Protein AF-A0A8I2FW89-F1 (afdb_monomer)

Radius of gyration: 21.31 Å; Cα contacts (8 Å, |Δi|>4): 689; chains: 1; bounding box: 50×55×60 Å

Structure (mmCIF, N/CA/C/O backbone):
data_AF-A0A8I2FW89-F1
#
_entry.id   AF-A0A8I2FW89-F1
#
loop_
_atom_site.group_PDB
_atom_site.id
_atom_site.type_symbol
_atom_site.label_atom_id
_atom_site.label_alt_id
_atom_site.label_comp_id
_atom_site.label_asym_id
_atom_site.label_entity_id
_atom_site.label_seq_id
_atom_site.pdbx_PDB_ins_code
_atom_site.Cartn_x
_atom_site.Cartn_y
_atom_site.Cartn_z
_atom_site.occupancy
_atom_site.B_iso_or_equiv
_atom_site.auth_seq_id
_atom_site.auth_comp_id
_atom_site.auth_asym_id
_atom_site.auth_atom_id
_atom_site.pdbx_PDB_model_num
ATOM 1 N N . LEU A 1 1 ? -28.281 -24.075 4.094 1.00 43.53 1 LEU A N 1
ATOM 2 C CA . LEU A 1 1 ? -26.954 -23.515 4.436 1.00 43.53 1 LEU A CA 1
ATOM 3 C C . LEU A 1 1 ? -26.939 -23.364 5.948 1.00 43.53 1 LEU A C 1
ATOM 5 O O . LEU A 1 1 ? -27.897 -22.770 6.431 1.00 43.53 1 LEU A O 1
ATOM 9 N N . PRO A 1 2 ? -25.977 -23.934 6.695 1.00 42.94 2 PRO A N 1
ATOM 10 C CA . PRO A 1 2 ? -25.837 -23.575 8.106 1.00 42.94 2 PRO A CA 1
ATOM 11 C C . PRO A 1 2 ? -25.738 -22.049 8.185 1.00 42.94 2 PRO A C 1
ATOM 13 O O . PRO A 1 2 ? -25.099 -21.453 7.313 1.00 42.94 2 PRO A O 1
ATOM 16 N N . GLU A 1 3 ? -26.447 -21.429 9.131 1.00 54.56 3 GLU A N 1
ATOM 17 C CA . GLU A 1 3 ? -26.502 -19.972 9.276 1.00 54.56 3 GLU A CA 1
ATOM 18 C C . GLU A 1 3 ? -25.076 -19.419 9.316 1.00 54.56 3 GLU A C 1
ATOM 20 O O . GLU A 1 3 ? -24.359 -19.554 10.309 1.00 54.56 3 GLU A O 1
ATOM 25 N N . LYS A 1 4 ? -24.621 -18.840 8.199 1.00 67.88 4 LYS A N 1
ATOM 26 C CA . LYS A 1 4 ? -23.346 -18.135 8.168 1.00 67.88 4 LYS A CA 1
ATOM 27 C C . LYS A 1 4 ? -23.534 -16.904 9.039 1.00 67.88 4 LYS A C 1
ATOM 29 O O . LYS A 1 4 ? -24.195 -15.954 8.628 1.00 67.88 4 LYS A O 1
ATOM 34 N N . LYS A 1 5 ? -22.984 -16.947 10.250 1.00 84.50 5 LYS A N 1
ATOM 35 C CA . LYS A 1 5 ? -22.983 -15.811 11.166 1.00 84.50 5 LYS A CA 1
ATOM 36 C C . LYS A 1 5 ? -22.202 -14.669 10.517 1.00 84.50 5 LYS A C 1
ATOM 38 O O 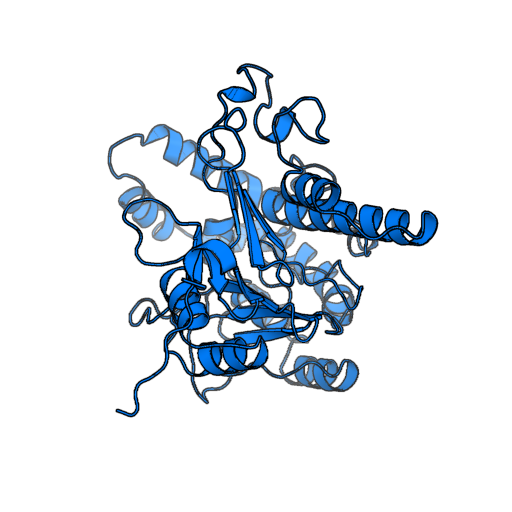. LYS A 1 5 ? -20.991 -14.767 10.348 1.00 84.50 5 LYS A O 1
ATOM 43 N N . TRP A 1 6 ? -22.909 -13.615 10.132 1.00 94.12 6 TRP A N 1
ATOM 44 C CA . TRP A 1 6 ? -22.300 -12.379 9.657 1.00 94.12 6 TRP A CA 1
ATOM 45 C C . TRP A 1 6 ? -21.716 -11.614 10.835 1.00 94.12 6 TRP A C 1
ATOM 47 O O . TRP A 1 6 ? -22.378 -11.437 11.861 1.00 94.12 6 TRP A O 1
ATOM 57 N N . LEU A 1 7 ? -20.477 -11.160 10.684 1.00 96.19 7 LEU A N 1
ATOM 58 C CA . LEU A 1 7 ? -19.848 -10.288 11.663 1.00 96.19 7 LEU A CA 1
ATOM 59 C C . LEU A 1 7 ? -20.401 -8.868 11.487 1.00 96.19 7 LEU A C 1
ATOM 61 O O . LEU A 1 7 ? -20.418 -8.360 10.362 1.00 96.19 7 LEU A O 1
ATOM 65 N N . PRO A 1 8 ? -20.858 -8.203 12.560 1.00 96.31 8 PRO A N 1
ATOM 66 C CA . PRO A 1 8 ? -21.168 -6.784 12.501 1.00 96.31 8 PRO A CA 1
ATOM 67 C C . PRO A 1 8 ? -19.927 -5.976 12.114 1.00 96.31 8 PRO A C 1
ATOM 69 O O . PRO A 1 8 ? -18.818 -6.267 12.572 1.00 96.31 8 PRO A O 1
ATOM 72 N N . ILE A 1 9 ? -20.120 -4.942 11.299 1.00 97.19 9 ILE A N 1
ATOM 73 C CA . ILE A 1 9 ? -19.031 -4.115 10.773 1.00 97.19 9 ILE A CA 1
ATOM 74 C C . ILE A 1 9 ? -19.287 -2.632 11.020 1.00 97.19 9 ILE A C 1
ATOM 76 O O . ILE A 1 9 ? -20.432 -2.181 11.052 1.00 97.19 9 ILE A O 1
ATOM 80 N N . VAL A 1 10 ? -18.205 -1.866 11.110 1.00 97.06 10 VAL A N 1
ATOM 81 C CA . VAL A 1 10 ? -18.197 -0.419 10.894 1.00 97.06 10 VAL A CA 1
ATOM 82 C C . VAL A 1 10 ? -17.363 -0.123 9.653 1.00 97.06 10 VAL A C 1
ATOM 84 O O . VAL A 1 10 ? -16.297 -0.707 9.459 1.00 97.06 10 VAL A O 1
ATOM 87 N N . SER A 1 11 ? -17.843 0.769 8.791 1.00 96.00 11 SER A N 1
ATOM 88 C CA . SER A 1 11 ? -17.161 1.092 7.538 1.00 96.00 11 SER A CA 1
ATOM 89 C C . SER A 1 11 ? -17.222 2.571 7.207 1.00 96.00 11 SER A C 1
ATOM 91 O O . SER A 1 11 ? -18.244 3.216 7.437 1.00 96.00 11 SER A O 1
ATOM 93 N N . GLN A 1 12 ? -16.167 3.059 6.570 1.00 95.31 12 GLN A N 1
ATOM 94 C CA . GLN A 1 12 ? -16.142 4.331 5.869 1.00 95.31 12 GLN A CA 1
ATOM 95 C C . GLN A 1 12 ? -16.355 4.070 4.366 1.00 95.31 12 GLN A C 1
ATOM 97 O O . GLN A 1 12 ? -15.736 3.182 3.770 1.00 95.31 12 GLN A O 1
ATOM 102 N N . THR A 1 13 ? -17.293 4.806 3.767 1.00 95.06 13 THR A N 1
ATOM 103 C CA . THR A 1 13 ? -17.593 4.760 2.330 1.00 95.06 13 THR A CA 1
ATOM 104 C C . THR A 1 13 ? -18.334 6.028 1.901 1.00 95.06 13 THR A C 1
ATOM 106 O O . THR A 1 13 ? -18.816 6.784 2.749 1.00 95.06 13 THR A O 1
ATOM 109 N N . ALA A 1 14 ? -18.429 6.276 0.595 1.00 92.25 14 ALA A N 1
ATOM 110 C CA . ALA A 1 14 ? -19.212 7.389 0.065 1.00 92.25 14 ALA A CA 1
ATOM 111 C C . ALA A 1 14 ? -20.717 7.046 0.031 1.00 92.25 14 ALA A C 1
ATOM 113 O O . ALA A 1 14 ? -21.076 5.889 -0.217 1.00 92.25 14 ALA A O 1
ATOM 114 N N . PRO A 1 15 ? -21.620 8.026 0.223 1.00 91.38 15 PRO A N 1
ATOM 115 C CA . PRO A 1 15 ? -23.056 7.806 0.073 1.00 91.38 15 PRO A CA 1
ATOM 116 C C . PRO A 1 15 ? -23.402 7.164 -1.278 1.00 91.38 15 PRO A C 1
ATOM 118 O O . PRO A 1 15 ? -22.901 7.576 -2.322 1.00 91.38 15 PRO A O 1
ATOM 121 N N . GLY A 1 16 ? -24.259 6.141 -1.255 1.00 93.69 16 GLY A N 1
ATOM 122 C CA . GLY A 1 16 ? -24.658 5.387 -2.449 1.00 93.69 16 GLY A CA 1
ATOM 123 C C . GLY A 1 16 ? -23.718 4.237 -2.836 1.00 93.69 16 GLY A C 1
ATOM 124 O O . GLY A 1 16 ? -24.088 3.423 -3.680 1.00 93.69 16 GLY A O 1
ATOM 125 N N . MET A 1 17 ? -22.546 4.104 -2.205 1.00 94.38 17 MET A N 1
ATOM 126 C CA . MET A 1 17 ? -21.668 2.949 -2.402 1.00 94.38 17 MET A CA 1
ATOM 127 C C . MET A 1 17 ? -22.006 1.826 -1.418 1.00 94.38 17 MET A C 1
ATOM 129 O O . MET A 1 17 ? -22.033 2.022 -0.205 1.00 94.38 17 MET A O 1
ATOM 133 N N . VAL A 1 18 ? -22.235 0.618 -1.939 1.00 94.44 18 VAL A N 1
ATOM 134 C CA . VAL A 1 18 ? -22.559 -0.558 -1.111 1.00 94.44 18 VAL A CA 1
ATOM 135 C C . VAL A 1 18 ? -21.328 -1.240 -0.517 1.00 94.44 18 VAL A C 1
ATOM 137 O O . VAL A 1 18 ? -21.467 -1.986 0.445 1.00 94.44 18 VAL A O 1
ATOM 140 N N . GLY A 1 19 ? -20.131 -1.006 -1.054 1.00 96.88 19 GLY A N 1
ATOM 141 C CA . GLY A 1 19 ? -18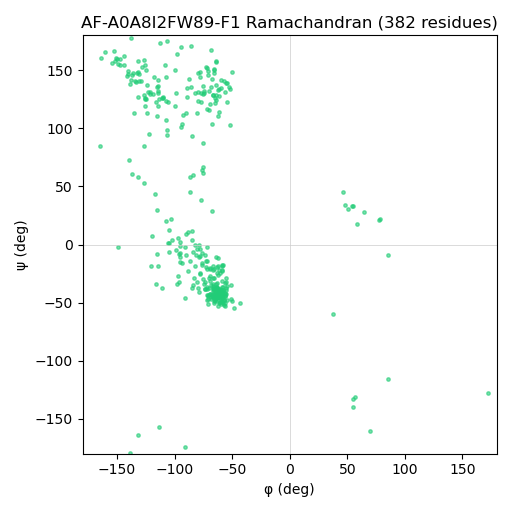.883 -1.531 -0.495 1.00 96.88 19 GLY A CA 1
ATOM 142 C C . GLY A 1 19 ? -18.220 -0.576 0.507 1.00 96.88 19 GLY A C 1
ATOM 143 O O . GLY A 1 19 ? -18.769 0.477 0.832 1.00 96.88 19 GLY A O 1
ATOM 144 N N . SER A 1 20 ? -17.025 -0.932 0.977 1.00 97.31 20 SER A N 1
ATOM 145 C CA . SER A 1 20 ? -16.287 -0.208 2.018 1.00 97.31 20 SER A CA 1
ATOM 146 C C . SER A 1 20 ? -14.885 0.188 1.557 1.00 97.31 20 SER A C 1
ATOM 148 O O . SER A 1 20 ? -14.103 -0.672 1.164 1.00 97.31 20 SER A O 1
ATOM 150 N N . VAL A 1 21 ? -14.540 1.475 1.645 1.00 96.31 21 VAL A N 1
ATOM 151 C CA . VAL A 1 21 ? -13.172 1.950 1.362 1.00 96.31 21 VAL A CA 1
ATOM 152 C C . VAL A 1 21 ? -12.231 1.489 2.473 1.00 96.31 21 VAL A C 1
ATOM 154 O O . VAL A 1 21 ? -11.188 0.900 2.207 1.00 96.31 21 VAL A O 1
ATOM 157 N N . ALA A 1 22 ? -12.652 1.669 3.723 1.00 97.38 22 ALA A N 1
ATOM 158 C CA . ALA A 1 22 ? -12.014 1.073 4.886 1.00 97.38 22 ALA A CA 1
ATOM 159 C C . ALA A 1 22 ? -13.083 0.551 5.845 1.00 97.38 22 ALA A C 1
ATOM 161 O O . ALA A 1 22 ? -14.141 1.168 6.007 1.00 97.38 22 ALA A O 1
ATOM 162 N N . ALA A 1 23 ? -12.838 -0.591 6.474 1.00 98.12 23 ALA A N 1
ATOM 163 C CA . ALA A 1 23 ? -13.788 -1.198 7.393 1.00 98.12 23 ALA A CA 1
ATOM 164 C C . ALA A 1 23 ? -13.092 -2.012 8.477 1.00 98.12 23 ALA A C 1
ATOM 166 O O . ALA A 1 23 ? -11.950 -2.429 8.318 1.00 98.12 23 ALA A O 1
ATOM 167 N N . MET A 1 24 ? -13.816 -2.231 9.571 1.00 98.50 24 MET A N 1
ATOM 168 C CA . MET A 1 24 ? -13.422 -3.098 10.672 1.00 98.50 24 MET A CA 1
ATOM 169 C C . MET A 1 24 ? -14.641 -3.855 11.191 1.00 98.50 24 MET A C 1
ATOM 171 O O . MET A 1 24 ? -15.747 -3.311 11.216 1.00 98.50 24 MET A O 1
ATOM 175 N N . ASN A 1 25 ? -14.447 -5.097 11.623 1.00 98.00 25 ASN A N 1
ATOM 176 C CA . ASN A 1 25 ? -15.522 -5.931 12.152 1.00 98.00 25 ASN A CA 1
ATOM 177 C C . ASN A 1 25 ? -15.477 -6.115 13.675 1.00 98.00 25 ASN A C 1
ATOM 179 O O . ASN A 1 25 ? -14.560 -5.661 14.363 1.00 98.00 25 ASN A O 1
ATOM 183 N N . SER A 1 26 ? -16.496 -6.793 14.208 1.00 96.62 26 SER A N 1
ATOM 184 C CA . SER A 1 26 ? -16.646 -7.087 15.638 1.00 96.62 26 SER A CA 1
ATOM 185 C C . SER A 1 26 ? -15.488 -7.884 16.232 1.00 96.62 26 SER A C 1
ATOM 187 O O . SER A 1 26 ? -15.309 -7.877 17.450 1.00 96.62 26 SER A O 1
ATOM 189 N N . GLU A 1 27 ? -14.692 -8.545 15.396 1.00 97.06 27 GLU A N 1
ATOM 190 C CA . GLU A 1 27 ? -13.551 -9.358 15.802 1.00 97.06 27 GLU A CA 1
ATOM 191 C C . GLU A 1 27 ? -12.245 -8.555 15.845 1.00 97.06 27 GLU A C 1
ATOM 193 O O . GLU A 1 27 ? -11.226 -9.086 16.276 1.00 97.06 27 GLU A O 1
ATOM 198 N N . GLY A 1 28 ? -12.279 -7.269 15.480 1.00 97.62 28 GLY A N 1
ATOM 199 C CA . GLY A 1 28 ? -11.101 -6.407 15.464 1.00 97.62 28 GLY A CA 1
ATOM 200 C C . GLY A 1 28 ? -10.193 -6.649 14.258 1.00 97.62 28 GLY A C 1
ATOM 201 O O . GLY A 1 28 ? -9.019 -6.301 14.326 1.00 97.62 28 GLY A O 1
ATOM 202 N N . VAL A 1 29 ? -10.713 -7.237 13.176 1.00 98.44 29 VAL A N 1
ATOM 203 C CA . VAL A 1 29 ? -10.044 -7.257 11.867 1.00 98.44 29 VAL A CA 1
ATOM 204 C C . VAL A 1 29 ? -10.414 -5.980 11.130 1.00 98.44 29 VAL A C 1
ATOM 206 O O . VAL A 1 29 ? -11.589 -5.610 11.126 1.00 98.44 29 VAL A O 1
ATOM 209 N N . ALA A 1 30 ? -9.442 -5.325 10.502 1.00 98.50 30 ALA A N 1
ATOM 210 C CA . ALA A 1 30 ? -9.654 -4.191 9.618 1.00 98.50 30 ALA A CA 1
ATOM 211 C C . ALA A 1 30 ? -9.027 -4.418 8.242 1.00 98.50 30 ALA A C 1
ATOM 213 O O . ALA A 1 30 ? -8.016 -5.105 8.102 1.00 98.50 30 ALA A O 1
ATOM 214 N N . ILE A 1 31 ? -9.636 -3.805 7.232 1.00 98.62 31 ILE A N 1
ATOM 215 C CA . ILE A 1 31 ? -9.166 -3.804 5.849 1.00 98.62 31 ILE A CA 1
ATOM 216 C C . ILE A 1 31 ? -9.346 -2.413 5.241 1.00 98.62 31 ILE A C 1
ATOM 218 O O . ILE A 1 31 ? -10.374 -1.759 5.444 1.00 98.62 31 ILE A O 1
ATOM 222 N N . GLY A 1 32 ? -8.346 -1.967 4.490 1.00 97.75 32 GLY A N 1
ATOM 223 C CA . GLY A 1 32 ? -8.437 -0.829 3.579 1.00 97.75 32 GLY A CA 1
ATOM 224 C C . GLY A 1 32 ? -8.317 -1.285 2.131 1.00 97.75 32 GLY A C 1
ATOM 225 O O . GLY A 1 32 ? -8.042 -2.449 1.850 1.00 97.75 32 GLY A O 1
ATOM 226 N N . VAL A 1 33 ? -8.518 -0.370 1.190 1.00 96.44 33 VAL A N 1
ATOM 227 C CA . VAL A 1 33 ? -8.155 -0.601 -0.208 1.00 96.44 33 VAL A CA 1
ATOM 228 C C . VAL A 1 33 ? -7.422 0.602 -0.774 1.00 96.44 33 VAL A C 1
ATOM 230 O O . VAL A 1 33 ? -7.814 1.740 -0.523 1.00 96.44 33 VAL A O 1
ATOM 233 N N . ASP A 1 34 ? -6.395 0.335 -1.575 1.00 94.75 34 ASP A N 1
ATOM 234 C CA . ASP A 1 34 ? -5.737 1.340 -2.396 1.00 94.75 34 ASP A CA 1
ATOM 235 C C . ASP A 1 34 ? -5.567 0.871 -3.847 1.00 94.75 34 ASP A C 1
ATOM 237 O O . ASP A 1 34 ? -5.419 -0.320 -4.137 1.00 94.75 34 ASP A O 1
ATOM 241 N N . MET A 1 35 ? -5.634 1.814 -4.783 1.00 90.81 35 MET A N 1
ATOM 242 C CA . MET A 1 35 ? -5.513 1.525 -6.210 1.00 90.81 35 MET A CA 1
ATOM 243 C C . MET A 1 35 ? -4.053 1.247 -6.563 1.00 90.81 35 MET A C 1
ATOM 245 O O . MET A 1 35 ? -3.192 2.076 -6.278 1.00 90.81 35 MET A O 1
ATOM 249 N N . SER A 1 36 ? -3.792 0.139 -7.261 1.00 91.12 36 SER A N 1
ATOM 250 C CA . SER A 1 36 ? -2.487 -0.140 -7.869 1.00 91.12 36 SER A CA 1
ATOM 251 C C . SER A 1 36 ? -2.645 -0.383 -9.365 1.00 91.12 36 SER A C 1
ATOM 253 O O . SER A 1 36 ? -3.266 -1.373 -9.757 1.00 91.12 36 SER A O 1
ATOM 255 N N . PRO A 1 37 ? -2.117 0.498 -10.225 1.00 90.06 37 PRO A N 1
ATOM 256 C CA . PRO A 1 37 ? -2.117 0.288 -11.667 1.00 90.06 37 PRO A CA 1
ATOM 257 C C . PRO A 1 37 ? -1.274 -0.933 -12.081 1.00 90.06 37 PRO A C 1
ATOM 259 O O . PRO A 1 37 ? -0.081 -1.001 -11.792 1.00 90.06 37 PRO A O 1
ATOM 262 N N . SER A 1 38 ? -1.873 -1.887 -12.801 1.00 92.19 38 SER A N 1
ATOM 263 C CA . SER A 1 38 ? -1.183 -3.079 -13.314 1.00 92.19 38 SER A CA 1
ATOM 264 C C . SER A 1 38 ? -1.858 -3.648 -14.569 1.00 92.19 38 SER A C 1
ATOM 266 O O . SER A 1 38 ? -3.051 -3.455 -14.807 1.00 92.19 38 SER A O 1
ATOM 268 N N . LYS A 1 39 ? -1.085 -4.377 -15.383 1.00 93.62 39 LYS A N 1
ATOM 269 C CA . LYS A 1 39 ? -1.582 -5.173 -16.514 1.00 93.62 39 LYS A CA 1
ATOM 270 C C . LYS A 1 39 ? -2.143 -6.537 -16.120 1.00 93.62 39 LYS A C 1
ATOM 272 O O . LYS A 1 39 ? -2.768 -7.172 -16.967 1.00 93.62 39 LYS A O 1
ATOM 277 N N . LEU A 1 40 ? -1.977 -6.976 -14.871 1.00 95.56 40 LEU A N 1
ATOM 278 C CA . LEU A 1 40 ? -2.597 -8.197 -14.351 1.00 95.56 40 LEU A CA 1
ATOM 279 C C . LEU A 1 40 ? -4.086 -7.939 -14.065 1.00 95.56 40 LEU A C 1
ATOM 281 O O . LEU A 1 40 ? -4.534 -7.949 -12.924 1.00 95.56 40 LEU A O 1
ATOM 285 N N . CYS A 1 41 ? -4.846 -7.655 -15.121 1.00 94.81 41 CYS A N 1
ATOM 286 C CA . CYS A 1 41 ? -6.269 -7.339 -15.088 1.00 94.81 41 CYS A CA 1
ATOM 287 C C . CYS A 1 41 ? -7.022 -8.164 -16.141 1.00 94.81 41 CYS A C 1
ATOM 289 O O . CYS A 1 41 ? -6.512 -8.434 -17.227 1.00 94.81 41 CYS A O 1
ATOM 291 N N . ASN A 1 42 ? -8.273 -8.506 -15.844 1.00 94.69 42 ASN A N 1
ATOM 292 C CA . ASN A 1 42 ? -9.228 -9.128 -16.750 1.00 94.69 42 ASN A CA 1
ATOM 293 C C . ASN A 1 42 ? -10.529 -8.302 -16.772 1.00 94.69 42 ASN A C 1
ATOM 295 O O . ASN A 1 42 ? -11.477 -8.613 -16.046 1.00 94.69 42 ASN A O 1
ATOM 299 N N . PRO A 1 43 ? -10.611 -7.247 -17.603 1.00 87.88 43 PRO A N 1
ATOM 300 C CA . PRO A 1 43 ? -11.775 -6.362 -17.630 1.00 87.88 43 PRO A CA 1
ATOM 301 C C . PRO A 1 43 ? -13.059 -7.055 -18.113 1.00 87.88 43 PRO A C 1
ATOM 303 O O . PRO A 1 43 ? -14.150 -6.592 -17.798 1.00 87.88 43 PRO A O 1
ATOM 306 N N . ALA A 1 44 ? -12.957 -8.177 -18.836 1.00 94.06 44 ALA A N 1
ATOM 307 C CA . ALA A 1 44 ? -14.120 -8.969 -19.244 1.00 94.06 44 ALA A CA 1
ATOM 308 C C . ALA A 1 44 ? -14.746 -9.748 -18.074 1.00 94.06 44 ALA A C 1
ATOM 310 O O . ALA A 1 44 ? -15.894 -10.186 -18.156 1.00 94.06 44 ALA A O 1
ATOM 311 N N . ARG A 1 45 ? -13.991 -9.949 -16.989 1.00 93.38 45 ARG A N 1
ATOM 312 C CA . ARG A 1 45 ? -14.426 -10.644 -15.776 1.00 93.38 45 ARG A CA 1
ATOM 313 C C . ARG A 1 45 ? -13.883 -9.903 -14.558 1.00 93.38 45 ARG A C 1
ATOM 315 O O . ARG A 1 45 ? -12.971 -10.409 -13.909 1.00 93.38 45 ARG A O 1
ATOM 322 N N . PRO A 1 46 ? -14.432 -8.718 -14.237 1.00 91.81 46 PRO A N 1
ATOM 323 C CA . PRO A 1 46 ? -13.933 -7.939 -13.119 1.00 91.81 46 PRO A CA 1
ATOM 324 C C . PRO A 1 46 ? -14.039 -8.743 -11.822 1.00 91.81 46 PRO A C 1
ATOM 326 O O . PRO A 1 46 ? -13.086 -8.760 -11.067 1.00 91.81 46 PRO A O 1
ATOM 329 N N . GLY A 1 47 ? -15.120 -9.487 -11.577 1.00 94.31 47 GLY A N 1
ATOM 330 C CA . GLY A 1 47 ? -15.271 -10.242 -10.328 1.00 94.31 47 GLY A CA 1
ATOM 331 C C . GLY A 1 47 ? -15.481 -9.329 -9.112 1.00 94.31 47 GLY A C 1
ATOM 332 O O . GLY A 1 47 ? -15.884 -8.172 -9.256 1.00 94.31 47 GLY A O 1
ATOM 333 N N . LEU A 1 48 ? -15.227 -9.852 -7.913 1.00 95.81 48 LEU A N 1
ATOM 334 C CA . LEU A 1 48 ? -15.345 -9.118 -6.655 1.00 95.81 48 LEU A CA 1
ATOM 335 C C . LEU A 1 48 ? -13.999 -8.461 -6.326 1.00 95.81 48 LEU A C 1
ATOM 337 O O . LEU A 1 48 ? -13.026 -9.147 -6.042 1.00 95.81 48 LEU A O 1
ATOM 341 N N . ASN A 1 49 ? -13.931 -7.129 -6.358 1.00 94.69 49 ASN A N 1
ATOM 342 C CA . ASN A 1 49 ? -12.720 -6.384 -5.994 1.00 94.69 49 ASN A CA 1
ATOM 343 C C . ASN A 1 49 ? -13.080 -5.164 -5.151 1.00 94.69 49 ASN A C 1
ATOM 345 O O . ASN A 1 49 ? -14.254 -4.813 -4.988 1.00 94.69 49 ASN A O 1
ATOM 349 N N . SER A 1 50 ? -12.036 -4.460 -4.728 1.00 95.62 50 SER A N 1
ATOM 350 C CA . SER A 1 50 ? -12.109 -3.119 -4.182 1.00 95.62 50 SER A CA 1
ATOM 351 C C . SER A 1 50 ? -13.084 -3.042 -3.004 1.00 95.62 50 SER A C 1
ATOM 353 O O . SER A 1 50 ? -13.086 -3.904 -2.127 1.00 95.62 50 SER A O 1
ATOM 355 N N . LEU A 1 51 ? -13.955 -2.037 -3.000 1.00 97.12 51 LEU A N 1
ATOM 356 C CA . LEU A 1 51 ? -14.906 -1.765 -1.932 1.00 97.12 51 LEU A CA 1
ATOM 357 C C . LEU A 1 51 ? -15.813 -2.968 -1.607 1.00 97.12 51 LEU 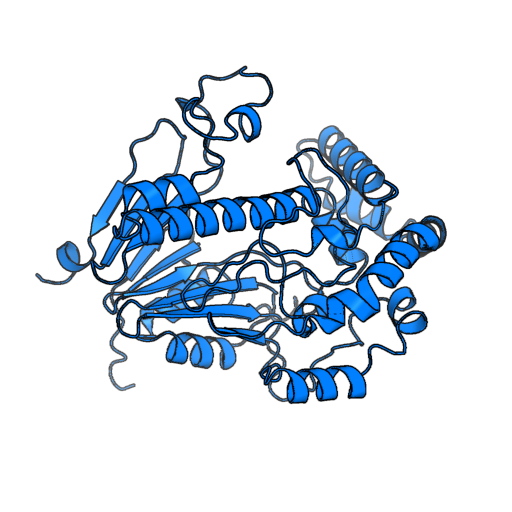A C 1
ATOM 359 O O . LEU A 1 51 ? -16.136 -3.207 -0.443 1.00 97.12 51 LEU A O 1
ATOM 363 N N . ALA A 1 52 ? -16.259 -3.714 -2.621 1.00 97.50 52 ALA A N 1
ATOM 364 C CA . ALA A 1 52 ? -17.156 -4.849 -2.414 1.00 97.50 52 ALA A CA 1
ATOM 365 C C . ALA A 1 52 ? -16.425 -6.035 -1.767 1.00 97.50 52 ALA A C 1
ATOM 367 O O . ALA A 1 52 ? -16.979 -6.671 -0.873 1.00 97.50 52 ALA A O 1
ATOM 368 N N . LEU A 1 53 ? -15.169 -6.272 -2.159 1.00 98.00 53 LEU A N 1
ATOM 369 C CA . LEU A 1 53 ? -14.307 -7.280 -1.542 1.00 98.00 53 LEU A CA 1
ATOM 370 C C . LEU A 1 53 ? -14.009 -6.931 -0.080 1.00 98.00 53 LEU A C 1
ATOM 372 O O . LEU A 1 53 ? -14.179 -7.787 0.779 1.00 98.00 53 LEU A O 1
ATOM 376 N N . ASN A 1 54 ? -13.673 -5.674 0.228 1.00 98.31 54 ASN A N 1
ATOM 377 C CA . ASN A 1 54 ? -13.457 -5.237 1.612 1.00 98.31 54 ASN A CA 1
ATOM 378 C C . ASN A 1 54 ? -14.659 -5.545 2.503 1.00 98.31 54 ASN A C 1
ATOM 380 O O . ASN A 1 54 ? -14.516 -6.115 3.586 1.00 98.31 54 ASN A O 1
ATOM 384 N N . ARG A 1 55 ? -15.860 -5.193 2.033 1.00 98.31 55 ARG A N 1
ATOM 385 C CA . ARG A 1 55 ? -17.094 -5.465 2.769 1.00 98.31 55 ARG A CA 1
ATOM 386 C C . ARG A 1 55 ? -17.320 -6.963 2.956 1.00 98.31 55 ARG A C 1
ATOM 388 O O . ARG A 1 55 ? -17.659 -7.386 4.058 1.00 98.31 55 ARG A O 1
ATOM 395 N N . ASP A 1 56 ? -17.129 -7.747 1.901 1.00 98.06 56 ASP A N 1
ATOM 396 C CA . ASP A 1 56 ? -17.310 -9.196 1.940 1.00 98.06 56 ASP A CA 1
ATOM 397 C C . ASP A 1 56 ? -16.328 -9.873 2.909 1.00 98.06 56 ASP A C 1
ATOM 399 O O . ASP A 1 56 ? -16.746 -10.684 3.737 1.00 98.06 56 ASP A O 1
ATOM 403 N N . CYS A 1 57 ? -15.055 -9.465 2.906 1.00 98.31 57 CYS A N 1
ATOM 404 C CA . CYS A 1 57 ? -14.062 -9.913 3.880 1.00 98.31 57 CYS A CA 1
ATOM 405 C C . CYS A 1 57 ? -14.486 -9.578 5.313 1.00 98.31 57 CYS A C 1
ATOM 407 O O . CYS A 1 57 ? -14.463 -10.455 6.172 1.00 98.31 57 CYS A O 1
ATOM 409 N N . MET A 1 58 ? -14.914 -8.343 5.590 1.00 98.19 58 MET A N 1
ATOM 410 C CA . MET A 1 58 ? -15.263 -7.940 6.959 1.00 98.19 58 MET A CA 1
ATOM 411 C C . MET A 1 58 ? -16.488 -8.662 7.519 1.00 98.19 58 MET A C 1
ATOM 413 O O . MET A 1 58 ? -16.555 -8.871 8.728 1.00 98.19 58 MET A O 1
ATOM 417 N N . ILE A 1 59 ? -17.423 -9.080 6.664 1.00 97.56 59 ILE A N 1
ATOM 418 C CA . ILE A 1 59 ? -1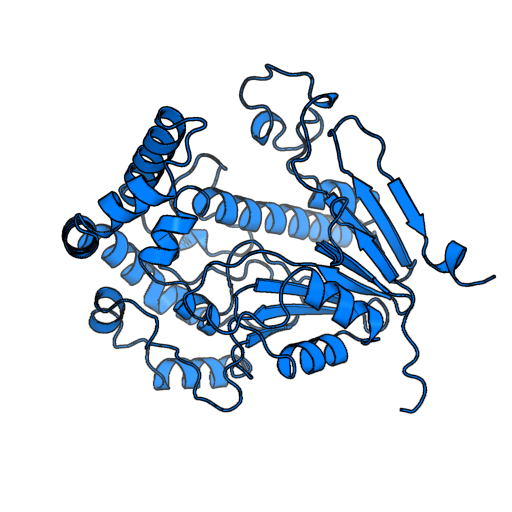8.609 -9.844 7.074 1.00 97.56 59 ILE A CA 1
ATOM 419 C C . ILE A 1 59 ? -18.261 -11.307 7.398 1.00 97.56 59 ILE A C 1
ATOM 421 O O . ILE A 1 59 ? -18.932 -11.914 8.236 1.00 97.56 59 ILE A O 1
ATOM 425 N N . HIS A 1 60 ? -17.229 -11.871 6.759 1.00 97.31 60 HIS A N 1
ATOM 426 C CA . HIS A 1 60 ? -16.953 -13.313 6.784 1.00 97.31 60 HIS A CA 1
ATOM 427 C C . HIS A 1 60 ? -15.647 -13.728 7.483 1.00 97.31 60 HIS A C 1
ATOM 429 O O . HIS A 1 60 ? -15.507 -14.901 7.831 1.00 97.31 60 HIS A O 1
ATOM 435 N N . CYS A 1 61 ? -14.692 -12.817 7.686 1.00 97.50 61 CYS A N 1
ATOM 436 C CA . CYS A 1 61 ? -13.343 -13.147 8.155 1.00 97.50 61 CYS A CA 1
ATOM 437 C C . CYS A 1 61 ? -13.076 -12.576 9.551 1.00 97.50 61 CYS A C 1
ATOM 439 O O . CYS A 1 61 ? -13.174 -11.374 9.758 1.00 97.50 61 CYS A O 1
ATOM 441 N N . ASP A 1 62 ? -12.681 -13.422 10.499 1.00 96.50 62 ASP A N 1
ATOM 442 C CA . ASP A 1 62 ? -12.390 -13.045 11.893 1.00 96.50 62 ASP A CA 1
ATOM 443 C C . ASP A 1 62 ? -10.885 -12.989 12.229 1.00 96.50 62 ASP A C 1
ATOM 445 O O . ASP A 1 62 ? -10.540 -12.670 13.369 1.00 96.50 62 ASP A O 1
ATOM 449 N N . THR A 1 63 ? -10.005 -13.258 11.254 1.00 97.38 63 THR A N 1
ATOM 450 C CA . THR A 1 63 ? -8.540 -13.090 11.339 1.00 97.38 63 THR A CA 1
ATOM 451 C C . THR A 1 63 ? -7.953 -12.627 10.001 1.00 97.38 63 THR A C 1
ATOM 453 O O . THR A 1 63 ? -8.589 -12.798 8.953 1.00 97.38 63 THR A O 1
ATOM 456 N N . VAL A 1 64 ? -6.724 -12.092 10.009 1.00 97.81 64 VAL A N 1
ATOM 457 C CA . VAL A 1 64 ? -5.997 -11.720 8.779 1.00 97.81 64 VAL A CA 1
ATOM 458 C C . VAL A 1 64 ? -5.768 -12.926 7.858 1.00 97.81 64 VAL A C 1
ATOM 460 O O . VAL A 1 64 ? -5.963 -12.814 6.651 1.00 97.81 64 VAL A O 1
ATOM 463 N N . GLU A 1 65 ? -5.429 -14.107 8.382 1.00 97.69 65 GLU A N 1
ATOM 464 C CA . GLU A 1 65 ? -5.217 -15.314 7.564 1.00 97.69 65 GLU A CA 1
ATOM 465 C C . GLU A 1 65 ? -6.490 -15.751 6.832 1.00 97.69 65 GLU A C 1
ATOM 467 O O . GLU A 1 65 ? -6.430 -16.182 5.675 1.00 97.69 65 GLU A O 1
ATOM 472 N N . LYS A 1 66 ? -7.656 -15.616 7.483 1.00 97.88 66 LYS A N 1
ATOM 473 C CA . LYS A 1 66 ? -8.936 -15.863 6.814 1.00 97.88 66 LYS A CA 1
ATOM 474 C C . LYS A 1 66 ? -9.200 -14.828 5.734 1.00 97.88 66 LYS A C 1
ATOM 476 O O . LYS A 1 66 ? -9.679 -15.219 4.679 1.00 97.88 66 LYS A O 1
ATOM 481 N N . VAL A 1 67 ? -8.850 -13.554 5.950 1.00 98.44 67 VAL A N 1
ATOM 482 C CA . VAL A 1 67 ? -8.928 -12.539 4.887 1.00 98.44 67 VAL A CA 1
ATOM 483 C C . VAL A 1 67 ? -8.058 -12.946 3.701 1.00 98.44 67 VAL A C 1
ATOM 485 O O . VAL A 1 67 ? -8.569 -12.979 2.590 1.00 98.44 67 VAL A O 1
ATOM 488 N N . VAL A 1 68 ? -6.795 -13.323 3.915 1.00 98.31 68 VAL A N 1
ATOM 489 C CA . VAL A 1 68 ? -5.883 -13.767 2.844 1.00 98.31 68 VAL A CA 1
ATOM 490 C C . VAL A 1 68 ? -6.472 -14.937 2.053 1.00 98.31 68 VAL A C 1
ATOM 492 O O . VAL A 1 68 ? -6.620 -14.835 0.836 1.00 98.31 68 VAL A O 1
ATOM 495 N N . SER A 1 69 ? -6.879 -16.004 2.745 1.00 98.06 69 SER A N 1
ATOM 496 C CA . SER A 1 69 ? -7.439 -17.213 2.116 1.00 98.06 69 SER A CA 1
ATOM 497 C C . SER A 1 69 ? -8.750 -16.919 1.375 1.00 98.06 69 SER A C 1
ATOM 499 O O . SER A 1 69 ? -9.039 -17.483 0.320 1.00 98.06 69 SER A O 1
ATOM 501 N N . HIS A 1 70 ? -9.567 -16.020 1.931 1.00 97.94 70 HIS A N 1
ATOM 502 C CA . HIS A 1 70 ? -10.833 -15.608 1.335 1.00 97.94 70 HIS A CA 1
ATOM 503 C C . HIS A 1 70 ? -10.608 -14.762 0.086 1.00 97.94 70 HIS A C 1
ATOM 505 O O . HIS A 1 70 ? -11.235 -15.018 -0.939 1.00 97.94 70 HIS A O 1
ATOM 511 N N . VAL A 1 71 ? -9.677 -13.801 0.139 1.00 98.12 71 VAL A N 1
ATOM 512 C CA . VAL A 1 71 ? -9.275 -13.022 -1.033 1.00 98.12 71 VAL A CA 1
ATOM 513 C C . VAL A 1 71 ? -8.787 -13.966 -2.113 1.00 98.12 71 VAL A C 1
ATOM 515 O O . VAL A 1 71 ? -9.348 -13.890 -3.196 1.00 98.12 71 VAL A O 1
ATOM 518 N N . GLU A 1 72 ? -7.845 -14.868 -1.820 1.00 97.62 72 GLU A N 1
ATOM 519 C CA . GLU A 1 72 ? -7.266 -15.842 -2.758 1.00 97.62 72 GLU A CA 1
ATOM 520 C C . GLU A 1 72 ? -8.340 -16.621 -3.532 1.00 97.62 72 GLU A C 1
ATOM 522 O O . GLU A 1 72 ? -8.298 -16.659 -4.766 1.00 97.62 72 GLU A O 1
ATOM 527 N N . ALA A 1 73 ? -9.346 -17.150 -2.828 1.00 97.25 73 ALA A N 1
ATOM 528 C CA . ALA A 1 73 ? -10.411 -17.974 -3.401 1.00 97.25 73 ALA A CA 1
ATOM 529 C C . ALA A 1 73 ? -11.432 -17.203 -4.263 1.00 97.25 73 ALA A C 1
ATOM 531 O O . ALA A 1 73 ? -12.135 -17.804 -5.080 1.00 97.25 73 ALA A O 1
ATOM 532 N N . LEU A 1 74 ? -11.558 -15.884 -4.090 1.00 96.75 74 LEU A N 1
ATOM 533 C CA . LEU A 1 74 ? -12.571 -15.088 -4.786 1.00 96.75 74 LEU A CA 1
ATOM 534 C C . LEU A 1 74 ? -12.189 -14.791 -6.243 1.00 96.75 74 LEU A C 1
ATOM 536 O O . LEU A 1 74 ? -11.029 -14.498 -6.531 1.00 96.75 74 LEU A O 1
ATOM 540 N N . PRO A 1 75 ? -13.147 -14.757 -7.185 1.00 96.69 75 PRO A N 1
ATOM 541 C CA . PRO A 1 75 ? -12.879 -14.248 -8.523 1.00 96.69 75 PRO A CA 1
ATOM 542 C C . PRO A 1 75 ? -12.535 -12.755 -8.450 1.00 96.69 75 PRO A C 1
ATOM 544 O O . PRO A 1 75 ? -13.348 -11.947 -8.003 1.00 96.69 75 PRO A O 1
ATOM 547 N N . ARG A 1 76 ? -11.346 -12.396 -8.934 1.00 96.50 76 ARG A N 1
ATOM 548 C CA . ARG A 1 76 ? -10.832 -11.022 -9.035 1.00 96.50 76 ARG A CA 1
ATOM 549 C C . ARG A 1 76 ? -10.404 -10.757 -10.469 1.00 96.50 76 ARG A C 1
ATOM 551 O O . ARG A 1 76 ? -10.033 -11.681 -11.190 1.00 96.50 76 ARG A O 1
ATOM 558 N N . GLY A 1 77 ? -10.409 -9.502 -10.879 1.00 95.94 77 GLY A N 1
ATOM 559 C CA . GLY A 1 77 ? -10.168 -9.122 -12.272 1.00 95.94 77 GLY A CA 1
ATOM 560 C C . GLY A 1 77 ? -9.505 -7.765 -12.420 1.00 95.94 77 GLY A C 1
ATOM 561 O O . GLY A 1 77 ? -9.211 -7.356 -13.538 1.00 95.94 77 GLY A O 1
ATOM 562 N N . VAL A 1 78 ? -9.259 -7.059 -11.320 1.00 94.44 78 VAL A N 1
ATOM 563 C CA . VAL A 1 78 ? -8.628 -5.740 -11.329 1.00 94.44 78 VAL A CA 1
ATOM 564 C C . VAL A 1 78 ? -7.588 -5.688 -10.224 1.00 94.44 78 VAL A C 1
ATOM 566 O O . VAL A 1 78 ? -7.763 -6.311 -9.177 1.00 94.44 78 VAL A O 1
ATOM 569 N N . SER A 1 79 ? -6.516 -4.940 -10.455 1.00 94.94 79 SER A N 1
ATOM 570 C CA . SER A 1 79 ? -5.439 -4.793 -9.493 1.00 94.94 79 SER A CA 1
ATOM 571 C C . SER A 1 79 ? -5.742 -3.790 -8.382 1.00 94.94 79 SER A C 1
ATOM 573 O O . SER A 1 79 ? -6.160 -2.659 -8.634 1.00 94.94 79 SER A O 1
ATOM 575 N N . TRP A 1 80 ? -5.507 -4.217 -7.144 1.00 97.06 80 TRP A N 1
ATOM 576 C CA . TRP A 1 80 ? -5.751 -3.457 -5.921 1.00 97.06 80 TRP A CA 1
ATOM 577 C C . TRP A 1 80 ? -4.775 -3.889 -4.827 1.00 97.06 80 TRP A C 1
ATOM 579 O O . TRP A 1 80 ? -4.196 -4.975 -4.870 1.00 97.06 80 TRP A O 1
ATOM 589 N N . LEU A 1 81 ? -4.623 -3.028 -3.832 1.00 98.06 81 LEU A N 1
ATOM 590 C CA . LEU A 1 81 ? -3.828 -3.266 -2.638 1.00 98.06 81 LEU A CA 1
ATOM 591 C C . LEU A 1 81 ? -4.773 -3.300 -1.451 1.00 98.06 81 LEU A C 1
ATOM 593 O O . LEU A 1 81 ? -5.598 -2.400 -1.303 1.00 98.06 81 LEU A O 1
ATOM 597 N N . TYR A 1 82 ? -4.638 -4.309 -0.604 1.00 98.50 82 TYR A N 1
ATOM 598 C CA . TYR A 1 82 ? -5.459 -4.448 0.590 1.00 98.50 82 TYR A CA 1
ATOM 599 C C . TYR A 1 82 ? -4.553 -4.497 1.819 1.00 98.50 82 TYR A C 1
ATOM 601 O O . TYR A 1 82 ? -4.030 -5.566 2.142 1.00 98.50 82 TYR A O 1
ATOM 609 N N . PRO A 1 83 ? -4.309 -3.360 2.494 1.00 98.19 83 PRO A N 1
ATOM 610 C CA . PRO A 1 83 ? -3.769 -3.387 3.845 1.00 98.19 83 PRO A CA 1
ATOM 611 C C . PRO A 1 83 ? -4.789 -4.042 4.780 1.00 98.19 83 PRO A C 1
ATOM 613 O O . PRO A 1 83 ? -5.947 -3.621 4.834 1.00 98.19 83 PRO A O 1
ATOM 616 N N . VAL A 1 84 ? -4.355 -5.065 5.512 1.00 98.50 84 VAL A N 1
ATOM 617 C CA . VAL A 1 84 ? -5.174 -5.830 6.459 1.00 98.50 84 VAL A CA 1
ATOM 618 C C . VAL A 1 84 ? -4.432 -5.934 7.783 1.00 98.50 84 VAL A C 1
ATOM 620 O O . VAL A 1 84 ? -3.220 -6.150 7.806 1.00 98.50 84 VAL A O 1
ATOM 623 N N . SER A 1 85 ? -5.152 -5.816 8.890 1.00 98.12 85 SER A N 1
ATOM 624 C CA . SER A 1 85 ? -4.607 -6.062 10.224 1.00 98.12 85 SER A CA 1
ATOM 625 C C . SER A 1 85 ? -5.676 -6.591 11.169 1.00 98.12 85 SER A C 1
ATOM 627 O O . SER A 1 85 ? -6.868 -6.358 10.959 1.00 98.12 85 SER A O 1
ATOM 629 N N . ASP A 1 86 ? -5.268 -7.308 12.215 1.00 95.81 86 ASP A N 1
ATOM 630 C CA . ASP A 1 86 ? -6.174 -7.687 13.296 1.00 95.81 86 ASP A CA 1
ATOM 631 C C . ASP A 1 86 ? -5.567 -7.462 14.682 1.00 95.81 86 ASP A C 1
ATOM 633 O O . ASP A 1 86 ? -4.386 -7.695 14.927 1.00 95.81 86 ASP A O 1
ATOM 637 N N . GLY A 1 87 ? -6.406 -6.988 15.605 1.00 95.56 87 GLY A N 1
ATOM 638 C CA . GLY A 1 87 ? -5.998 -6.668 16.974 1.00 95.56 87 GLY A CA 1
ATOM 639 C C . GLY A 1 87 ? -5.948 -7.863 17.928 1.00 95.56 87 GLY A C 1
ATOM 640 O O . GLY A 1 87 ? -5.669 -7.661 19.109 1.00 95.56 87 GLY A O 1
ATOM 641 N N . LYS A 1 88 ? -6.274 -9.081 17.471 1.00 94.56 88 LYS A N 1
ATOM 642 C CA . LYS A 1 88 ? -6.265 -10.293 18.310 1.00 94.56 88 LYS A CA 1
ATOM 643 C C . LYS A 1 88 ? -4.919 -10.999 18.260 1.00 94.56 88 LYS A C 1
ATOM 645 O O . LYS A 1 88 ? -4.418 -11.425 19.295 1.00 94.56 88 LYS A O 1
ATOM 650 N N . SER A 1 89 ? -4.382 -11.149 17.056 1.00 93.88 89 SER A N 1
ATOM 651 C CA . SER A 1 89 ? -3.095 -11.777 16.779 1.00 93.88 89 SER A CA 1
ATOM 652 C C . SER A 1 89 ? -1.961 -10.759 16.640 1.00 93.88 89 SER A C 1
ATOM 654 O O . SER A 1 89 ? -0.806 -11.166 16.572 1.00 93.88 89 SER A O 1
ATOM 656 N N . ASP A 1 90 ? -2.290 -9.458 16.622 1.00 93.56 90 ASP A N 1
ATOM 657 C CA . ASP A 1 90 ? -1.357 -8.353 16.372 1.00 93.56 90 ASP A CA 1
ATOM 658 C C . ASP A 1 90 ? -0.591 -8.525 15.046 1.00 93.56 90 ASP A C 1
ATOM 660 O O . ASP A 1 90 ? 0.562 -8.122 14.910 1.00 93.56 90 ASP A O 1
ATOM 664 N N . LYS A 1 91 ? -1.252 -9.120 14.043 1.00 95.00 91 LYS A N 1
ATOM 665 C CA . LYS A 1 91 ? -0.701 -9.315 12.701 1.00 95.00 91 LYS A CA 1
ATOM 666 C C . LYS A 1 91 ? -1.205 -8.269 11.724 1.00 95.00 91 LYS A C 1
ATOM 668 O O . LYS A 1 91 ? -2.341 -7.796 11.804 1.00 95.00 91 LYS A O 1
ATOM 673 N N . ALA A 1 92 ? -0.360 -7.973 10.744 1.00 97.12 92 ALA A N 1
ATOM 674 C CA . ALA A 1 92 ? -0.707 -7.160 9.595 1.00 97.12 92 ALA A CA 1
ATOM 675 C C . ALA A 1 92 ? -0.074 -7.727 8.322 1.00 97.12 92 ALA A C 1
ATOM 677 O O . ALA A 1 92 ? 1.011 -8.312 8.347 1.00 97.12 92 ALA A O 1
ATOM 678 N N . CYS A 1 93 ? -0.747 -7.523 7.196 1.00 97.62 93 CYS A N 1
ATOM 679 C CA . CYS A 1 93 ? -0.194 -7.796 5.880 1.00 97.62 93 CYS A CA 1
ATOM 680 C C . CYS A 1 93 ? -0.726 -6.812 4.841 1.00 97.62 93 CYS A C 1
ATOM 682 O O . CYS A 1 93 ? -1.805 -6.239 4.992 1.00 97.62 93 CYS A O 1
ATOM 684 N N . ILE A 1 94 ? 0.000 -6.684 3.738 1.00 98.19 94 ILE A N 1
ATOM 685 C CA . ILE A 1 94 ? -0.487 -6.079 2.505 1.00 98.19 94 ILE A CA 1
ATOM 686 C C . ILE A 1 94 ? -0.747 -7.200 1.506 1.00 98.19 94 ILE A C 1
ATOM 688 O O . ILE A 1 94 ? 0.161 -7.963 1.176 1.00 98.19 94 ILE A O 1
ATOM 692 N N . ILE A 1 95 ? -1.977 -7.293 1.008 1.00 98.44 95 ILE A N 1
ATOM 693 C CA . ILE A 1 95 ? -2.298 -8.158 -0.126 1.00 98.44 95 ILE A CA 1
ATOM 694 C C . ILE A 1 95 ? -2.173 -7.324 -1.397 1.00 98.44 95 ILE A C 1
ATOM 696 O O . ILE A 1 95 ? -2.971 -6.418 -1.637 1.00 98.44 95 ILE A O 1
ATOM 700 N N . GLU A 1 96 ? -1.173 -7.630 -2.214 1.00 98.12 96 GLU A N 1
ATOM 701 C CA . GLU A 1 96 ? -0.975 -7.029 -3.528 1.00 98.12 96 GLU A CA 1
ATOM 702 C C . GLU A 1 96 ? -1.629 -7.941 -4.569 1.00 98.12 96 GLU A C 1
ATOM 704 O O . GLU A 1 96 ? -1.082 -8.988 -4.912 1.00 98.12 96 GLU A O 1
ATOM 709 N N . ALA A 1 97 ? -2.827 -7.591 -5.039 1.00 97.56 97 ALA A N 1
ATOM 710 C CA . ALA A 1 97 ? -3.642 -8.474 -5.870 1.00 97.56 97 ALA A CA 1
ATOM 711 C C . ALA A 1 97 ? -3.833 -7.930 -7.283 1.00 97.56 97 ALA A C 1
ATOM 713 O O . ALA A 1 97 ? -4.042 -6.735 -7.474 1.00 97.56 97 ALA A O 1
ATOM 714 N N . GLY A 1 98 ? -3.816 -8.829 -8.266 1.00 96.81 98 GLY A N 1
ATOM 715 C CA . GLY A 1 98 ? -4.331 -8.616 -9.614 1.00 96.81 98 GLY A CA 1
ATOM 716 C C . GLY A 1 98 ? -5.551 -9.493 -9.895 1.00 96.81 98 GLY A C 1
ATOM 717 O O . GLY A 1 98 ? -6.246 -9.953 -8.984 1.00 96.81 98 GLY A O 1
ATOM 718 N N . ALA A 1 99 ? -5.798 -9.744 -11.180 1.00 97.31 99 ALA A N 1
ATOM 719 C CA . ALA A 1 99 ? -6.770 -10.730 -11.626 1.00 97.31 99 ALA A CA 1
ATOM 720 C C . ALA A 1 99 ? -6.475 -12.108 -11.018 1.00 97.31 99 ALA A C 1
ATOM 722 O O . ALA A 1 99 ? -5.323 -12.538 -10.959 1.00 97.31 99 ALA A O 1
ATOM 723 N N . ASN A 1 100 ? -7.530 -12.809 -10.605 1.00 97.31 100 ASN A N 1
ATOM 724 C CA . ASN A 1 100 ? -7.419 -14.183 -10.153 1.00 97.31 100 ASN A CA 1
ATOM 725 C C . ASN A 1 100 ? -7.140 -15.081 -11.364 1.00 97.31 100 ASN A C 1
ATOM 727 O O . ASN A 1 100 ? -7.965 -15.176 -12.277 1.00 97.31 100 ASN A O 1
ATOM 731 N N . ILE A 1 101 ? -5.970 -15.714 -11.360 1.00 96.69 101 ILE A N 1
ATOM 732 C CA . ILE A 1 101 ? -5.507 -16.618 -12.423 1.00 96.69 101 ILE A CA 1
ATOM 733 C C . ILE A 1 101 ? -5.637 -18.105 -12.045 1.00 96.69 101 ILE A C 1
ATOM 735 O O . ILE A 1 101 ? -5.247 -18.967 -12.828 1.00 96.69 101 ILE A O 1
ATOM 739 N N . GLY A 1 102 ? -6.200 -18.419 -10.873 1.00 95.00 102 GLY A N 1
ATOM 740 C CA . GLY A 1 102 ? -6.285 -19.778 -10.338 1.00 95.00 102 GLY A CA 1
ATOM 741 C C . GLY A 1 102 ? -4.904 -20.426 -10.234 1.00 95.00 102 GLY A C 1
ATOM 742 O O . GLY A 1 102 ? -3.961 -19.796 -9.757 1.00 95.00 102 GLY A O 1
ATOM 743 N N . ASP A 1 103 ? -4.793 -21.650 -10.747 1.00 94.62 103 ASP A N 1
ATOM 744 C CA . ASP A 1 103 ? -3.546 -22.427 -10.779 1.00 94.62 103 ASP A CA 1
ATOM 745 C C . ASP A 1 103 ? -2.648 -22.099 -11.988 1.00 94.62 103 ASP A C 1
ATOM 747 O O . ASP A 1 103 ? -1.633 -22.762 -12.211 1.00 94.62 103 ASP A O 1
ATOM 751 N N . ALA A 1 104 ? -3.020 -21.117 -12.819 1.00 94.75 104 ALA A N 1
ATOM 752 C CA . ALA A 1 104 ? -2.198 -20.748 -13.965 1.00 94.75 104 ALA A CA 1
ATOM 753 C C . ALA A 1 104 ? -0.849 -20.156 -13.507 1.00 94.75 104 ALA A C 1
ATOM 755 O O . ALA A 1 104 ? -0.796 -19.458 -12.488 1.00 94.75 104 ALA A O 1
ATOM 756 N N . PRO A 1 105 ? 0.238 -20.373 -14.273 1.00 93.81 105 PRO A N 1
ATOM 757 C CA . PRO A 1 105 ? 1.527 -19.762 -13.978 1.00 93.81 105 PRO A CA 1
ATOM 758 C C . PRO A 1 105 ? 1.417 -18.241 -13.871 1.00 93.81 105 PRO A C 1
ATOM 760 O O . PRO A 1 105 ? 0.733 -17.592 -14.667 1.00 93.81 105 PRO A O 1
ATOM 763 N N . PHE A 1 106 ? 2.112 -17.664 -12.893 1.00 95.50 106 PHE A N 1
ATOM 764 C CA . PHE A 1 106 ? 2.133 -16.217 -12.729 1.00 95.50 106 PHE A CA 1
ATOM 765 C C . PHE A 1 106 ? 2.854 -15.559 -13.923 1.00 95.50 106 PHE A C 1
ATOM 767 O O . PHE A 1 106 ? 3.980 -15.951 -14.236 1.00 95.50 106 PHE A O 1
ATOM 774 N N . PRO A 1 107 ? 2.260 -14.548 -14.585 1.00 94.31 107 PRO A N 1
ATOM 775 C CA . PRO A 1 107 ? 2.777 -14.001 -15.841 1.00 94.31 107 PRO A CA 1
ATOM 776 C C . PRO A 1 107 ? 3.877 -12.952 -15.599 1.00 94.31 107 PRO A C 1
ATOM 778 O O . PRO A 1 107 ? 3.725 -11.787 -15.976 1.00 94.31 107 PRO A O 1
ATOM 781 N N . TYR A 1 108 ? 4.976 -13.347 -14.937 1.00 88.88 108 TYR A N 1
ATOM 782 C CA . TYR A 1 108 ? 6.064 -12.449 -14.505 1.00 88.88 108 TYR A CA 1
ATOM 783 C C . TYR A 1 108 ? 6.534 -11.533 -15.632 1.00 88.88 108 TYR A C 1
ATOM 785 O O . TYR A 1 108 ? 6.565 -10.310 -15.498 1.00 88.88 108 TYR A O 1
ATOM 793 N N . PHE A 1 109 ? 6.897 -12.156 -16.752 1.00 90.12 109 PHE A N 1
ATOM 794 C CA . PHE A 1 109 ? 7.512 -11.482 -17.880 1.00 90.12 109 PHE A CA 1
ATOM 795 C C . PHE A 1 109 ? 6.488 -11.122 -18.931 1.00 90.12 109 PHE A C 1
ATOM 797 O O . PHE A 1 109 ? 6.641 -10.082 -19.551 1.00 90.12 109 PHE A O 1
ATOM 804 N N . ASP A 1 110 ? 5.426 -11.904 -19.109 1.00 90.56 110 ASP A N 1
ATOM 805 C CA . ASP A 1 110 ? 4.482 -11.740 -20.219 1.00 90.56 110 ASP A CA 1
ATOM 806 C C . ASP A 1 110 ? 3.880 -10.334 -20.289 1.00 90.56 110 ASP A C 1
ATOM 808 O O . ASP A 1 110 ? 3.671 -9.806 -21.385 1.00 90.56 110 ASP A O 1
ATOM 812 N N . LEU A 1 111 ? 3.695 -9.696 -19.131 1.00 90.81 111 LEU A N 1
ATOM 813 C CA . LEU A 1 111 ? 3.104 -8.365 -18.996 1.00 90.81 111 LEU A CA 1
ATOM 814 C C . LEU A 1 111 ? 4.106 -7.204 -19.127 1.00 90.81 111 LEU A C 1
ATOM 816 O O . LEU A 1 111 ? 3.686 -6.058 -19.335 1.00 90.81 111 LEU A O 1
ATOM 820 N N . LEU A 1 112 ? 5.411 -7.488 -19.051 1.00 89.38 112 LEU A N 1
ATOM 821 C CA . LEU A 1 112 ? 6.464 -6.505 -19.300 1.00 89.38 112 LEU A CA 1
ATOM 822 C C . LEU A 1 112 ? 6.449 -6.067 -20.760 1.00 89.38 112 LEU A C 1
ATOM 824 O O . LEU A 1 112 ? 6.103 -6.829 -21.670 1.00 89.38 112 LEU A O 1
ATOM 828 N N . SER A 1 113 ? 6.883 -4.838 -21.006 1.00 83.12 113 SER A N 1
ATOM 829 C CA . SER A 1 113 ? 7.070 -4.391 -22.378 1.00 83.12 113 SER A CA 1
ATOM 830 C C . SER A 1 113 ? 8.271 -5.065 -23.037 1.00 83.12 113 SER A C 1
ATOM 832 O O . SER A 1 113 ? 9.262 -5.388 -22.378 1.00 83.12 113 SER A O 1
ATOM 834 N N . ASP A 1 114 ? 8.194 -5.260 -24.356 1.00 84.38 114 ASP A N 1
ATOM 835 C CA . ASP A 1 114 ? 9.258 -5.912 -25.135 1.00 84.38 114 ASP A CA 1
ATOM 836 C C . ASP A 1 114 ? 10.615 -5.231 -24.936 1.00 84.38 114 ASP A C 1
ATOM 838 O O . ASP A 1 114 ? 11.635 -5.903 -24.827 1.00 84.38 114 ASP A O 1
ATOM 842 N N . HIS A 1 115 ? 10.621 -3.901 -24.791 1.00 84.75 115 HIS A N 1
ATOM 843 C CA . HIS A 1 115 ? 11.836 -3.143 -24.519 1.00 84.75 115 HIS A CA 1
ATOM 844 C C . HIS A 1 115 ? 12.521 -3.612 -23.228 1.00 84.75 115 HIS A C 1
ATOM 846 O O . HIS A 1 115 ? 13.718 -3.905 -23.229 1.00 84.75 115 HIS A O 1
ATOM 852 N N . TYR A 1 116 ? 11.774 -3.720 -22.127 1.00 87.12 116 TYR A N 1
ATOM 853 C CA . TYR A 1 116 ? 12.335 -4.169 -20.854 1.00 87.12 116 TYR A CA 1
ATOM 854 C C . TYR A 1 116 ? 12.650 -5.669 -20.871 1.00 87.12 116 TYR A C 1
ATOM 856 O O . TYR A 1 116 ? 13.698 -6.051 -20.361 1.00 87.12 116 TYR A O 1
ATOM 864 N N . LYS A 1 117 ? 11.839 -6.506 -21.534 1.00 89.19 117 LYS A N 1
ATOM 865 C CA . LYS A 1 117 ? 12.134 -7.940 -21.735 1.00 89.19 117 LYS A CA 1
ATOM 866 C C . LYS A 1 117 ? 13.470 -8.161 -22.448 1.00 89.19 117 LYS A C 1
ATOM 868 O O . LYS A 1 117 ? 14.293 -8.960 -22.013 1.00 89.19 117 LYS A O 1
ATOM 873 N N . GLU A 1 118 ? 13.706 -7.438 -23.541 1.00 90.00 118 GLU A N 1
ATOM 874 C CA . GLU A 1 118 ? 14.932 -7.557 -24.336 1.00 90.00 118 GLU A CA 1
ATOM 875 C C . GLU A 1 118 ? 16.166 -7.073 -23.578 1.00 90.00 118 GLU A C 1
ATOM 877 O O . GLU A 1 118 ? 17.262 -7.609 -23.768 1.00 90.00 118 GLU A O 1
ATOM 882 N N . ASN A 1 119 ? 15.997 -6.056 -22.732 1.00 90.69 119 ASN A N 1
ATOM 883 C CA . ASN A 1 119 ? 17.106 -5.425 -22.040 1.00 90.69 119 ASN A CA 1
ATOM 884 C C . ASN A 1 119 ? 17.345 -5.982 -20.636 1.00 90.69 119 ASN A C 1
ATOM 886 O O . ASN A 1 119 ? 18.432 -5.759 -20.129 1.00 90.69 119 ASN A O 1
ATOM 890 N N . LEU A 1 120 ? 16.422 -6.723 -20.022 1.00 92.00 120 LEU A N 1
ATOM 891 C CA . LEU A 1 120 ? 16.553 -7.288 -18.670 1.00 92.00 120 LEU A CA 1
ATOM 892 C C . LEU A 1 120 ? 16.532 -8.823 -18.681 1.00 92.00 120 LEU A C 1
ATOM 894 O O . LEU A 1 120 ? 15.874 -9.445 -17.860 1.00 92.00 120 LEU A O 1
ATOM 898 N N . LYS A 1 121 ? 17.247 -9.460 -19.611 1.00 93.31 121 LYS A N 1
ATOM 899 C CA . LYS A 1 121 ? 17.253 -10.931 -19.767 1.00 93.31 121 LYS A CA 1
ATOM 900 C C . LYS A 1 121 ? 17.749 -11.686 -18.530 1.00 93.31 121 LYS A C 1
ATOM 902 O O . LYS A 1 121 ? 17.452 -12.867 -18.359 1.00 93.31 121 LYS A O 1
ATOM 907 N N . GLU A 1 122 ? 18.549 -11.021 -17.703 1.00 95.25 122 GLU A N 1
ATOM 908 C CA . GLU A 1 122 ? 19.048 -11.554 -16.440 1.00 95.25 122 GLU A CA 1
ATOM 909 C C . GLU A 1 122 ? 17.993 -11.544 -15.322 1.00 95.25 122 GLU A C 1
ATOM 911 O O . GLU A 1 122 ? 18.120 -12.294 -14.357 1.00 95.25 122 GLU A O 1
ATOM 916 N N . LEU A 1 123 ? 16.919 -10.766 -15.491 1.00 95.50 123 LEU A N 1
ATOM 917 C CA . LEU A 1 123 ? 15.693 -10.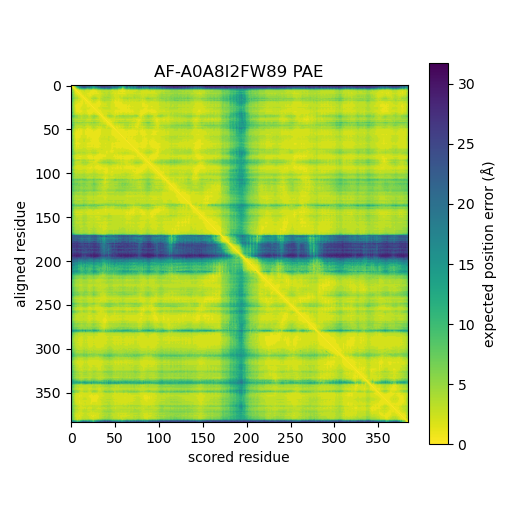890 -14.719 1.00 95.50 123 LEU A CA 1
ATOM 918 C C . LEU A 1 123 ? 14.821 -11.971 -15.371 1.00 95.50 123 LEU A C 1
ATOM 920 O O . LEU A 1 123 ? 14.083 -11.709 -16.316 1.00 95.50 123 LEU A O 1
ATOM 924 N N . ASN A 1 124 ? 14.947 -13.201 -14.890 1.00 93.88 124 ASN A N 1
ATOM 925 C CA . ASN A 1 124 ? 14.239 -14.375 -15.400 1.00 93.88 124 ASN A CA 1
ATOM 926 C C . ASN A 1 124 ? 13.754 -15.263 -14.241 1.00 93.88 124 ASN A C 1
ATOM 928 O O . ASN A 1 124 ? 13.958 -14.931 -13.072 1.00 93.88 124 ASN A O 1
ATOM 932 N N . GLU A 1 125 ? 13.092 -16.380 -14.548 1.00 93.38 125 GLU A N 1
ATOM 933 C CA . GLU A 1 125 ? 12.556 -17.289 -13.525 1.00 93.38 125 GLU A CA 1
ATOM 934 C C . GLU A 1 125 ? 13.639 -17.819 -12.578 1.00 93.38 125 GLU A C 1
ATOM 936 O O . GLU A 1 125 ? 13.417 -17.862 -11.370 1.00 93.38 125 GLU A O 1
ATOM 941 N N . ASP A 1 126 ? 14.836 -18.131 -13.087 1.00 95.88 126 ASP A N 1
ATOM 942 C CA . ASP A 1 126 ? 15.954 -18.577 -12.250 1.00 95.88 126 ASP A CA 1
ATOM 943 C C . ASP A 1 126 ? 16.368 -17.500 -11.246 1.00 95.88 126 ASP A C 1
ATOM 945 O O . ASP A 1 126 ? 16.636 -17.803 -10.084 1.00 95.88 126 ASP A O 1
ATOM 949 N N . TYR A 1 127 ? 16.414 -16.231 -11.666 1.00 97.12 127 TYR A N 1
ATOM 950 C CA . TYR A 1 127 ? 16.678 -15.121 -10.752 1.00 97.12 127 TYR A CA 1
ATOM 951 C C . TYR A 1 127 ? 15.610 -15.038 -9.658 1.00 97.12 127 TYR A C 1
ATOM 953 O O . TYR A 1 127 ? 15.952 -14.984 -8.476 1.00 97.12 127 TYR A O 1
ATOM 961 N N . ILE A 1 128 ? 14.331 -15.075 -10.043 1.00 95.50 128 ILE A N 1
ATOM 962 C CA . ILE A 1 128 ? 13.200 -14.998 -9.109 1.00 95.50 128 ILE A CA 1
ATOM 963 C C . ILE A 1 128 ? 13.270 -16.144 -8.092 1.00 95.50 128 ILE A C 1
ATOM 965 O O . ILE A 1 128 ? 13.173 -15.905 -6.888 1.00 95.50 128 ILE A O 1
ATOM 969 N N . ASN A 1 129 ? 13.498 -17.373 -8.555 1.00 95.44 129 ASN A N 1
ATOM 970 C CA . ASN A 1 129 ? 13.584 -18.555 -7.700 1.00 95.44 129 ASN A CA 1
ATOM 971 C C . ASN A 1 129 ? 14.762 -18.469 -6.721 1.00 95.44 129 ASN A C 1
ATOM 973 O O . ASN A 1 129 ? 14.578 -18.728 -5.532 1.00 95.44 129 ASN A O 1
ATOM 977 N N . ARG A 1 130 ? 15.941 -18.013 -7.174 1.00 97.06 130 ARG A N 1
ATOM 978 C CA . ARG A 1 130 ? 17.088 -17.768 -6.282 1.00 97.06 130 ARG A CA 1
ATOM 979 C C . ARG A 1 130 ? 16.785 -16.710 -5.226 1.00 97.06 130 ARG A C 1
ATOM 981 O O . ARG A 1 130 ? 17.200 -16.858 -4.081 1.00 97.06 130 ARG A O 1
ATOM 988 N N . MET A 1 131 ? 16.083 -15.636 -5.592 1.00 97.06 131 MET A N 1
ATOM 989 C CA . MET A 1 131 ? 15.700 -14.604 -4.627 1.00 97.06 131 MET A CA 1
ATOM 990 C C . MET A 1 131 ? 14.707 -15.131 -3.595 1.00 97.06 131 MET A C 1
ATOM 992 O O . MET A 1 131 ? 14.873 -14.849 -2.411 1.00 97.06 131 MET A O 1
ATOM 996 N N . ARG A 1 132 ? 13.734 -15.948 -4.010 1.00 94.31 132 ARG A N 1
ATOM 997 C CA . ARG A 1 132 ? 12.804 -16.609 -3.084 1.00 94.31 132 ARG A CA 1
ATOM 998 C C . ARG A 1 132 ? 13.509 -17.521 -2.106 1.00 94.31 132 ARG A C 1
ATOM 1000 O O . ARG A 1 132 ? 13.244 -17.436 -0.915 1.00 94.31 132 ARG A O 1
ATOM 1007 N N . GLU A 1 133 ? 14.431 -18.345 -2.588 1.00 96.00 133 GLU A N 1
ATOM 1008 C CA . GLU A 1 133 ? 15.224 -19.220 -1.728 1.00 96.00 133 GLU A CA 1
ATOM 1009 C C . GLU A 1 133 ? 16.076 -18.408 -0.741 1.00 96.00 133 GLU A C 1
ATOM 1011 O O . GLU A 1 133 ? 16.067 -18.680 0.458 1.00 96.00 133 GLU A O 1
ATOM 1016 N N . LYS A 1 134 ? 16.754 -17.358 -1.224 1.00 97.00 134 LYS A N 1
ATOM 1017 C CA . LYS A 1 134 ? 17.624 -16.498 -0.409 1.00 97.00 134 LYS A CA 1
ATOM 1018 C C . LYS A 1 134 ? 16.864 -15.735 0.681 1.00 97.00 134 LYS A C 1
ATOM 1020 O O . LYS A 1 134 ? 17.389 -15.575 1.781 1.00 97.00 134 LYS A O 1
ATOM 1025 N N . TYR A 1 135 ? 15.673 -15.224 0.370 1.00 95.06 135 TYR A N 1
ATOM 1026 C CA . TYR A 1 135 ? 14.908 -14.335 1.254 1.00 95.06 135 TYR A CA 1
ATOM 1027 C C . TYR A 1 135 ? 13.717 -15.008 1.946 1.00 95.06 135 TYR A C 1
ATOM 1029 O O . TYR A 1 135 ? 13.085 -14.386 2.797 1.00 95.06 135 TYR A O 1
ATOM 1037 N N . GLY A 1 136 ? 13.401 -16.256 1.598 1.00 92.38 136 GLY A N 1
ATOM 1038 C CA . GLY A 1 136 ? 12.211 -16.954 2.084 1.00 92.38 136 GLY A CA 1
ATOM 1039 C C . GLY A 1 136 ? 10.903 -16.311 1.618 1.00 92.38 136 GLY A C 1
ATOM 1040 O O . GLY A 1 136 ? 9.903 -16.386 2.330 1.00 92.38 136 GLY A O 1
ATOM 1041 N N . THR A 1 137 ? 10.893 -15.629 0.466 1.00 89.06 137 THR A N 1
ATOM 1042 C CA . THR A 1 137 ? 9.685 -14.938 -0.002 1.00 89.06 137 THR A CA 1
ATOM 1043 C C . THR A 1 137 ? 8.666 -15.938 -0.562 1.00 89.06 137 THR A C 1
ATOM 1045 O O . THR A 1 137 ? 9.042 -16.857 -1.299 1.00 89.06 137 THR A O 1
ATOM 1048 N N . PRO A 1 138 ? 7.369 -15.796 -0.226 1.00 87.75 138 PRO A N 1
ATOM 1049 C CA . PRO A 1 138 ? 6.342 -16.694 -0.734 1.00 87.75 138 PRO A CA 1
ATOM 1050 C C . PRO A 1 138 ? 6.190 -16.545 -2.251 1.00 87.75 138 PRO A C 1
ATOM 1052 O O . PRO A 1 138 ? 6.406 -15.472 -2.815 1.00 87.75 138 PRO A O 1
ATOM 1055 N N . ALA A 1 139 ? 5.793 -17.628 -2.917 1.00 91.00 139 ALA A N 1
ATOM 1056 C CA . ALA A 1 139 ? 5.401 -17.563 -4.319 1.00 91.00 139 ALA A CA 1
ATOM 1057 C C . ALA A 1 139 ? 4.037 -16.855 -4.471 1.00 91.00 139 ALA A C 1
ATOM 1059 O O . ALA A 1 139 ? 3.207 -16.946 -3.562 1.00 91.00 139 ALA A O 1
ATOM 1060 N N . PRO A 1 140 ? 3.768 -16.203 -5.618 1.00 94.06 140 PRO A N 1
ATOM 1061 C CA . PRO A 1 140 ? 2.447 -15.694 -5.938 1.00 94.06 140 PRO A CA 1
ATOM 1062 C C . PRO A 1 140 ? 1.411 -16.811 -5.913 1.00 94.06 140 PRO A C 1
ATOM 1064 O O . PRO A 1 140 ? 1.658 -17.912 -6.406 1.00 94.06 140 PRO A O 1
ATOM 1067 N N . GLN A 1 141 ? 0.232 -16.500 -5.393 1.00 95.50 141 GLN A N 1
ATOM 1068 C CA . GLN A 1 141 ? -0.892 -17.426 -5.287 1.00 95.50 141 GLN A CA 1
ATOM 1069 C C . GLN A 1 141 ? -2.103 -16.792 -5.950 1.00 95.50 141 GLN A C 1
ATOM 1071 O O . GLN A 1 141 ? -2.438 -15.650 -5.648 1.00 95.50 141 GLN A O 1
ATOM 1076 N N . ALA A 1 142 ? -2.724 -17.483 -6.908 1.00 96.12 142 ALA A N 1
ATOM 1077 C CA . ALA A 1 142 ? -3.920 -17.008 -7.605 1.00 96.12 142 ALA A CA 1
ATOM 1078 C C . ALA A 1 142 ? -3.823 -15.552 -8.123 1.00 96.12 142 ALA A C 1
ATOM 1080 O O . ALA A 1 142 ? -4.812 -14.825 -8.121 1.00 96.12 142 ALA A O 1
ATOM 1081 N N . GLY A 1 143 ? -2.643 -15.087 -8.551 1.00 96.75 143 GLY A N 1
ATOM 1082 C CA . GLY A 1 143 ? -2.459 -13.717 -9.055 1.00 96.75 143 GLY A CA 1
ATOM 1083 C C . GLY A 1 143 ? -2.370 -12.637 -7.968 1.00 96.75 143 GLY A C 1
ATOM 1084 O O . GLY A 1 143 ? -2.633 -11.466 -8.241 1.00 96.75 143 GLY A O 1
ATOM 1085 N N . MET A 1 144 ? -2.023 -13.010 -6.735 1.00 97.25 144 MET A N 1
ATOM 1086 C CA . MET A 1 144 ? -1.698 -12.084 -5.648 1.00 97.25 144 MET A CA 1
ATOM 1087 C C . MET A 1 144 ? -0.395 -12.463 -4.938 1.00 97.25 144 MET A C 1
ATOM 1089 O O . MET A 1 144 ? 0.038 -13.614 -4.970 1.00 97.25 144 MET A O 1
ATOM 1093 N N . MET A 1 145 ? 0.204 -11.476 -4.278 1.00 97.56 145 MET A N 1
ATOM 1094 C CA . MET A 1 145 ? 1.294 -11.631 -3.318 1.00 97.56 145 MET A CA 1
ATOM 1095 C C . MET A 1 145 ? 0.832 -11.142 -1.947 1.00 97.56 145 MET A C 1
ATOM 1097 O O . MET A 1 145 ? 0.091 -10.162 -1.848 1.00 97.56 145 MET A O 1
ATOM 1101 N N . VAL A 1 146 ? 1.292 -11.803 -0.885 1.00 97.56 146 VAL A N 1
ATOM 1102 C CA . VAL A 1 146 ? 1.019 -11.395 0.498 1.00 97.56 146 VAL A CA 1
ATOM 1103 C C . VAL A 1 146 ? 2.318 -10.971 1.151 1.00 97.56 146 VAL A C 1
ATOM 1105 O O . VAL A 1 146 ? 3.252 -11.762 1.287 1.00 97.56 146 VAL A O 1
ATOM 1108 N N . ARG A 1 147 ? 2.360 -9.715 1.580 1.00 96.31 147 ARG A N 1
ATOM 1109 C CA . ARG A 1 147 ? 3.477 -9.134 2.306 1.00 96.31 147 ARG A CA 1
ATOM 1110 C C . ARG A 1 147 ? 3.092 -8.952 3.764 1.00 96.31 147 ARG A C 1
ATOM 1112 O O . ARG A 1 147 ? 2.471 -7.957 4.129 1.00 96.31 147 ARG A O 1
ATOM 1119 N N . TRP A 1 148 ? 3.427 -9.941 4.579 1.00 96.25 148 TRP A N 1
ATOM 1120 C CA . TRP A 1 148 ? 3.317 -9.852 6.034 1.00 96.25 148 TRP A CA 1
ATOM 1121 C C . TRP A 1 148 ? 4.255 -8.772 6.584 1.00 96.25 148 TRP A C 1
ATOM 1123 O O . TRP A 1 148 ? 5.224 -8.396 5.923 1.00 96.25 148 TRP A O 1
ATOM 1133 N N . SER A 1 149 ? 3.971 -8.248 7.774 1.00 94.38 149 SER A N 1
ATOM 1134 C CA . SER A 1 149 ? 4.792 -7.200 8.399 1.00 94.38 149 SER A CA 1
ATOM 1135 C C . SER A 1 149 ? 6.237 -7.635 8.699 1.00 94.38 149 SER A C 1
ATOM 1137 O O . SER A 1 149 ? 7.118 -6.794 8.844 1.00 94.38 149 SER A O 1
ATOM 1139 N N . ASP A 1 150 ? 6.509 -8.940 8.738 1.00 93.44 150 ASP A N 1
ATOM 1140 C CA . ASP A 1 150 ? 7.840 -9.538 8.884 1.00 93.44 150 ASP A CA 1
ATOM 1141 C C . ASP A 1 150 ? 8.506 -9.925 7.546 1.00 93.44 150 ASP A C 1
ATOM 1143 O O . ASP A 1 150 ? 9.633 -10.434 7.539 1.00 93.44 150 ASP A O 1
ATOM 1147 N N . TYR A 1 151 ? 7.854 -9.655 6.408 1.00 95.00 151 TYR A N 1
ATOM 1148 C CA . TYR A 1 151 ? 8.366 -9.976 5.076 1.00 95.00 151 TYR A CA 1
ATOM 1149 C C . TYR A 1 151 ? 9.740 -9.350 4.822 1.00 95.00 151 TYR A C 1
ATOM 1151 O O . TYR A 1 151 ? 9.962 -8.147 4.998 1.00 95.00 151 TYR A O 1
ATOM 1159 N N . LYS A 1 152 ? 10.667 -10.180 4.334 1.00 94.75 152 LYS A N 1
ATOM 1160 C CA . LYS A 1 152 ? 12.030 -9.771 3.997 1.00 94.75 152 LYS A CA 1
ATOM 1161 C C . LYS A 1 152 ? 12.129 -9.406 2.526 1.00 94.75 152 LYS A C 1
ATOM 1163 O O . LYS A 1 152 ? 12.188 -10.266 1.653 1.00 94.75 152 LYS A O 1
ATOM 1168 N N . TYR A 1 153 ? 12.174 -8.102 2.267 1.00 95.88 153 TYR A N 1
ATOM 1169 C CA . TYR A 1 153 ? 12.308 -7.584 0.915 1.00 95.88 153 TYR A CA 1
ATOM 1170 C C . TYR A 1 153 ? 13.621 -8.045 0.256 1.00 95.88 153 TYR A C 1
ATOM 1172 O O . TYR A 1 153 ? 14.700 -7.817 0.819 1.00 95.88 153 TYR A O 1
ATOM 1180 N N . PRO A 1 154 ? 13.566 -8.625 -0.956 1.00 96.81 154 PRO A N 1
ATOM 1181 C CA . PRO A 1 154 ? 14.752 -9.046 -1.690 1.00 96.81 154 PRO A CA 1
ATOM 1182 C C . PRO A 1 154 ? 15.481 -7.829 -2.285 1.00 96.81 154 PRO A C 1
ATOM 1184 O O . PRO A 1 154 ? 15.241 -7.416 -3.420 1.00 96.81 154 PRO A O 1
ATOM 1187 N N . LYS A 1 155 ? 16.376 -7.223 -1.492 1.00 96.25 155 LYS A N 1
ATOM 1188 C CA . LYS A 1 155 ? 17.096 -5.978 -1.838 1.00 96.25 155 LYS A CA 1
ATOM 1189 C C . LYS A 1 155 ? 17.931 -6.093 -3.123 1.00 96.25 155 LYS A C 1
ATOM 1191 O O . LYS A 1 155 ? 18.163 -5.071 -3.764 1.00 96.25 155 LYS A O 1
ATOM 1196 N N 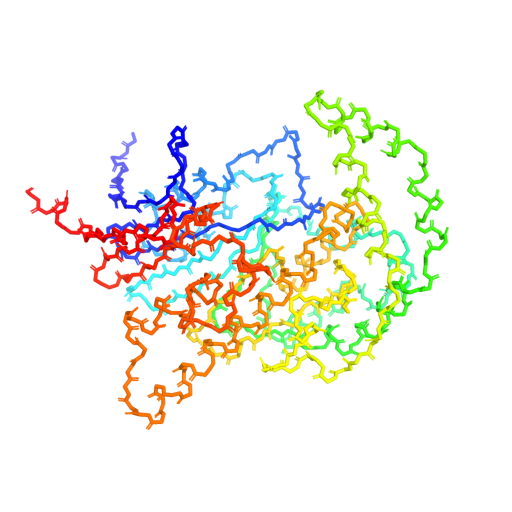. ASP A 1 156 ? 18.310 -7.303 -3.536 1.00 97.75 156 ASP A N 1
ATOM 1197 C CA . ASP A 1 156 ? 19.039 -7.562 -4.784 1.00 97.75 156 ASP A CA 1
ATOM 1198 C C . ASP A 1 156 ? 18.300 -7.022 -6.018 1.00 97.75 156 ASP A C 1
ATOM 1200 O O . ASP A 1 156 ? 18.933 -6.489 -6.924 1.00 97.75 156 ASP A O 1
ATOM 1204 N N . TYR A 1 157 ? 16.960 -7.028 -6.035 1.00 97.62 157 TYR A N 1
ATOM 1205 C CA . TYR A 1 157 ? 16.213 -6.452 -7.159 1.00 97.62 157 TYR A CA 1
ATOM 1206 C C . TYR A 1 157 ? 16.544 -4.966 -7.375 1.00 97.62 157 TYR A C 1
ATOM 1208 O O . TYR A 1 157 ? 16.640 -4.491 -8.509 1.00 97.62 157 TYR A O 1
ATOM 1216 N N . ILE A 1 158 ? 16.762 -4.221 -6.289 1.00 97.19 158 ILE A N 1
ATOM 1217 C CA . ILE A 1 158 ? 17.152 -2.810 -6.349 1.00 97.19 158 ILE A CA 1
ATOM 1218 C C . ILE A 1 158 ? 18.586 -2.695 -6.860 1.00 97.19 158 ILE A C 1
ATOM 1220 O O . ILE A 1 158 ? 18.841 -1.932 -7.796 1.00 97.19 158 ILE A O 1
ATOM 1224 N N . THR A 1 159 ? 19.522 -3.435 -6.259 1.00 96.75 159 THR A N 1
ATOM 1225 C CA . THR A 1 159 ? 20.953 -3.309 -6.573 1.00 96.75 159 THR A CA 1
ATOM 1226 C C . THR A 1 159 ? 21.278 -3.759 -7.989 1.00 96.75 159 THR A C 1
ATOM 1228 O O . THR A 1 159 ? 22.089 -3.121 -8.663 1.00 96.75 159 THR A O 1
ATOM 1231 N N . ASP A 1 160 ? 20.613 -4.812 -8.453 1.00 97.44 160 ASP A N 1
ATOM 1232 C CA . ASP A 1 160 ? 20.936 -5.483 -9.706 1.00 97.44 160 ASP A CA 1
ATOM 1233 C C . ASP A 1 160 ? 20.283 -4.776 -10.899 1.00 97.44 160 ASP A C 1
ATOM 1235 O O . ASP A 1 160 ? 20.886 -4.682 -11.972 1.00 97.44 160 ASP A O 1
ATOM 1239 N N . PHE A 1 161 ? 19.078 -4.214 -10.718 1.00 97.50 161 PHE A N 1
ATOM 1240 C CA . PHE A 1 161 ? 18.276 -3.723 -11.842 1.00 97.50 161 PHE A CA 1
ATOM 1241 C C . PHE A 1 161 ? 18.009 -2.224 -11.861 1.00 97.50 161 PHE A C 1
ATOM 1243 O O . PHE A 1 161 ? 17.967 -1.662 -12.958 1.00 97.50 161 PHE A O 1
ATOM 1250 N N . ASN A 1 162 ? 17.852 -1.533 -10.724 1.00 97.06 162 ASN A N 1
ATOM 1251 C CA . ASN A 1 162 ? 17.351 -0.151 -10.760 1.00 97.06 162 ASN A CA 1
ATOM 1252 C C . ASN A 1 162 ? 18.279 0.789 -11.544 1.00 97.06 162 ASN A C 1
ATOM 1254 O O . ASN A 1 162 ? 17.807 1.567 -12.370 1.00 97.06 162 ASN A O 1
ATOM 1258 N N . LYS A 1 163 ? 19.607 0.668 -11.411 1.00 96.31 163 LYS A N 1
ATOM 1259 C CA . LYS A 1 163 ? 20.547 1.472 -12.219 1.00 96.31 163 LYS A CA 1
ATOM 1260 C C . LYS A 1 163 ? 20.315 1.299 -13.724 1.00 96.31 163 LYS A C 1
ATOM 1262 O O . LYS A 1 163 ? 20.345 2.269 -14.484 1.00 96.31 163 LYS A O 1
ATOM 1267 N N . LYS A 1 164 ? 20.094 0.056 -14.153 1.00 95.50 164 LYS A N 1
ATOM 1268 C CA . LYS A 1 164 ? 19.858 -0.300 -15.553 1.00 95.50 164 LYS A CA 1
ATOM 1269 C C . LYS A 1 164 ? 18.478 0.164 -16.010 1.00 95.50 164 LYS A C 1
ATOM 1271 O O . LYS A 1 164 ? 18.383 0.767 -17.071 1.00 95.50 164 LYS A O 1
ATOM 1276 N N . MET A 1 165 ? 17.441 -0.018 -15.197 1.00 93.94 165 MET A N 1
ATOM 1277 C CA . MET A 1 165 ? 16.085 0.448 -15.494 1.00 93.94 165 MET A CA 1
ATOM 1278 C C . MET A 1 165 ? 15.996 1.974 -15.622 1.00 93.94 165 MET A C 1
ATOM 1280 O O . MET A 1 165 ? 15.371 2.451 -16.565 1.00 93.94 165 MET A O 1
ATOM 1284 N N . TRP A 1 166 ? 16.684 2.745 -14.767 1.00 93.31 166 TRP A N 1
ATOM 1285 C CA . TRP A 1 166 ? 16.787 4.208 -14.914 1.00 93.31 166 TRP A CA 1
ATOM 1286 C C . TRP A 1 166 ? 17.452 4.602 -16.228 1.00 93.31 166 TRP A C 1
ATOM 1288 O O . TRP A 1 166 ? 17.017 5.536 -16.903 1.00 93.31 166 TRP A O 1
ATOM 1298 N N . LYS A 1 167 ? 18.526 3.895 -16.597 1.00 93.19 167 LYS A N 1
ATOM 1299 C CA . LYS A 1 167 ? 19.202 4.122 -17.872 1.00 93.19 167 LYS A CA 1
ATOM 1300 C C . LYS A 1 167 ? 18.255 3.840 -19.043 1.00 93.19 167 LYS A C 1
ATOM 1302 O O . LYS A 1 167 ? 18.100 4.704 -19.895 1.00 93.19 167 LYS A O 1
ATOM 1307 N N . LEU A 1 168 ? 17.580 2.690 -19.045 1.00 90.44 168 LEU A N 1
ATOM 1308 C CA . LEU A 1 168 ? 16.605 2.318 -20.079 1.00 90.44 168 LEU A CA 1
ATOM 1309 C C . LEU A 1 168 ? 15.456 3.328 -20.177 1.00 90.44 168 LEU A C 1
ATOM 1311 O O . LEU A 1 168 ? 15.105 3.753 -21.275 1.00 90.44 168 LEU A O 1
ATOM 1315 N N . TYR A 1 169 ? 14.934 3.779 -19.033 1.00 87.75 169 TYR A N 1
ATOM 1316 C CA . TYR A 1 169 ? 13.892 4.802 -18.973 1.00 87.75 169 TYR A CA 1
ATOM 1317 C C . TYR A 1 169 ? 14.314 6.090 -19.698 1.00 87.75 169 TYR A C 1
ATOM 1319 O O . TYR A 1 169 ? 13.540 6.631 -20.489 1.00 87.75 169 TYR A O 1
ATOM 1327 N N . ASN A 1 170 ? 15.553 6.542 -19.476 1.00 88.50 170 ASN A N 1
ATOM 1328 C CA . ASN A 1 170 ? 16.119 7.727 -20.123 1.00 88.50 170 ASN A CA 1
ATOM 1329 C C . ASN A 1 170 ? 16.493 7.500 -21.606 1.00 88.50 170 ASN A C 1
ATOM 1331 O O . ASN A 1 170 ? 16.391 8.432 -22.408 1.00 88.50 170 ASN A O 1
ATOM 1335 N N . ASP A 1 171 ? 16.945 6.295 -21.970 1.00 83.25 171 ASP A N 1
ATOM 1336 C CA . ASP A 1 171 ? 17.475 5.967 -23.302 1.00 83.25 171 ASP A CA 1
ATOM 1337 C C . ASP A 1 171 ? 16.360 5.696 -24.339 1.00 83.25 171 ASP A C 1
ATOM 1339 O O . ASP A 1 171 ? 16.516 6.022 -25.520 1.00 83.25 171 ASP A O 1
ATOM 1343 N N . ASP A 1 172 ? 15.213 5.140 -23.930 1.00 71.88 172 ASP A N 1
ATOM 1344 C CA . ASP A 1 172 ? 14.172 4.642 -24.851 1.00 71.88 172 ASP A CA 1
ATOM 1345 C C . ASP A 1 172 ? 13.104 5.681 -25.257 1.00 71.88 172 ASP A C 1
ATOM 1347 O O . ASP A 1 172 ? 12.123 5.379 -25.944 1.00 71.88 172 ASP A O 1
ATOM 1351 N N . PHE A 1 173 ? 13.325 6.948 -24.899 1.00 64.38 173 PHE A N 1
ATOM 1352 C CA . PHE A 1 173 ? 12.438 8.097 -25.132 1.00 64.38 173 PHE A CA 1
ATOM 1353 C C . PHE A 1 173 ? 11.814 8.151 -26.545 1.00 64.38 173 PHE A C 1
ATOM 1355 O O . PHE A 1 173 ? 10.599 8.277 -26.699 1.00 64.38 173 PHE A O 1
ATOM 1362 N N . ARG A 1 174 ? 12.625 8.016 -27.609 1.00 57.50 174 ARG A N 1
ATOM 1363 C CA . ARG A 1 174 ? 12.152 8.164 -29.006 1.00 57.50 174 ARG A CA 1
ATOM 1364 C C . ARG A 1 174 ? 11.410 6.938 -29.542 1.00 57.50 174 ARG A C 1
ATOM 1366 O O . ARG A 1 174 ? 10.626 7.075 -30.480 1.00 57.50 174 ARG A O 1
ATOM 1373 N N . LYS A 1 175 ? 11.678 5.744 -29.007 1.00 64.81 175 LYS A N 1
ATOM 1374 C CA . LYS A 1 175 ? 11.022 4.501 -29.445 1.00 64.81 175 LYS A CA 1
ATOM 1375 C C . LYS A 1 175 ? 9.685 4.313 -28.734 1.00 64.81 175 LYS A C 1
ATOM 1377 O O . LYS A 1 175 ? 8.717 3.950 -29.402 1.00 64.81 175 LYS A O 1
ATOM 1382 N N . ARG A 1 176 ? 9.597 4.686 -27.449 1.00 64.75 176 ARG A N 1
ATOM 1383 C CA . ARG A 1 176 ? 8.337 4.743 -26.685 1.00 64.75 176 ARG A CA 1
ATOM 1384 C C . ARG A 1 176 ? 7.323 5.670 -27.355 1.00 64.75 176 ARG A C 1
ATOM 1386 O O . ARG A 1 176 ? 6.197 5.250 -27.592 1.00 64.75 176 ARG A O 1
ATOM 1393 N N . LEU A 1 177 ? 7.753 6.859 -27.795 1.00 59.97 177 LEU A N 1
ATOM 1394 C CA . LEU A 1 177 ? 6.914 7.809 -28.543 1.00 59.97 177 LEU A CA 1
ATOM 1395 C C . LEU A 1 177 ? 6.372 7.232 -29.866 1.00 59.97 177 LEU A C 1
ATOM 1397 O O . LEU A 1 177 ? 5.214 7.439 -30.210 1.00 59.97 177 LEU A O 1
ATOM 1401 N N . LYS A 1 178 ? 7.208 6.496 -30.614 1.00 60.66 178 LYS A N 1
ATOM 1402 C CA . LYS A 1 178 ? 6.828 5.909 -31.911 1.00 60.66 178 LYS A CA 1
ATOM 1403 C C . LYS A 1 178 ? 5.883 4.712 -31.771 1.00 60.66 178 LYS A C 1
ATOM 1405 O O . LYS A 1 178 ? 4.980 4.580 -32.587 1.00 60.66 178 LYS A O 1
ATOM 1410 N N . LYS A 1 179 ? 6.074 3.852 -30.760 1.00 55.75 179 LYS A N 1
ATOM 1411 C CA . LYS A 1 179 ? 5.219 2.670 -30.512 1.00 55.75 179 LYS A CA 1
ATOM 1412 C C . LYS A 1 179 ? 3.890 3.040 -29.838 1.00 55.75 179 LYS A C 1
ATOM 1414 O O . LYS A 1 179 ? 2.905 2.341 -30.026 1.00 55.75 179 LYS A O 1
ATOM 1419 N N . PHE A 1 180 ? 3.850 4.162 -29.120 1.00 56.59 180 PHE A N 1
ATOM 1420 C CA . PHE A 1 180 ? 2.625 4.777 -28.594 1.00 56.59 180 PHE A CA 1
ATOM 1421 C C . PHE A 1 180 ? 1.837 5.572 -29.660 1.00 56.59 180 PHE A C 1
ATOM 1423 O O . PHE A 1 180 ? 0.813 6.171 -29.343 1.00 56.59 180 PHE A O 1
ATOM 1430 N N . GLY A 1 181 ? 2.338 5.623 -30.904 1.00 54.34 181 GLY A N 1
ATOM 1431 C CA . GLY A 1 181 ? 1.897 6.531 -31.962 1.00 54.34 181 GLY A CA 1
ATOM 1432 C C . GLY A 1 181 ? 0.385 6.586 -32.205 1.00 54.34 181 GLY A C 1
ATOM 1433 O O . GLY A 1 181 ? -0.311 5.593 -32.036 1.00 54.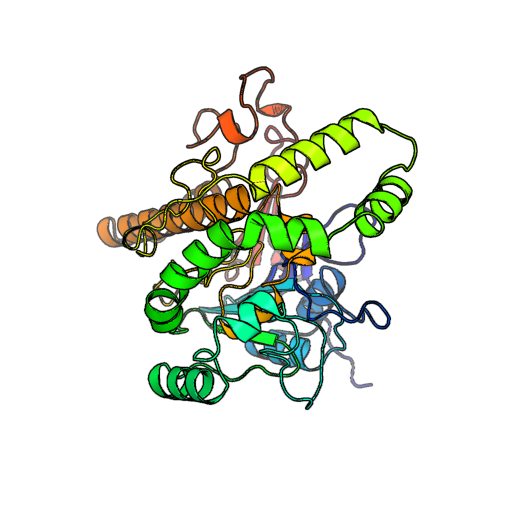34 181 GLY A O 1
ATOM 1434 N N . ALA A 1 182 ? -0.054 7.782 -32.624 1.00 51.66 182 ALA A N 1
ATOM 1435 C CA . ALA A 1 182 ? -1.338 8.221 -33.194 1.00 51.66 182 ALA A CA 1
ATOM 1436 C C . ALA A 1 182 ? -2.636 7.596 -32.648 1.00 51.66 182 ALA A C 1
ATOM 1438 O O . ALA A 1 182 ? -3.458 8.327 -32.110 1.00 51.66 182 ALA A O 1
ATOM 1439 N N . ASP A 1 183 ? -2.820 6.283 -32.727 1.00 48.56 183 ASP A N 1
ATOM 1440 C CA . ASP A 1 183 ? -4.089 5.596 -32.474 1.00 48.56 183 ASP A CA 1
ATOM 1441 C C . ASP A 1 183 ? -4.522 5.646 -31.001 1.00 48.56 183 ASP A C 1
ATOM 1443 O O . ASP A 1 183 ? -5.710 5.801 -30.711 1.00 48.56 183 ASP A O 1
ATOM 1447 N N . ILE A 1 184 ? -3.572 5.600 -30.056 1.00 55.00 184 ILE A N 1
ATOM 1448 C CA . ILE A 1 184 ? -3.885 5.804 -28.632 1.00 55.00 184 ILE A CA 1
ATOM 1449 C C . ILE A 1 184 ? -4.233 7.268 -28.378 1.00 55.00 184 ILE A C 1
ATOM 1451 O O . ILE A 1 184 ? -5.220 7.534 -27.711 1.00 55.00 184 ILE A O 1
ATOM 1455 N N . ILE A 1 185 ? -3.491 8.225 -28.940 1.00 55.78 185 ILE A N 1
ATOM 1456 C CA . ILE A 1 185 ? -3.779 9.657 -28.763 1.00 55.78 185 ILE A CA 1
ATOM 1457 C C . ILE A 1 185 ? -5.148 10.006 -29.366 1.00 55.78 185 ILE A C 1
ATOM 1459 O O . ILE A 1 185 ? -5.937 10.680 -28.716 1.00 55.78 185 ILE A O 1
ATOM 1463 N N . THR A 1 186 ? -5.489 9.499 -30.551 1.00 52.41 186 THR A N 1
ATOM 1464 C CA . THR A 1 186 ? -6.787 9.737 -31.199 1.00 52.41 186 THR A CA 1
ATOM 1465 C C . THR A 1 186 ? -7.936 9.041 -30.460 1.00 52.41 186 THR A C 1
ATOM 1467 O O . THR A 1 186 ? -8.974 9.662 -30.229 1.00 52.41 186 THR A O 1
ATOM 1470 N N . GLY A 1 187 ? -7.748 7.794 -30.010 1.00 55.22 187 GLY A N 1
ATOM 1471 C CA . GLY A 1 187 ? -8.738 7.072 -29.204 1.00 55.22 187 GLY A CA 1
ATOM 1472 C C . GLY A 1 187 ? -8.955 7.686 -27.815 1.00 55.22 187 GLY A C 1
ATOM 1473 O O . GLY A 1 187 ? -10.082 7.738 -27.327 1.00 55.22 187 GLY A O 1
ATOM 1474 N N . LEU A 1 188 ? -7.900 8.220 -27.204 1.00 52.81 188 LEU A N 1
ATOM 1475 C CA . LEU A 1 188 ? -7.918 8.842 -25.880 1.00 52.81 188 LEU A CA 1
ATOM 1476 C C . LEU A 1 188 ? -8.461 10.275 -25.919 1.00 52.81 188 LEU A C 1
ATOM 1478 O O . LEU A 1 188 ? -9.244 10.649 -25.054 1.00 52.81 188 LEU A O 1
ATOM 1482 N N . ILE A 1 189 ? -8.143 11.048 -26.962 1.00 53.19 189 ILE A N 1
ATOM 1483 C CA . ILE A 1 189 ? -8.830 12.310 -27.265 1.00 53.19 189 ILE A CA 1
ATOM 1484 C C . ILE A 1 189 ? -10.330 12.031 -27.411 1.00 53.19 189 ILE A C 1
ATOM 1486 O O . ILE A 1 189 ? -11.129 12.724 -26.801 1.00 53.19 189 ILE A O 1
ATOM 1490 N N . SER A 1 190 ? -10.736 10.969 -28.112 1.00 51.44 190 SER A N 1
ATOM 1491 C CA . SER A 1 190 ? -12.163 10.653 -28.268 1.00 51.44 190 SER A CA 1
ATOM 1492 C C . SER A 1 190 ? -12.873 10.173 -26.987 1.00 51.44 190 SER A C 1
ATOM 1494 O O . SER A 1 190 ? -14.076 10.384 -26.862 1.00 51.44 190 SER A O 1
ATOM 1496 N N . SER A 1 191 ? -12.162 9.561 -26.027 1.00 50.34 191 SER A N 1
ATOM 1497 C CA . SER A 1 191 ? -12.745 9.017 -24.785 1.00 50.34 191 SER A CA 1
ATOM 1498 C C . SER A 1 191 ? -12.638 9.949 -23.572 1.00 50.34 191 SER A C 1
ATOM 1500 O O . SER A 1 191 ? -13.495 9.900 -22.689 1.00 50.34 191 SER A O 1
ATOM 1502 N N . ILE A 1 192 ? -11.627 10.824 -23.534 1.00 48.59 192 ILE A N 1
ATOM 1503 C CA . ILE A 1 192 ? -11.469 11.883 -22.525 1.00 48.59 192 ILE A CA 1
ATOM 1504 C C . ILE A 1 192 ? -12.294 13.123 -22.903 1.00 48.59 192 ILE A C 1
ATOM 1506 O O . ILE A 1 192 ? -12.786 13.816 -22.011 1.00 48.59 192 ILE A O 1
ATOM 1510 N N . LEU A 1 193 ? -12.537 13.381 -24.197 1.00 46.44 193 LEU A N 1
ATOM 1511 C CA . LEU A 1 193 ? -13.488 14.401 -24.660 1.00 46.44 193 LEU A CA 1
ATOM 1512 C C . LEU A 1 193 ? -14.952 13.942 -24.499 1.00 46.44 193 LEU A C 1
ATOM 1514 O O . LEU A 1 193 ? -15.714 13.880 -25.458 1.00 46.44 193 LEU A O 1
ATOM 1518 N N . ASN A 1 194 ? -15.376 13.679 -23.263 1.00 47.41 194 ASN A N 1
ATOM 1519 C CA . ASN A 1 194 ? -16.767 13.897 -22.855 1.00 47.41 194 ASN A CA 1
ATOM 1520 C C . ASN A 1 194 ? -16.873 15.370 -22.373 1.00 47.41 194 ASN A C 1
ATOM 1522 O O . ASN A 1 194 ? -15.925 15.899 -21.789 1.00 47.41 194 ASN A O 1
ATOM 1526 N N . PRO A 1 195 ? -17.969 16.107 -22.630 1.00 48.66 195 PRO A N 1
ATOM 1527 C CA . PRO A 1 195 ? -17.922 17.456 -23.200 1.00 48.66 195 PRO A CA 1
ATOM 1528 C C . PRO A 1 195 ? -17.718 18.606 -22.200 1.00 48.66 195 PRO A C 1
ATOM 1530 O O . PRO A 1 195 ? -17.902 19.764 -22.562 1.00 48.66 195 PRO A O 1
ATOM 1533 N N . LEU A 1 196 ? -17.365 18.340 -20.940 1.00 50.91 196 LEU A N 1
ATOM 1534 C CA . LEU A 1 196 ? -17.472 19.368 -19.897 1.00 50.91 196 LEU A CA 1
ATOM 1535 C C . LEU A 1 196 ? -16.237 20.272 -19.744 1.00 50.91 196 LEU A C 1
ATOM 1537 O O . LEU A 1 196 ? -16.404 21.392 -19.263 1.00 50.91 196 LEU A O 1
ATOM 1541 N N . ASN A 1 197 ? -15.027 19.865 -20.165 1.00 56.66 197 ASN A N 1
ATOM 1542 C CA . ASN A 1 197 ? -13.881 20.790 -20.252 1.00 56.66 197 ASN A CA 1
ATOM 1543 C C . ASN A 1 197 ? -12.689 20.251 -21.089 1.00 56.66 197 ASN A C 1
ATOM 1545 O O . ASN A 1 197 ? -11.741 19.695 -20.529 1.00 56.66 197 ASN A O 1
ATOM 1549 N N . PRO A 1 198 ? -12.695 20.416 -22.422 1.00 58.75 198 PRO A N 1
ATOM 1550 C CA . PRO A 1 198 ? -11.664 19.861 -23.307 1.00 58.75 198 PRO A CA 1
ATOM 1551 C C . PRO A 1 198 ? -10.264 20.466 -23.097 1.00 58.75 198 PRO A C 1
ATOM 1553 O O . PRO A 1 198 ? -9.263 19.786 -23.302 1.00 58.75 198 PRO A O 1
ATOM 1556 N N . ILE A 1 199 ? -10.182 21.723 -22.648 1.00 60.38 199 ILE A N 1
ATOM 1557 C CA . ILE A 1 199 ? -8.915 22.456 -22.489 1.00 60.38 199 ILE A CA 1
ATOM 1558 C C . ILE A 1 199 ? -8.117 21.912 -21.297 1.00 60.38 199 ILE A C 1
ATOM 1560 O O . ILE A 1 199 ? -6.951 21.564 -21.450 1.00 60.38 199 ILE A O 1
ATOM 1564 N N . LYS A 1 200 ? -8.758 21.730 -20.134 1.00 59.72 200 LYS A N 1
ATOM 1565 C CA . LYS A 1 200 ? -8.090 21.161 -18.945 1.00 59.72 200 LYS A CA 1
ATOM 1566 C C . LYS A 1 200 ? -7.619 19.721 -19.155 1.00 59.72 200 LYS A C 1
ATOM 1568 O O . LYS A 1 200 ? -6.609 19.310 -18.591 1.00 59.72 200 LYS A O 1
ATOM 1573 N N . ALA A 1 201 ? -8.356 18.948 -19.953 1.00 59.44 201 ALA A N 1
ATOM 1574 C CA . ALA A 1 201 ? -7.958 17.594 -20.318 1.00 59.44 201 ALA A CA 1
ATOM 1575 C C . ALA A 1 201 ? -6.681 17.589 -21.175 1.00 59.44 201 ALA A C 1
ATOM 1577 O O . ALA A 1 201 ? -5.783 16.789 -20.922 1.00 59.44 201 ALA A O 1
ATOM 1578 N N . LEU A 1 202 ? -6.577 18.507 -22.143 1.00 63.03 202 LEU A N 1
ATOM 1579 C CA . LEU A 1 202 ? -5.380 18.683 -22.969 1.00 63.03 202 LEU A CA 1
ATOM 1580 C C . LEU A 1 202 ? -4.168 19.125 -22.137 1.00 63.03 202 LEU A C 1
ATOM 1582 O O . LEU A 1 202 ? -3.117 18.502 -22.246 1.00 63.03 202 LEU A O 1
ATOM 1586 N N . GLU A 1 203 ? -4.328 20.106 -21.243 1.00 66.12 203 GLU A N 1
ATOM 1587 C CA . GLU A 1 203 ? -3.259 20.552 -20.330 1.00 66.12 203 GLU A CA 1
ATOM 1588 C C . GLU A 1 203 ? -2.743 19.408 -19.437 1.00 66.12 203 GLU A C 1
ATOM 1590 O O . GLU A 1 203 ? -1.537 19.248 -19.240 1.00 66.12 203 GLU A O 1
ATOM 1595 N N . GLY A 1 204 ? -3.648 18.571 -18.915 1.00 65.50 204 GLY A N 1
ATOM 1596 C CA . GLY A 1 204 ? -3.283 17.399 -18.116 1.00 65.50 204 GLY A CA 1
ATOM 1597 C C . GLY A 1 204 ? -2.483 16.364 -18.910 1.00 65.50 204 GLY A C 1
ATOM 1598 O O . GLY A 1 204 ? -1.521 15.798 -18.388 1.00 65.50 204 GLY A O 1
ATOM 1599 N N . VAL A 1 205 ? -2.840 16.152 -20.179 1.00 67.44 205 VAL A N 1
ATOM 1600 C CA . VAL A 1 205 ? -2.110 15.261 -21.092 1.00 67.44 205 VAL A CA 1
ATOM 1601 C C . VAL A 1 205 ? -0.735 15.834 -21.430 1.00 67.44 205 VAL A C 1
ATOM 1603 O O . VAL A 1 205 ? 0.247 15.103 -21.356 1.00 67.44 205 VAL A O 1
ATOM 1606 N N . GLU A 1 206 ? -0.629 17.128 -21.740 1.00 68.44 206 GLU A N 1
ATOM 1607 C CA . GLU A 1 206 ? 0.655 17.791 -22.005 1.00 68.44 206 GLU A CA 1
ATOM 1608 C C . GLU A 1 206 ? 1.599 17.712 -20.805 1.00 68.44 206 GLU A C 1
ATOM 1610 O O . GLU A 1 206 ? 2.778 17.389 -20.967 1.00 68.44 206 GLU A O 1
ATOM 1615 N N . LYS A 1 207 ? 1.081 17.930 -19.591 1.00 69.56 207 LYS A N 1
ATOM 1616 C CA . LYS A 1 207 ? 1.861 17.769 -18.363 1.00 69.56 207 LYS A CA 1
ATOM 1617 C C . LYS A 1 207 ? 2.293 16.318 -18.149 1.00 69.56 207 LYS A C 1
ATOM 1619 O O . LYS A 1 207 ? 3.466 16.078 -17.895 1.00 69.56 207 LYS A O 1
ATOM 1624 N N . ALA A 1 208 ? 1.387 15.348 -18.302 1.00 67.19 208 ALA A N 1
ATOM 1625 C CA . ALA A 1 208 ? 1.716 13.923 -18.182 1.00 67.19 208 ALA A CA 1
ATOM 1626 C C . ALA A 1 208 ? 2.836 13.515 -19.151 1.00 67.19 208 ALA A C 1
ATOM 1628 O O . ALA A 1 208 ? 3.763 12.788 -18.797 1.00 67.19 208 ALA A O 1
ATOM 1629 N N . ILE A 1 209 ? 2.749 14.025 -20.378 1.00 69.56 209 ILE A N 1
ATOM 1630 C CA . ILE A 1 209 ? 3.748 13.881 -21.428 1.00 69.56 209 ILE A CA 1
ATOM 1631 C C . ILE A 1 209 ? 5.080 14.511 -20.981 1.00 69.56 209 ILE A C 1
ATOM 1633 O O . ILE A 1 209 ? 6.106 13.838 -21.026 1.00 69.56 209 ILE A O 1
ATOM 1637 N N . ALA A 1 210 ? 5.080 15.753 -20.490 1.00 71.31 210 ALA A N 1
ATOM 1638 C CA . ALA A 1 210 ? 6.283 16.432 -20.002 1.00 71.31 210 ALA A CA 1
ATOM 1639 C C . ALA A 1 210 ? 6.947 15.708 -18.813 1.00 71.31 210 ALA A C 1
ATOM 1641 O O . ALA A 1 210 ? 8.170 15.541 -18.794 1.00 71.31 210 ALA A O 1
ATOM 1642 N N . ASP A 1 211 ? 6.157 15.210 -17.862 1.00 69.19 211 ASP A N 1
ATOM 1643 C CA . ASP A 1 211 ? 6.644 14.464 -16.697 1.00 69.19 211 ASP A CA 1
ATOM 1644 C C . ASP A 1 211 ? 7.289 13.137 -17.128 1.00 69.19 211 ASP A C 1
ATOM 1646 O O . ASP A 1 211 ? 8.392 12.805 -16.688 1.00 69.19 211 ASP A O 1
ATOM 1650 N N . LEU A 1 212 ? 6.674 12.420 -18.078 1.00 67.94 212 LEU A N 1
ATOM 1651 C CA . LEU A 1 212 ? 7.258 11.220 -18.697 1.00 67.94 212 LEU A CA 1
ATOM 1652 C C . LEU A 1 212 ? 8.575 11.505 -19.438 1.00 67.94 212 LEU A C 1
ATOM 1654 O O . LEU A 1 212 ? 9.369 10.589 -19.661 1.00 67.94 212 LEU A O 1
ATOM 1658 N N . PHE A 1 213 ? 8.808 12.756 -19.832 1.00 70.06 213 PHE A N 1
ATOM 1659 C CA . PHE A 1 213 ? 9.978 13.193 -20.593 1.00 70.06 213 PHE A CA 1
ATOM 1660 C C . PHE A 1 213 ? 11.083 13.823 -19.752 1.00 70.06 213 PHE A C 1
ATOM 1662 O O . PHE A 1 213 ? 12.163 14.116 -20.277 1.00 70.06 213 PHE A O 1
ATOM 1669 N N . THR A 1 214 ? 10.850 14.011 -18.457 1.00 77.19 214 THR A N 1
ATOM 1670 C CA . THR A 1 214 ? 11.870 14.544 -17.562 1.00 77.19 214 THR A CA 1
ATOM 1671 C C . THR A 1 214 ? 12.978 13.509 -17.390 1.00 77.19 214 THR A C 1
ATOM 1673 O O . THR A 1 214 ? 12.745 12.380 -16.959 1.00 77.19 214 THR A O 1
ATOM 1676 N N . LYS A 1 215 ? 14.211 13.882 -17.759 1.00 82.81 215 LYS A N 1
ATOM 1677 C CA . LYS A 1 215 ? 15.381 13.040 -17.498 1.00 82.81 215 LYS A CA 1
ATOM 1678 C C . LYS A 1 215 ? 15.611 12.957 -16.000 1.00 82.81 215 LYS A C 1
ATOM 1680 O O . LYS A 1 215 ? 15.767 13.974 -15.330 1.00 82.81 215 LYS A O 1
ATOM 1685 N N . ILE A 1 216 ? 15.731 11.734 -15.518 1.00 88.94 216 ILE A N 1
ATOM 1686 C CA . ILE A 1 216 ? 15.901 11.429 -14.100 1.00 88.94 216 ILE A CA 1
ATOM 1687 C C . ILE A 1 216 ? 17.326 10.972 -13.817 1.00 88.94 216 ILE A C 1
ATOM 1689 O O . ILE A 1 216 ? 17.955 10.279 -14.626 1.00 88.94 216 ILE A O 1
ATOM 1693 N N . LYS A 1 217 ? 17.853 11.348 -12.651 1.00 89.81 217 LYS A N 1
ATOM 1694 C CA . LYS A 1 217 ? 19.211 10.986 -12.246 1.00 89.81 217 LYS A CA 1
ATOM 1695 C C . LYS A 1 217 ? 19.146 9.796 -11.301 1.00 89.81 217 LYS A C 1
ATOM 1697 O O . LYS A 1 217 ? 18.588 9.884 -10.211 1.00 89.81 217 LYS A O 1
ATOM 1702 N N . TYR A 1 218 ? 19.774 8.694 -11.702 1.00 94.12 218 TYR A N 1
ATOM 1703 C CA . TYR A 1 218 ? 19.955 7.566 -10.799 1.00 94.12 218 TYR A CA 1
ATOM 1704 C C . TYR A 1 218 ? 20.856 7.971 -9.627 1.00 94.12 218 TYR A C 1
ATOM 1706 O O . TYR A 1 218 ? 21.961 8.480 -9.836 1.00 94.12 218 TYR A O 1
ATOM 1714 N N . ASN A 1 219 ? 20.388 7.714 -8.411 1.00 93.62 219 ASN A N 1
ATOM 1715 C CA . ASN A 1 219 ? 21.152 7.871 -7.184 1.00 93.62 219 ASN A CA 1
ATOM 1716 C C . ASN A 1 219 ? 20.914 6.626 -6.314 1.00 93.62 219 ASN A C 1
ATOM 1718 O O . ASN A 1 219 ? 19.780 6.435 -5.893 1.00 93.62 219 ASN A O 1
ATOM 1722 N N . PRO A 1 220 ? 21.917 5.768 -6.061 1.00 93.94 220 PRO A N 1
ATOM 1723 C CA . PRO A 1 220 ? 21.726 4.564 -5.251 1.00 93.94 220 PRO A CA 1
ATOM 1724 C C . PRO A 1 220 ? 21.423 4.870 -3.777 1.00 93.94 220 PRO A C 1
ATOM 1726 O O . PRO A 1 220 ? 20.813 4.045 -3.104 1.00 93.94 220 PRO A O 1
ATOM 1729 N N . ASP A 1 221 ? 21.792 6.055 -3.289 1.00 94.56 221 ASP A N 1
ATOM 1730 C CA . ASP A 1 221 ? 21.638 6.409 -1.876 1.00 94.56 221 ASP A CA 1
ATOM 1731 C C . ASP A 1 221 ? 20.167 6.646 -1.495 1.00 94.56 221 ASP A C 1
ATOM 1733 O O . ASP A 1 221 ? 19.819 6.624 -0.323 1.00 94.56 221 ASP A O 1
ATOM 1737 N N . VAL A 1 222 ? 19.263 6.802 -2.473 1.00 95.31 222 VAL A N 1
ATOM 1738 C CA . VAL A 1 222 ? 17.839 7.104 -2.223 1.00 95.31 222 VAL A CA 1
ATOM 1739 C C . VAL A 1 222 ? 17.007 5.899 -1.784 1.00 95.31 222 VAL A C 1
ATOM 1741 O O . VAL A 1 222 ? 15.810 6.049 -1.536 1.00 95.31 222 VAL A O 1
ATOM 1744 N N . PHE A 1 223 ? 17.590 4.698 -1.732 1.00 96.06 223 PHE A N 1
ATOM 1745 C CA . PHE A 1 223 ? 16.878 3.445 -1.443 1.00 96.06 223 PHE A CA 1
ATOM 1746 C C . PHE A 1 223 ? 16.971 3.001 0.028 1.00 96.06 223 PHE A C 1
ATOM 1748 O O . PHE A 1 223 ? 16.500 1.918 0.366 1.00 96.06 223 PHE A O 1
ATOM 1755 N N . GLY A 1 224 ? 17.567 3.818 0.904 1.00 95.69 224 GLY A N 1
ATOM 1756 C CA . GLY A 1 224 ? 17.619 3.564 2.348 1.00 95.69 224 GLY A CA 1
ATOM 1757 C C . GLY A 1 224 ? 16.259 3.671 3.054 1.00 95.69 224 GLY A C 1
ATOM 1758 O O . GLY A 1 224 ? 15.288 4.182 2.503 1.00 95.69 224 GLY A O 1
ATOM 1759 N N . GLU A 1 225 ? 16.190 3.211 4.302 1.00 95.44 225 GLU A N 1
ATOM 1760 C CA . GLU A 1 225 ? 14.954 3.163 5.104 1.00 95.44 225 GLU A CA 1
ATOM 1761 C C . GLU A 1 225 ? 14.309 4.548 5.320 1.00 95.44 225 GLU A C 1
ATOM 1763 O O . GLU A 1 225 ? 13.094 4.670 5.221 1.00 95.44 225 GLU A O 1
ATOM 1768 N N . LYS A 1 226 ? 15.102 5.606 5.547 1.00 96.25 226 LYS A N 1
ATOM 1769 C CA . LYS A 1 226 ? 14.624 6.998 5.727 1.00 96.25 226 LYS A CA 1
ATOM 1770 C C . LYS A 1 226 ? 14.925 7.918 4.540 1.00 96.25 226 LYS A C 1
ATOM 1772 O O . LYS A 1 226 ? 14.997 9.136 4.684 1.00 96.25 226 LYS A O 1
ATOM 1777 N N . GLU A 1 227 ? 15.175 7.329 3.380 1.00 96.88 227 GLU A N 1
ATOM 1778 C CA . GLU A 1 227 ? 15.593 8.064 2.191 1.00 96.88 227 GLU A CA 1
ATOM 1779 C C . GLU A 1 227 ? 14.422 8.345 1.253 1.00 96.88 227 GLU A C 1
ATOM 1781 O O . GLU A 1 227 ? 13.367 7.717 1.327 1.00 96.88 227 GLU A O 1
ATOM 1786 N N . TYR A 1 228 ? 14.639 9.281 0.331 1.00 97.31 228 TYR A N 1
ATOM 1787 C CA . TYR A 1 228 ? 13.605 9.802 -0.555 1.00 97.31 228 TYR A CA 1
ATOM 1788 C C . TYR A 1 228 ? 14.031 9.679 -2.011 1.00 97.31 228 TYR A C 1
ATOM 1790 O O . TYR A 1 228 ? 15.073 10.213 -2.401 1.00 97.31 228 TYR A O 1
ATOM 1798 N N . ILE A 1 229 ? 13.199 9.044 -2.842 1.00 96.12 229 ILE A N 1
ATOM 1799 C CA . ILE A 1 229 ? 13.379 9.130 -4.303 1.00 96.12 229 ILE A CA 1
ATOM 1800 C C . ILE A 1 229 ? 13.075 10.558 -4.768 1.00 96.12 229 ILE A C 1
ATOM 1802 O O . ILE A 1 229 ? 13.838 11.126 -5.553 1.00 96.12 229 ILE A O 1
ATOM 1806 N N . ASN A 1 230 ? 11.992 11.125 -4.233 1.00 95.31 230 ASN A N 1
ATOM 1807 C CA . ASN A 1 230 ? 11.563 12.510 -4.391 1.00 95.31 230 ASN A CA 1
ATOM 1808 C C . ASN A 1 230 ? 11.638 13.176 -3.016 1.00 95.31 230 ASN A C 1
ATOM 1810 O O . ASN A 1 230 ? 10.867 12.813 -2.133 1.00 95.31 230 ASN A O 1
ATOM 1814 N N . LYS A 1 231 ? 12.576 14.108 -2.807 1.00 94.69 231 LYS A N 1
ATOM 1815 C CA . LYS A 1 231 ? 12.780 14.763 -1.501 1.00 94.69 231 LYS A CA 1
ATOM 1816 C C . LYS A 1 231 ? 11.633 15.699 -1.147 1.00 94.69 231 LYS A C 1
ATOM 1818 O O . LYS A 1 231 ? 11.359 15.923 0.026 1.00 94.69 231 LYS A O 1
ATOM 1823 N N . THR A 1 232 ? 10.987 16.262 -2.160 1.00 94.56 232 THR A N 1
ATOM 1824 C CA . THR A 1 232 ? 9.785 17.078 -2.009 1.00 94.56 232 THR A CA 1
ATOM 1825 C C . THR A 1 232 ? 8.669 16.546 -2.896 1.00 94.56 232 THR A C 1
ATOM 1827 O O . THR A 1 232 ? 8.925 15.911 -3.920 1.00 94.56 232 THR A O 1
ATOM 1830 N N . TRP A 1 233 ? 7.423 16.881 -2.563 1.00 92.88 233 TRP A N 1
ATOM 1831 C CA . TRP A 1 233 ? 6.252 16.566 -3.388 1.00 92.88 233 TRP A CA 1
ATOM 1832 C C . TRP A 1 233 ? 6.273 17.223 -4.780 1.00 92.88 233 TRP A C 1
ATOM 1834 O O . TRP A 1 233 ? 5.465 16.881 -5.641 1.00 92.88 233 TRP A O 1
ATOM 1844 N N . LYS A 1 234 ? 7.196 18.168 -5.012 1.00 91.44 234 LYS A N 1
ATOM 1845 C CA . LYS A 1 234 ? 7.421 18.842 -6.298 1.00 91.44 234 LYS A CA 1
ATOM 1846 C C . LYS A 1 234 ? 8.532 18.190 -7.126 1.00 91.44 234 LYS A C 1
ATOM 1848 O O . LYS A 1 234 ? 8.751 18.603 -8.265 1.00 91.44 234 LYS A O 1
ATOM 1853 N N . ASP A 1 235 ? 9.255 17.216 -6.580 1.00 92.44 235 ASP A N 1
ATOM 1854 C CA . ASP A 1 235 ? 10.355 16.559 -7.284 1.00 92.44 235 ASP A CA 1
ATOM 1855 C C . ASP A 1 235 ? 9.828 15.533 -8.296 1.00 92.44 235 ASP A C 1
ATOM 1857 O O . ASP A 1 235 ? 8.795 14.899 -8.091 1.00 92.44 235 ASP A O 1
ATOM 1861 N N . HIS A 1 236 ? 10.564 15.361 -9.397 1.00 90.81 236 HIS A N 1
ATOM 1862 C CA . HIS A 1 236 ? 10.188 14.486 -10.514 1.00 90.81 236 HIS A CA 1
ATOM 1863 C C . HIS A 1 236 ? 11.313 13.494 -10.849 1.00 90.81 236 HIS A C 1
ATOM 1865 O O . HIS A 1 236 ? 11.797 13.447 -11.977 1.00 90.81 236 HIS A O 1
ATOM 1871 N N . ASN A 1 237 ? 11.796 12.742 -9.856 1.00 91.62 237 ASN A N 1
ATOM 1872 C CA . ASN A 1 237 ? 12.943 11.837 -9.997 1.00 91.62 237 ASN A CA 1
ATOM 1873 C C . ASN A 1 237 ? 12.560 10.340 -10.051 1.00 91.62 237 ASN A C 1
ATOM 1875 O O . ASN A 1 237 ? 13.434 9.475 -10.160 1.00 91.62 237 ASN A O 1
ATOM 1879 N N . CYS A 1 238 ? 11.264 10.017 -10.001 1.00 91.38 238 CYS A N 1
ATOM 1880 C CA . CYS A 1 238 ? 10.757 8.650 -10.106 1.00 91.38 238 CYS A CA 1
ATOM 1881 C C . CYS A 1 238 ? 10.641 8.199 -11.588 1.00 91.38 238 CYS A C 1
ATOM 1883 O O . CYS A 1 238 ? 10.022 8.906 -12.385 1.00 91.38 238 CYS A O 1
ATOM 1885 N N . PRO A 1 239 ? 11.159 7.017 -11.989 1.00 90.12 239 PRO A N 1
ATOM 1886 C CA . PRO A 1 239 ? 11.128 6.471 -13.359 1.00 90.12 239 PRO A CA 1
ATOM 1887 C C . PRO A 1 239 ? 9.762 5.880 -13.739 1.00 90.12 239 PRO A C 1
ATOM 1889 O O . PRO A 1 239 ? 9.670 4.825 -14.376 1.00 90.12 239 PRO A O 1
ATOM 1892 N N . GLY A 1 240 ? 8.671 6.517 -13.318 1.00 88.19 240 GLY A N 1
ATOM 1893 C CA . GLY A 1 240 ? 7.336 5.947 -13.463 1.00 88.19 240 GLY A CA 1
ATOM 1894 C C . GLY A 1 240 ? 7.252 4.547 -12.838 1.00 88.19 240 GLY A C 1
ATOM 1895 O O . GLY A 1 240 ? 7.816 4.318 -11.773 1.00 88.19 240 GLY A O 1
ATOM 1896 N N . PRO A 1 241 ? 6.566 3.572 -13.458 1.00 90.25 241 PRO A N 1
ATOM 1897 C CA . PRO A 1 241 ? 6.481 2.227 -12.902 1.00 90.25 241 PRO A CA 1
ATOM 1898 C C . PRO A 1 241 ? 7.766 1.402 -13.094 1.00 90.25 241 PRO A C 1
ATOM 1900 O O . PRO A 1 241 ? 7.864 0.305 -12.551 1.00 90.25 241 PRO A O 1
ATOM 1903 N N . PHE A 1 242 ? 8.753 1.891 -13.853 1.00 92.00 242 PHE A N 1
ATOM 1904 C CA . PHE A 1 242 ? 9.898 1.110 -14.334 1.00 92.00 242 PHE A CA 1
ATOM 1905 C C . PHE A 1 242 ? 11.059 1.075 -13.342 1.00 92.00 242 PHE A C 1
ATOM 1907 O O . PHE A 1 242 ? 12.173 1.499 -13.642 1.00 92.00 242 PHE A O 1
ATOM 1914 N N . TYR A 1 243 ? 10.769 0.586 -12.142 1.00 95.38 243 TYR A N 1
ATOM 1915 C CA . TYR A 1 243 ? 11.758 0.269 -11.121 1.00 95.38 243 TYR A CA 1
ATOM 1916 C C . TYR A 1 243 ? 11.183 -0.624 -10.039 1.00 95.38 243 TYR A C 1
ATOM 1918 O O . TYR A 1 243 ? 9.968 -0.653 -9.829 1.00 95.38 243 TYR A O 1
ATOM 1926 N N . PHE A 1 244 ? 12.065 -1.282 -9.298 1.00 96.88 244 PHE A N 1
ATOM 1927 C CA . PHE A 1 244 ? 11.710 -1.925 -8.047 1.00 96.88 244 PHE A CA 1
ATOM 1928 C C . PHE A 1 244 ? 11.674 -0.891 -6.927 1.00 96.88 244 PHE A C 1
ATOM 1930 O O . PHE A 1 244 ? 12.701 -0.298 -6.581 1.00 96.88 244 PHE A O 1
ATOM 1937 N N . VAL A 1 245 ? 10.474 -0.651 -6.395 1.00 95.31 245 VAL A N 1
ATOM 1938 C CA . VAL A 1 245 ? 10.281 0.256 -5.262 1.00 95.31 245 VAL A CA 1
ATOM 1939 C C . VAL A 1 245 ? 10.866 -0.386 -4.005 1.00 95.31 245 VAL A C 1
ATOM 1941 O O . VAL A 1 245 ? 10.573 -1.560 -3.766 1.00 95.31 245 VAL A O 1
ATOM 1944 N N . PRO A 1 246 ? 11.675 0.332 -3.204 1.00 95.44 246 PRO A N 1
ATOM 1945 C CA . PRO A 1 246 ? 12.125 -0.192 -1.924 1.00 95.44 246 PRO A CA 1
ATOM 1946 C C . PRO A 1 246 ? 10.945 -0.392 -0.978 1.00 95.44 246 PRO A C 1
ATOM 1948 O O . PRO A 1 246 ? 10.099 0.488 -0.853 1.00 95.44 246 PRO A O 1
ATOM 1951 N N . GLN A 1 247 ? 10.931 -1.512 -0.260 1.00 95.94 247 GLN A N 1
ATOM 1952 C CA . GLN A 1 247 ? 10.215 -1.558 1.009 1.00 95.94 247 GLN A CA 1
ATOM 1953 C C . GLN A 1 247 ? 10.985 -0.688 1.999 1.00 95.94 247 GLN A C 1
ATOM 1955 O O . GLN A 1 247 ? 12.151 -0.968 2.290 1.00 95.94 247 GLN A O 1
ATOM 1960 N N . ARG A 1 248 ? 10.356 0.394 2.454 1.00 95.69 248 ARG A N 1
ATOM 1961 C CA . ARG A 1 248 ? 10.988 1.346 3.366 1.00 95.69 248 ARG A CA 1
ATOM 1962 C C . ARG A 1 248 ? 10.989 0.833 4.792 1.00 95.69 248 ARG A C 1
ATOM 1964 O O . ARG A 1 248 ? 11.997 0.954 5.471 1.00 95.69 248 ARG A O 1
ATOM 1971 N N . GLU A 1 249 ? 9.888 0.229 5.210 1.00 93.75 249 GLU A N 1
ATOM 1972 C CA . GLU A 1 249 ? 9.721 -0.287 6.554 1.00 93.75 249 GLU A CA 1
ATOM 1973 C C . GLU A 1 249 ? 10.463 -1.626 6.746 1.00 93.75 249 GLU A C 1
ATOM 1975 O O . GLU A 1 249 ? 10.200 -2.603 6.046 1.00 93.75 249 GLU A O 1
ATOM 1980 N N . ASP A 1 250 ? 11.381 -1.698 7.716 1.00 89.31 250 ASP A N 1
ATOM 1981 C CA . ASP A 1 250 ? 12.025 -2.953 8.170 1.00 89.31 250 ASP A CA 1
ATOM 1982 C C . ASP A 1 250 ? 11.655 -3.270 9.632 1.00 89.31 250 ASP A C 1
ATOM 1984 O O . ASP A 1 250 ? 12.419 -3.858 10.398 1.00 89.31 250 ASP A O 1
ATOM 1988 N N . HIS A 1 251 ? 10.463 -2.833 10.049 1.00 90.62 251 HIS A N 1
ATOM 1989 C CA . HIS A 1 251 ? 9.951 -3.030 11.400 1.00 90.62 251 HIS A CA 1
ATOM 1990 C C . HIS A 1 251 ? 8.830 -4.073 11.403 1.00 90.62 251 HIS A C 1
ATOM 1992 O O . HIS A 1 251 ? 7.799 -3.868 10.773 1.00 90.62 251 HIS A O 1
ATOM 1998 N N . GLU A 1 252 ? 8.980 -5.139 12.195 1.00 90.12 252 GLU A N 1
ATOM 1999 C CA . GLU A 1 252 ? 8.067 -6.303 12.233 1.00 90.12 252 GLU A CA 1
ATOM 2000 C C . GLU A 1 252 ? 6.603 -5.975 12.586 1.00 90.12 252 GLU A C 1
ATOM 2002 O O . GLU A 1 252 ? 5.703 -6.770 12.332 1.00 90.12 252 GLU A O 1
ATOM 2007 N N . ASN A 1 253 ? 6.361 -4.792 13.158 1.00 89.44 253 ASN A N 1
ATOM 2008 C CA . ASN A 1 253 ? 5.033 -4.296 13.538 1.00 89.44 253 ASN A CA 1
ATOM 2009 C C . ASN A 1 253 ? 4.483 -3.212 12.588 1.00 89.44 253 ASN A C 1
ATOM 2011 O O . ASN A 1 253 ? 3.542 -2.504 12.945 1.00 89.44 253 ASN A O 1
ATOM 2015 N N . VAL A 1 254 ? 5.094 -3.014 11.417 1.00 93.94 254 VAL A N 1
ATOM 2016 C CA . VAL A 1 254 ? 4.651 -2.036 10.416 1.00 93.94 254 VAL A CA 1
ATOM 2017 C C . VAL A 1 254 ? 4.471 -2.738 9.078 1.00 93.94 254 VAL A C 1
ATOM 2019 O O . VAL A 1 254 ? 5.367 -3.410 8.587 1.00 93.94 254 VAL A O 1
ATOM 2022 N N . ALA A 1 255 ? 3.308 -2.540 8.469 1.00 95.69 255 ALA A N 1
ATOM 2023 C CA . ALA A 1 255 ? 3.068 -2.854 7.071 1.00 95.69 255 ALA A CA 1
ATOM 2024 C C . ALA A 1 255 ? 2.538 -1.582 6.411 1.00 95.69 255 ALA A C 1
ATOM 2026 O O . ALA A 1 255 ? 1.512 -1.046 6.837 1.00 95.69 255 ALA A O 1
ATOM 2027 N N . LEU A 1 256 ? 3.250 -1.071 5.409 1.00 96.44 256 LEU A N 1
ATOM 2028 C CA . LEU A 1 256 ? 2.926 0.195 4.763 1.00 96.44 256 LEU A CA 1
ATOM 2029 C C . LEU A 1 256 ? 2.752 -0.012 3.268 1.00 96.44 256 LEU A C 1
ATOM 2031 O O . LEU A 1 256 ? 3.554 -0.681 2.631 1.00 96.44 256 LEU A O 1
ATOM 2035 N N . VAL A 1 257 ? 1.737 0.604 2.677 1.00 95.75 257 VAL A N 1
ATOM 2036 C CA . VAL A 1 257 ? 1.566 0.609 1.226 1.00 95.75 257 VAL A CA 1
ATOM 2037 C C . VAL A 1 257 ? 1.008 1.955 0.773 1.00 95.75 257 VAL A C 1
ATOM 2039 O O . VAL A 1 257 ? 0.356 2.657 1.544 1.00 95.75 257 VAL A O 1
ATOM 2042 N N . SER A 1 258 ? 1.283 2.311 -0.476 1.00 92.31 258 SER A N 1
ATOM 2043 C CA . SER A 1 258 ? 0.633 3.406 -1.202 1.00 92.31 258 SER A CA 1
ATOM 2044 C C . SER A 1 258 ? 0.210 2.898 -2.582 1.00 92.31 258 SER A C 1
ATOM 2046 O O . SER A 1 258 ? 0.211 1.696 -2.794 1.00 92.31 258 SER A O 1
ATOM 2048 N N . ASN A 1 259 ? -0.100 3.764 -3.546 1.00 92.56 259 ASN A N 1
ATOM 2049 C CA . ASN A 1 259 ? -0.701 3.429 -4.844 1.00 92.56 259 ASN A CA 1
ATOM 2050 C C . ASN A 1 259 ? 0.183 2.610 -5.828 1.00 92.56 259 ASN A C 1
ATOM 2052 O O . ASN A 1 259 ? 0.067 2.748 -7.048 1.00 92.56 259 ASN A O 1
ATOM 2056 N N . HIS A 1 260 ? 1.103 1.778 -5.341 1.00 93.25 260 HIS A N 1
ATOM 2057 C CA . HIS A 1 260 ? 1.899 0.855 -6.139 1.00 93.25 260 HIS A CA 1
ATOM 2058 C C . HIS A 1 260 ? 2.234 -0.429 -5.371 1.00 93.25 260 HIS A C 1
ATOM 2060 O O . HIS A 1 260 ? 2.338 -0.444 -4.149 1.00 93.25 260 HIS A O 1
ATOM 2066 N N . CYS A 1 261 ? 2.463 -1.507 -6.118 1.00 94.75 261 CYS A N 1
ATOM 2067 C CA . CYS A 1 261 ? 3.000 -2.754 -5.580 1.00 94.75 261 CYS A CA 1
ATOM 2068 C C . CYS A 1 261 ? 4.462 -2.581 -5.147 1.00 94.75 261 CYS A C 1
ATOM 2070 O O . CYS A 1 261 ? 5.263 -2.011 -5.898 1.00 94.75 261 CYS A O 1
ATOM 2072 N N . THR A 1 262 ? 4.810 -3.110 -3.976 1.00 95.69 262 THR A N 1
ATOM 2073 C CA . THR A 1 262 ? 6.181 -3.132 -3.459 1.00 95.69 262 THR A CA 1
ATOM 2074 C C . THR A 1 262 ? 6.832 -4.482 -3.741 1.00 95.69 262 THR A C 1
ATOM 2076 O O . THR A 1 262 ? 8.026 -4.523 -4.030 1.00 95.69 262 THR A O 1
ATOM 2079 N N . THR A 1 263 ? 6.080 -5.591 -3.719 1.00 96.56 263 THR A N 1
ATOM 2080 C CA . THR A 1 263 ? 6.658 -6.910 -4.021 1.00 96.56 263 THR A CA 1
ATOM 2081 C C . THR A 1 263 ? 7.184 -6.954 -5.463 1.00 96.56 263 THR A C 1
ATOM 2083 O O . THR A 1 263 ? 6.479 -6.510 -6.376 1.00 96.56 263 THR A O 1
ATOM 2086 N N . PRO A 1 264 ? 8.410 -7.463 -5.710 1.00 96.44 264 PRO A N 1
ATOM 2087 C CA . PRO A 1 264 ? 9.001 -7.443 -7.048 1.00 96.44 264 PRO A CA 1
ATOM 2088 C C . PRO A 1 264 ? 8.118 -8.101 -8.108 1.00 96.44 264 PRO A C 1
ATOM 2090 O O . PRO A 1 264 ? 7.930 -7.541 -9.183 1.00 96.44 264 PRO A O 1
ATOM 2093 N N . GLU A 1 265 ? 7.517 -9.245 -7.792 1.00 95.06 265 GLU A N 1
ATOM 2094 C CA . GLU A 1 265 ? 6.649 -9.998 -8.692 1.00 95.06 265 GLU A CA 1
ATOM 2095 C C . GLU A 1 265 ? 5.431 -9.193 -9.141 1.00 95.06 265 GLU A C 1
ATOM 2097 O O . GLU A 1 265 ? 5.178 -9.060 -10.340 1.00 95.06 265 GLU A O 1
ATOM 2102 N N . MET A 1 266 ? 4.691 -8.609 -8.195 1.00 96.19 266 MET A N 1
ATOM 2103 C CA . MET A 1 266 ? 3.550 -7.762 -8.536 1.00 96.19 266 MET A CA 1
ATOM 2104 C C . MET A 1 266 ? 4.007 -6.464 -9.194 1.00 96.19 266 MET A C 1
ATOM 2106 O O . MET A 1 266 ? 3.316 -5.950 -10.074 1.00 96.19 266 MET A O 1
ATOM 2110 N N . ARG A 1 267 ? 5.189 -5.949 -8.844 1.00 95.38 267 ARG A N 1
ATOM 2111 C CA . ARG A 1 267 ? 5.755 -4.761 -9.479 1.00 95.38 267 ARG A CA 1
ATOM 2112 C C . ARG A 1 267 ? 6.038 -4.975 -10.966 1.00 95.38 267 ARG A C 1
ATOM 2114 O O . ARG A 1 267 ? 5.761 -4.068 -11.748 1.00 95.38 267 ARG A O 1
ATOM 2121 N N . LEU A 1 268 ? 6.487 -6.161 -11.383 1.00 95.12 268 LEU A N 1
ATOM 2122 C CA . LEU A 1 268 ? 6.682 -6.484 -12.806 1.00 95.12 268 LEU A CA 1
ATOM 2123 C C . LEU A 1 268 ? 5.399 -6.334 -13.620 1.00 95.12 268 LEU A C 1
ATOM 2125 O O . LEU A 1 268 ? 5.425 -5.815 -14.733 1.00 95.12 268 LEU A O 1
ATOM 2129 N N . THR A 1 269 ? 4.256 -6.683 -13.034 1.00 94.38 269 THR A N 1
ATOM 2130 C CA . THR A 1 269 ? 2.956 -6.543 -13.703 1.00 94.38 269 THR A CA 1
ATOM 2131 C C . THR A 1 269 ? 2.553 -5.080 -13.951 1.00 94.38 269 THR A C 1
ATOM 2133 O O . THR A 1 269 ? 1.701 -4.809 -14.798 1.00 94.38 269 THR A O 1
ATOM 2136 N N . ALA A 1 270 ? 3.175 -4.127 -13.247 1.00 92.44 270 ALA A N 1
ATOM 2137 C CA . ALA A 1 270 ? 2.967 -2.690 -13.414 1.00 92.44 270 ALA A CA 1
ATOM 2138 C C . ALA A 1 270 ? 3.972 -2.030 -14.380 1.00 92.44 270 ALA A C 1
ATOM 2140 O O . ALA A 1 270 ? 3.718 -0.920 -14.847 1.00 92.44 270 ALA A O 1
ATOM 2141 N N . MET A 1 271 ? 5.090 -2.690 -14.713 1.00 91.88 271 MET A N 1
ATOM 2142 C CA . MET A 1 271 ? 6.153 -2.168 -15.589 1.00 91.88 271 MET A CA 1
ATOM 2143 C C . MET A 1 271 ? 5.744 -2.191 -17.072 1.00 91.88 271 MET A C 1
ATOM 2145 O O . MET A 1 271 ? 6.293 -2.916 -17.905 1.00 91.88 271 MET A O 1
ATOM 2149 N N . ASN A 1 272 ? 4.751 -1.374 -17.408 1.00 87.81 272 ASN A N 1
ATOM 2150 C CA . ASN A 1 272 ? 4.180 -1.269 -18.741 1.00 87.81 272 ASN A CA 1
ATOM 2151 C C . ASN A 1 272 ? 3.943 0.198 -19.127 1.00 87.81 272 ASN A C 1
ATOM 2153 O O . ASN A 1 272 ? 3.583 1.020 -18.289 1.00 87.81 272 ASN A O 1
ATOM 2157 N N . GLU A 1 273 ? 4.100 0.544 -20.406 1.00 82.81 273 GLU A N 1
ATOM 2158 C CA . GLU A 1 273 ? 3.954 1.921 -20.893 1.00 82.81 273 GLU A CA 1
ATOM 2159 C C . GLU A 1 273 ? 2.536 2.462 -20.731 1.00 82.81 273 GLU A C 1
ATOM 2161 O O . GLU A 1 273 ? 2.373 3.634 -20.405 1.00 82.81 273 GLU A O 1
ATOM 2166 N N . TRP A 1 274 ? 1.514 1.620 -20.912 1.00 80.88 274 TRP A N 1
ATOM 2167 C CA . TRP A 1 274 ? 0.126 2.020 -20.683 1.00 80.88 274 TRP A CA 1
ATOM 2168 C C . TRP A 1 274 ? -0.111 2.377 -19.215 1.00 80.88 274 TRP A C 1
ATOM 2170 O O . TRP A 1 274 ? -0.711 3.403 -18.906 1.00 80.88 274 TRP A O 1
ATOM 2180 N N . VAL A 1 275 ? 0.419 1.555 -18.308 1.00 85.88 275 VAL A N 1
ATOM 2181 C CA . VAL A 1 275 ? 0.350 1.799 -16.864 1.00 85.88 275 VAL A CA 1
ATOM 2182 C C . VAL A 1 275 ? 1.092 3.087 -16.508 1.00 85.88 275 VAL A C 1
ATOM 2184 O O . VAL A 1 275 ? 0.558 3.925 -15.786 1.00 85.88 275 VAL A O 1
ATOM 2187 N N . ALA A 1 276 ? 2.288 3.279 -17.069 1.00 83.44 276 ALA A N 1
ATOM 2188 C CA . ALA A 1 276 ? 3.080 4.485 -16.874 1.00 83.44 276 ALA A CA 1
ATOM 2189 C C . ALA A 1 276 ? 2.339 5.742 -17.320 1.00 83.44 276 ALA A C 1
ATOM 2191 O O . ALA A 1 276 ? 2.393 6.745 -16.624 1.00 83.44 276 ALA A O 1
ATOM 2192 N N . PHE A 1 277 ? 1.641 5.676 -18.453 1.00 78.06 277 PHE A N 1
ATOM 2193 C CA . PHE A 1 277 ? 0.857 6.784 -18.977 1.00 78.06 277 PHE A CA 1
ATOM 2194 C C . PHE A 1 277 ? -0.324 7.134 -18.066 1.00 78.06 277 PHE A C 1
ATOM 2196 O O . PHE A 1 277 ? -0.478 8.292 -17.688 1.00 78.06 277 PHE A O 1
ATOM 2203 N N . VAL A 1 278 ? -1.113 6.138 -17.649 1.00 77.94 278 VAL A N 1
ATOM 2204 C CA . VAL A 1 278 ? -2.268 6.353 -16.759 1.00 77.94 278 VAL A CA 1
ATOM 2205 C C . VAL A 1 278 ? -1.835 6.877 -15.384 1.00 77.94 278 VAL A C 1
ATOM 2207 O O . VAL A 1 278 ? -2.534 7.693 -14.791 1.00 77.94 278 VAL A O 1
ATOM 2210 N N . ALA A 1 279 ? -0.673 6.447 -14.883 1.00 80.12 279 ALA A N 1
ATOM 2211 C CA . ALA A 1 279 ? -0.146 6.873 -13.587 1.00 80.12 279 ALA A CA 1
ATOM 2212 C C . ALA A 1 279 ? 0.743 8.133 -13.643 1.00 80.12 279 ALA A C 1
ATOM 2214 O O . ALA A 1 279 ? 1.106 8.651 -12.583 1.00 80.12 279 ALA A O 1
ATOM 2215 N N . ALA A 1 280 ? 1.107 8.623 -14.837 1.00 71.50 280 ALA A N 1
ATOM 2216 C CA . ALA A 1 280 ? 2.212 9.566 -15.062 1.00 71.50 280 ALA A CA 1
ATOM 2217 C C . ALA A 1 280 ? 2.172 10.801 -14.156 1.00 71.50 280 ALA A C 1
ATOM 2219 O O . ALA A 1 280 ? 3.166 11.129 -13.513 1.00 71.50 280 ALA A O 1
ATOM 2220 N N . THR A 1 281 ? 1.008 11.440 -14.037 1.00 72.00 281 THR A N 1
ATOM 2221 C CA . THR A 1 281 ? 0.841 12.686 -13.271 1.00 72.00 281 THR A CA 1
ATOM 2222 C C . THR A 1 281 ? 0.866 12.488 -11.757 1.00 72.00 281 THR A C 1
ATOM 2224 O O . THR A 1 281 ? 0.851 13.464 -11.014 1.00 72.00 281 THR A O 1
ATOM 2227 N N . SER A 1 282 ? 0.838 11.241 -11.286 1.00 86.31 282 SER A N 1
ATOM 2228 C CA . SER A 1 282 ? 0.682 10.903 -9.868 1.00 86.31 282 SER A CA 1
ATOM 2229 C C . SER A 1 282 ? 1.842 10.092 -9.306 1.00 86.31 282 SER A C 1
ATOM 2231 O O . SER A 1 282 ? 2.026 10.076 -8.099 1.00 86.31 282 SER A O 1
ATOM 2233 N N . ILE A 1 283 ? 2.666 9.450 -10.139 1.00 89.50 283 ILE A N 1
ATOM 2234 C CA . ILE A 1 283 ? 3.687 8.504 -9.663 1.00 89.50 283 ILE A CA 1
ATOM 2235 C C . ILE A 1 283 ? 4.734 9.149 -8.747 1.00 89.50 283 ILE A C 1
ATOM 2237 O O . ILE A 1 283 ? 5.125 8.555 -7.744 1.00 89.50 283 ILE A O 1
ATOM 2241 N N . ASN A 1 284 ? 5.143 10.382 -9.055 1.00 92.50 284 ASN A N 1
ATOM 2242 C CA . ASN A 1 284 ? 6.090 11.129 -8.234 1.00 92.50 284 ASN A CA 1
ATOM 2243 C C . ASN A 1 284 ? 5.500 11.484 -6.867 1.00 92.50 284 ASN A C 1
ATOM 2245 O O . ASN A 1 284 ? 6.170 11.325 -5.847 1.00 92.50 284 ASN A O 1
ATOM 2249 N N . ASP A 1 285 ? 4.239 11.909 -6.865 1.00 93.56 285 ASP A N 1
ATOM 2250 C CA . ASP A 1 285 ? 3.479 12.231 -5.662 1.00 93.56 285 ASP A CA 1
ATOM 2251 C C . ASP A 1 285 ? 3.224 10.984 -4.802 1.00 93.56 285 ASP A C 1
ATOM 2253 O O . ASP A 1 285 ? 3.463 11.002 -3.600 1.00 93.56 285 ASP A O 1
ATOM 2257 N N . ILE A 1 286 ? 2.812 9.875 -5.421 1.00 94.19 286 ILE A N 1
ATOM 2258 C CA . ILE A 1 286 ? 2.621 8.577 -4.764 1.00 94.19 286 ILE A CA 1
ATOM 2259 C C . ILE A 1 286 ? 3.918 8.137 -4.082 1.00 94.19 286 ILE A C 1
ATOM 2261 O O . ILE A 1 286 ? 3.899 7.742 -2.918 1.00 94.19 286 ILE A O 1
ATOM 2265 N N . GLN A 1 287 ? 5.047 8.211 -4.794 1.00 95.88 287 GLN A N 1
ATOM 2266 C CA . GLN A 1 287 ? 6.334 7.817 -4.232 1.00 95.88 287 GLN A CA 1
ATOM 2267 C C . GLN A 1 287 ? 6.744 8.715 -3.061 1.00 95.88 287 GLN A C 1
ATOM 2269 O O . GLN A 1 287 ? 7.174 8.200 -2.033 1.00 95.88 287 GLN A O 1
ATOM 2274 N N . TRP A 1 288 ? 6.589 10.036 -3.190 1.00 97.06 288 TRP A N 1
ATOM 2275 C CA . TRP A 1 288 ? 6.895 10.958 -2.096 1.00 97.06 288 TRP A CA 1
ATOM 2276 C C . TRP A 1 288 ? 6.000 10.702 -0.877 1.00 97.06 288 TRP A C 1
ATOM 2278 O O . TRP A 1 288 ? 6.512 10.598 0.232 1.00 97.06 288 TRP A O 1
ATOM 2288 N N . ARG A 1 289 ? 4.684 10.520 -1.068 1.00 96.62 289 ARG A N 1
ATOM 2289 C CA . ARG A 1 289 ? 3.749 10.215 0.028 1.00 96.62 289 ARG A CA 1
ATOM 2290 C C . ARG A 1 289 ? 4.115 8.922 0.752 1.00 96.62 289 ARG A C 1
ATOM 2292 O O . ARG A 1 289 ? 3.991 8.872 1.970 1.00 96.62 289 ARG A O 1
ATOM 2299 N N . TYR A 1 290 ? 4.560 7.899 0.024 1.00 97.06 290 TYR A N 1
ATOM 2300 C CA . TYR A 1 290 ? 5.040 6.649 0.615 1.00 97.06 290 TYR A CA 1
ATOM 2301 C C . TYR A 1 290 ? 6.319 6.857 1.445 1.00 97.06 290 TYR A C 1
ATOM 2303 O O . TYR A 1 290 ? 6.362 6.440 2.602 1.00 97.06 290 TYR A O 1
ATOM 2311 N N . ASP A 1 291 ? 7.320 7.553 0.891 1.00 97.75 291 ASP A N 1
ATOM 2312 C CA . ASP A 1 291 ? 8.595 7.842 1.571 1.00 97.75 291 ASP A CA 1
ATOM 2313 C C . ASP A 1 291 ? 8.389 8.694 2.840 1.00 97.75 291 ASP A C 1
ATOM 2315 O O . ASP A 1 291 ? 8.927 8.390 3.908 1.00 97.75 291 ASP A O 1
ATOM 2319 N N . GLU A 1 292 ? 7.558 9.731 2.736 1.00 97.81 292 GLU A N 1
ATOM 2320 C CA . GLU A 1 292 ? 7.249 10.665 3.817 1.00 97.81 292 GLU A CA 1
ATOM 2321 C C . GLU A 1 292 ? 6.447 9.998 4.940 1.00 97.81 292 GLU A C 1
ATOM 2323 O O . GLU A 1 292 ? 6.808 10.104 6.114 1.00 97.81 292 GLU A O 1
ATOM 2328 N N . LEU A 1 293 ? 5.393 9.250 4.593 1.00 97.38 293 LEU A N 1
ATOM 2329 C CA . LEU A 1 293 ? 4.582 8.534 5.578 1.00 97.38 293 LEU A CA 1
ATOM 2330 C C . LEU A 1 293 ? 5.417 7.496 6.336 1.00 97.38 293 LEU A C 1
ATOM 2332 O O . LEU A 1 293 ? 5.278 7.367 7.553 1.00 97.38 293 LEU A O 1
ATOM 2336 N N . ASN A 1 294 ? 6.324 6.799 5.648 1.00 97.62 294 ASN A N 1
ATOM 2337 C CA . ASN A 1 294 ? 7.284 5.917 6.301 1.00 97.62 294 ASN A CA 1
ATOM 2338 C C . ASN A 1 294 ? 8.168 6.675 7.306 1.00 97.62 294 ASN A C 1
ATOM 2340 O O . ASN A 1 294 ? 8.329 6.225 8.440 1.00 97.62 294 ASN A O 1
ATOM 2344 N N . CYS A 1 295 ? 8.708 7.837 6.929 1.00 97.38 295 CYS A N 1
ATOM 2345 C CA . CYS A 1 295 ? 9.549 8.623 7.830 1.00 97.38 295 CYS A CA 1
ATOM 2346 C C . CYS A 1 295 ? 8.784 9.085 9.079 1.00 97.38 295 CYS A C 1
ATOM 2348 O O . CYS A 1 295 ? 9.289 8.923 10.190 1.00 97.38 295 CYS A O 1
ATOM 2350 N N . GLU A 1 296 ? 7.546 9.561 8.927 1.00 97.25 296 GLU A N 1
ATOM 2351 C CA . GLU A 1 296 ? 6.689 9.944 10.058 1.00 97.25 296 GLU A CA 1
ATOM 2352 C C . GLU A 1 296 ? 6.408 8.762 11.009 1.00 97.25 296 GLU A C 1
ATOM 2354 O O . GLU A 1 296 ? 6.406 8.931 12.237 1.00 97.25 296 GLU A O 1
ATOM 2359 N N . ILE A 1 297 ? 6.219 7.552 10.465 1.00 96.88 297 ILE A N 1
ATOM 2360 C CA . ILE A 1 297 ? 6.051 6.318 11.250 1.00 96.88 297 ILE A CA 1
ATOM 2361 C C . ILE A 1 297 ? 7.339 5.979 12.008 1.00 96.88 297 ILE A C 1
ATOM 2363 O O . ILE A 1 297 ? 7.296 5.765 13.222 1.00 96.88 297 ILE A O 1
ATOM 2367 N N . LEU A 1 298 ? 8.490 5.958 11.333 1.00 95.75 298 LEU A N 1
ATOM 2368 C CA . LEU A 1 298 ? 9.770 5.606 11.953 1.00 95.75 298 LEU A CA 1
ATOM 2369 C C . LEU A 1 298 ? 10.195 6.612 13.023 1.00 95.75 298 LEU A C 1
ATOM 2371 O O . LEU A 1 298 ? 10.725 6.217 14.062 1.00 95.75 298 LEU A O 1
ATOM 2375 N N . ASP A 1 299 ? 9.936 7.900 12.813 1.00 95.56 299 ASP A N 1
ATOM 2376 C CA . ASP A 1 299 ? 10.183 8.932 13.819 1.00 95.56 299 ASP A CA 1
ATOM 2377 C C . ASP A 1 299 ? 9.270 8.747 15.036 1.00 95.56 299 ASP A C 1
ATOM 2379 O O . ASP A 1 299 ? 9.710 8.889 16.178 1.00 95.56 299 ASP A O 1
ATOM 2383 N N . ALA A 1 300 ? 8.007 8.363 14.824 1.00 96.12 300 ALA A N 1
ATOM 2384 C CA . ALA A 1 300 ? 7.102 8.040 15.922 1.00 96.12 300 ALA A CA 1
ATOM 2385 C C . ALA A 1 300 ? 7.533 6.786 16.701 1.00 96.12 300 ALA A C 1
ATOM 2387 O O . ALA A 1 300 ? 7.429 6.778 17.928 1.00 96.12 300 ALA A O 1
ATOM 2388 N N . ILE A 1 301 ? 8.048 5.758 16.021 1.00 95.44 301 ILE A N 1
ATOM 2389 C CA . ILE A 1 301 ? 8.603 4.553 16.655 1.00 95.44 301 ILE A CA 1
ATOM 2390 C C . ILE A 1 301 ? 9.872 4.893 17.444 1.00 95.44 301 ILE A C 1
ATOM 2392 O O . ILE A 1 301 ? 10.005 4.481 18.597 1.00 95.44 301 ILE A O 1
ATOM 2396 N N . GLY A 1 302 ? 10.779 5.683 16.860 1.00 94.44 302 GLY A N 1
ATOM 2397 C CA . GLY A 1 302 ? 11.988 6.166 17.530 1.00 94.44 302 GLY A CA 1
ATOM 2398 C C . GLY A 1 302 ? 11.653 6.923 18.814 1.00 94.44 302 GLY A C 1
ATOM 2399 O O . GLY A 1 302 ? 12.121 6.555 19.893 1.00 94.44 302 GLY A O 1
ATOM 2400 N N . PHE A 1 303 ? 10.734 7.889 18.726 1.00 92.62 303 PHE A N 1
ATOM 2401 C CA . PHE A 1 303 ? 10.235 8.623 19.889 1.00 92.62 303 PHE A CA 1
ATOM 2402 C C . PHE A 1 303 ? 9.597 7.700 20.936 1.00 92.62 303 PHE A C 1
ATOM 2404 O O . PHE A 1 303 ? 9.841 7.858 22.134 1.00 92.62 303 PHE A O 1
ATOM 2411 N N . ALA A 1 304 ? 8.780 6.731 20.516 1.00 93.06 304 ALA A N 1
ATOM 2412 C CA . ALA A 1 304 ? 8.135 5.788 21.426 1.00 93.06 304 ALA A CA 1
ATOM 2413 C C . ALA A 1 304 ? 9.162 4.945 22.200 1.00 93.06 304 ALA A C 1
ATOM 2415 O O . ALA A 1 304 ? 9.033 4.753 23.413 1.00 93.06 304 ALA A O 1
ATOM 2416 N N . LYS A 1 305 ? 10.222 4.503 21.515 1.00 92.50 305 LYS A N 1
ATOM 2417 C CA . LYS A 1 305 ? 11.335 3.750 22.101 1.00 92.50 305 LYS A CA 1
ATOM 2418 C C . LYS A 1 305 ? 12.124 4.588 23.108 1.00 92.50 305 LYS A C 1
ATOM 2420 O O . LYS A 1 305 ? 12.370 4.125 24.220 1.00 92.50 305 LYS A O 1
ATOM 2425 N N . GLU A 1 306 ? 12.489 5.816 22.746 1.00 93.50 306 GLU A N 1
ATOM 2426 C CA . GLU A 1 306 ? 13.255 6.728 23.607 1.00 93.50 306 GLU A CA 1
ATOM 2427 C C . GLU A 1 306 ? 12.459 7.163 24.842 1.00 93.50 306 GLU A C 1
ATOM 2429 O O . GLU A 1 306 ? 12.958 7.119 25.967 1.00 93.50 306 GLU A O 1
ATOM 2434 N N . SER A 1 307 ? 11.191 7.532 24.647 1.00 92.56 307 SER A N 1
ATOM 2435 C CA . SER A 1 307 ? 10.304 7.991 25.722 1.00 92.56 307 SER A CA 1
ATOM 2436 C C . SER A 1 307 ? 9.713 6.856 26.565 1.00 92.56 307 SER A C 1
ATOM 2438 O O . SER A 1 307 ? 9.113 7.128 27.608 1.00 92.56 307 SER A O 1
ATOM 2440 N N . LYS A 1 308 ? 9.864 5.596 26.128 1.00 93.00 308 LYS A N 1
ATOM 2441 C CA . LYS A 1 308 ? 9.200 4.405 26.690 1.00 93.00 308 LYS A CA 1
ATOM 2442 C C . LYS A 1 308 ? 7.675 4.555 26.761 1.00 93.00 308 LYS A C 1
ATOM 2444 O O . LYS A 1 308 ? 7.038 4.054 27.689 1.00 93.00 308 LYS A O 1
ATOM 2449 N N . ARG A 1 309 ? 7.082 5.274 25.804 1.00 90.50 309 ARG A N 1
ATOM 2450 C CA . ARG A 1 309 ? 5.632 5.486 25.698 1.00 90.50 309 ARG A CA 1
ATOM 2451 C C . ARG A 1 309 ? 5.147 4.974 24.346 1.00 90.50 309 ARG A C 1
ATOM 2453 O O . ARG A 1 309 ? 5.743 5.337 23.340 1.00 90.50 309 ARG A O 1
ATOM 2460 N N . PRO A 1 310 ? 4.073 4.171 24.289 1.00 91.44 310 PRO A N 1
ATOM 2461 C CA . PRO A 1 310 ? 3.552 3.691 23.016 1.00 91.44 310 PRO A CA 1
ATOM 2462 C C . PRO A 1 310 ? 3.031 4.852 22.160 1.00 91.44 310 PRO A C 1
ATOM 2464 O O . PRO A 1 310 ? 2.642 5.904 22.679 1.00 91.44 310 PRO A O 1
ATOM 2467 N N . ILE A 1 311 ? 2.981 4.640 20.842 1.00 94.50 311 ILE A N 1
ATOM 2468 C CA . ILE A 1 311 ? 2.308 5.561 19.921 1.00 94.50 311 ILE A CA 1
ATOM 2469 C C . ILE A 1 311 ? 0.829 5.604 20.311 1.00 94.50 311 ILE A C 1
ATOM 2471 O O . ILE A 1 311 ? 0.119 4.606 20.218 1.00 94.50 311 ILE A O 1
ATOM 2475 N N . ASN A 1 312 ? 0.371 6.760 20.784 1.00 94.25 312 ASN A N 1
ATOM 2476 C CA . ASN A 1 312 ? -1.022 6.953 21.168 1.00 94.25 312 ASN A CA 1
ATOM 2477 C C . ASN A 1 312 ? -1.892 7.358 19.965 1.00 94.25 312 ASN A C 1
ATOM 2479 O O . ASN A 1 312 ? -1.392 7.696 18.888 1.00 94.25 312 ASN A O 1
ATOM 2483 N N . LYS A 1 313 ? -3.213 7.365 20.173 1.00 94.56 313 LYS A N 1
ATOM 2484 C CA . LYS A 1 313 ? -4.213 7.692 19.147 1.00 94.56 313 LYS A CA 1
ATOM 2485 C C . LYS A 1 313 ? -3.993 9.062 18.492 1.00 94.56 313 LYS A C 1
ATOM 2487 O O . LYS A 1 313 ? -4.187 9.188 17.288 1.00 94.56 313 LYS A O 1
ATOM 2492 N N . ASP A 1 314 ? -3.564 10.074 19.245 1.00 94.81 314 ASP A N 1
ATOM 2493 C CA . ASP A 1 314 ? -3.335 11.420 18.701 1.00 94.81 314 ASP A CA 1
ATOM 2494 C C . ASP A 1 314 ? -2.078 11.495 17.834 1.00 94.81 314 ASP A C 1
ATOM 2496 O O . ASP A 1 314 ? -2.087 12.140 16.784 1.00 94.81 314 ASP A O 1
ATOM 2500 N N . ARG A 1 315 ? -1.002 10.801 18.226 1.00 96.12 315 ARG A N 1
ATOM 2501 C CA . ARG A 1 315 ? 0.200 10.680 17.395 1.00 96.12 315 ARG A CA 1
ATOM 2502 C C . ARG A 1 315 ? -0.108 9.888 16.125 1.00 96.12 315 ARG A C 1
ATOM 2504 O O . ARG A 1 315 ? 0.255 10.352 15.051 1.00 96.12 315 ARG A O 1
ATOM 2511 N N . ALA A 1 316 ? -0.830 8.771 16.229 1.00 96.81 316 ALA A N 1
ATOM 2512 C CA . ALA A 1 316 ? -1.275 7.996 15.070 1.00 96.81 316 ALA A CA 1
ATOM 2513 C C . ALA A 1 316 ? -2.161 8.829 14.124 1.00 96.81 316 ALA A C 1
ATOM 2515 O O . ALA A 1 316 ? -1.966 8.799 12.912 1.00 96.81 316 ALA A O 1
ATOM 2516 N N . TRP A 1 317 ? -3.076 9.638 14.672 1.00 97.50 317 TRP A N 1
ATOM 2517 C CA . TRP A 1 317 ? -3.909 10.554 13.889 1.00 97.50 317 TRP A CA 1
ATOM 2518 C C . TRP A 1 317 ? -3.078 11.591 13.128 1.00 97.50 317 TRP A C 1
ATOM 2520 O O . TRP A 1 317 ? -3.314 11.816 11.944 1.00 97.50 317 TRP A O 1
ATOM 2530 N N . ARG A 1 318 ? -2.079 12.200 13.783 1.00 96.81 318 ARG A N 1
ATOM 2531 C CA . ARG A 1 318 ? -1.178 13.160 13.127 1.00 96.81 318 ARG A CA 1
ATOM 2532 C C . ARG A 1 318 ? -0.397 12.531 11.975 1.00 96.81 318 ARG A C 1
ATOM 2534 O O . ARG A 1 318 ? -0.280 13.172 10.939 1.00 96.81 318 ARG A O 1
ATOM 2541 N N . ILE A 1 319 ? 0.080 11.297 12.148 1.00 97.06 319 ILE A N 1
ATOM 2542 C CA . ILE A 1 319 ? 0.823 10.560 11.115 1.00 97.06 319 ILE A CA 1
ATOM 2543 C C . ILE A 1 319 ? -0.056 10.327 9.885 1.00 97.06 319 ILE A C 1
ATOM 2545 O O . ILE A 1 319 ? 0.323 10.717 8.789 1.00 97.06 319 ILE A O 1
ATOM 2549 N N . ILE A 1 320 ? -1.259 9.760 10.040 1.00 95.62 320 ILE A N 1
ATOM 2550 C CA . ILE A 1 320 ? -2.120 9.483 8.874 1.00 95.62 320 ILE A CA 1
ATOM 2551 C C . ILE A 1 320 ? -2.677 10.759 8.222 1.00 95.62 320 ILE A C 1
ATOM 2553 O O . ILE A 1 320 ? -3.089 10.735 7.065 1.00 95.62 320 ILE A O 1
ATOM 2557 N N . ASN A 1 321 ? -2.697 11.873 8.959 1.00 96.19 321 ASN A N 1
ATOM 2558 C CA . ASN A 1 321 ? -3.190 13.170 8.505 1.00 96.19 321 ASN A CA 1
ATOM 2559 C C . ASN A 1 321 ? -2.052 14.149 8.151 1.00 96.19 321 ASN A C 1
ATOM 2561 O O . ASN A 1 321 ? -2.260 15.360 8.162 1.00 96.19 321 ASN A O 1
ATOM 2565 N N . PHE A 1 322 ? -0.843 13.661 7.848 1.00 96.19 322 PHE A N 1
ATOM 2566 C CA . PHE A 1 322 ? 0.339 14.511 7.621 1.00 96.19 322 PHE A CA 1
ATOM 2567 C C . PHE A 1 322 ? 0.183 15.534 6.475 1.00 96.19 322 PHE A C 1
ATOM 2569 O O . PHE A 1 322 ? 0.851 16.566 6.484 1.00 96.19 322 PHE A O 1
ATOM 2576 N N . LEU A 1 323 ? -0.736 15.282 5.534 1.00 95.56 323 LEU A N 1
ATOM 2577 C CA . LEU A 1 323 ? -1.084 16.160 4.403 1.00 95.56 323 LEU A CA 1
ATOM 2578 C C . LEU A 1 323 ? -2.177 17.194 4.722 1.00 95.56 323 LEU A C 1
ATOM 2580 O O . LEU A 1 323 ? -2.753 17.788 3.809 1.00 95.56 323 LEU A O 1
ATOM 2584 N N . SER A 1 324 ? -2.538 17.353 5.994 1.00 96.12 324 SER A N 1
ATOM 2585 C CA . SER A 1 324 ? -3.524 18.343 6.420 1.00 96.12 324 SER A CA 1
ATOM 2586 C C . SER A 1 324 ? -3.078 19.763 6.040 1.00 96.12 324 SER A C 1
ATOM 2588 O O . SER A 1 324 ? -1.938 20.125 6.331 1.00 96.12 324 SER A O 1
ATOM 2590 N N . PRO A 1 325 ? -3.969 20.604 5.478 1.00 96.56 325 PRO A N 1
ATOM 2591 C CA . PRO A 1 325 ? -3.682 22.011 5.204 1.00 96.56 325 PRO A CA 1
ATOM 2592 C C . PRO A 1 325 ? -3.610 22.878 6.470 1.00 96.56 325 PRO A C 1
ATOM 2594 O O . PRO A 1 325 ? -3.377 24.080 6.383 1.00 96.56 325 PRO A O 1
ATOM 2597 N N . GLN A 1 326 ? -3.854 22.305 7.652 1.00 95.00 326 GLN A N 1
ATOM 2598 C CA . GLN A 1 326 ? -3.756 23.033 8.914 1.00 95.00 326 GLN A CA 1
ATOM 2599 C C . GLN A 1 326 ? -2.323 23.551 9.136 1.00 95.00 326 GLN A C 1
ATOM 2601 O O . GLN A 1 326 ? -1.389 22.753 9.058 1.00 95.00 326 GLN A O 1
ATOM 2606 N N . PRO A 1 327 ? -2.131 24.822 9.542 1.00 93.31 327 PRO A N 1
ATOM 2607 C CA . PRO A 1 327 ? -0.799 25.414 9.735 1.00 93.31 327 PRO A CA 1
ATOM 2608 C C . PRO A 1 327 ? 0.113 24.689 10.738 1.00 93.31 327 PRO A C 1
ATOM 2610 O O . PRO A 1 327 ? 1.316 24.917 10.766 1.00 93.31 327 PRO A O 1
ATOM 2613 N N . THR A 1 328 ? -0.451 23.840 11.599 1.00 93.44 328 THR A N 1
ATOM 2614 C CA . THR A 1 328 ? 0.288 23.057 12.601 1.00 93.44 328 THR A CA 1
ATOM 2615 C C . THR A 1 328 ? 0.873 21.750 12.058 1.00 93.44 328 THR A C 1
ATOM 2617 O O . THR A 1 328 ? 1.578 21.056 12.793 1.00 93.44 328 THR A O 1
ATOM 2620 N N . TYR A 1 329 ? 0.564 21.388 10.811 1.00 94.94 329 TYR A N 1
ATOM 2621 C CA . TYR A 1 329 ? 1.077 20.193 10.143 1.00 94.94 329 TYR A CA 1
ATOM 2622 C C . TYR A 1 329 ? 2.317 20.512 9.307 1.00 94.94 329 TYR A C 1
ATOM 2624 O O . TYR A 1 329 ? 2.696 21.666 9.139 1.00 94.94 329 TYR A O 1
ATOM 2632 N N . LYS A 1 330 ? 2.989 19.462 8.827 1.00 94.50 330 LYS A N 1
ATOM 2633 C CA . LYS A 1 330 ? 4.301 19.563 8.180 1.00 94.50 330 LYS A CA 1
ATOM 2634 C C . LYS A 1 330 ? 4.245 20.158 6.770 1.00 94.50 330 LYS A C 1
ATOM 2636 O O . LYS A 1 330 ? 5.186 20.840 6.384 1.00 94.50 330 LYS A O 1
ATOM 2641 N N . PHE A 1 331 ? 3.155 19.912 6.038 1.00 95.25 331 PHE A N 1
ATOM 2642 C CA . PHE A 1 331 ? 2.991 20.328 4.637 1.00 95.25 331 PHE A CA 1
ATOM 2643 C C . PHE A 1 331 ? 1.636 21.010 4.381 1.00 95.25 331 PHE A C 1
ATOM 2645 O O . PHE A 1 331 ? 0.848 20.522 3.561 1.00 95.25 331 PHE A O 1
ATOM 2652 N N . PRO A 1 332 ? 1.311 22.113 5.079 1.00 94.44 332 PRO A N 1
ATOM 2653 C CA . PRO A 1 332 ? 0.033 22.799 4.899 1.00 94.44 332 PRO A CA 1
ATOM 2654 C C . PRO A 1 332 ? -0.183 23.267 3.449 1.00 94.44 332 PRO A C 1
ATOM 2656 O O . PRO A 1 332 ? -1.300 23.254 2.930 1.00 94.44 332 PRO A O 1
ATOM 2659 N N . GLU A 1 333 ? 0.901 23.601 2.751 1.00 94.62 333 GLU A N 1
ATOM 2660 C CA . GLU A 1 333 ? 0.897 24.059 1.367 1.00 94.62 333 GLU A CA 1
ATOM 2661 C C . GLU A 1 333 ? 0.610 22.944 0.351 1.00 94.62 333 GLU A C 1
ATOM 2663 O O . GLU A 1 333 ? 0.289 23.232 -0.798 1.00 94.62 333 GLU A O 1
ATOM 2668 N N . TYR A 1 334 ? 0.679 21.666 0.735 1.00 94.50 334 TYR A N 1
ATOM 2669 C CA . TYR A 1 334 ? 0.432 20.563 -0.200 1.00 94.50 334 TYR A CA 1
ATOM 2670 C C . TYR A 1 334 ? -1.005 20.588 -0.750 1.00 94.50 334 TYR A C 1
ATOM 2672 O O . TYR A 1 334 ? -1.234 20.410 -1.947 1.00 94.50 334 TYR A O 1
ATOM 2680 N N . ARG A 1 335 ? -1.993 20.851 0.118 1.00 91.62 335 ARG A N 1
ATOM 2681 C CA . ARG A 1 335 ? -3.404 21.032 -0.275 1.00 91.62 335 ARG A CA 1
ATOM 2682 C C . ARG A 1 335 ? -3.788 22.502 -0.479 1.00 91.62 335 ARG A C 1
ATOM 2684 O O . ARG A 1 335 ? -4.871 22.761 -1.000 1.00 91.62 335 ARG A O 1
ATOM 2691 N N . ASN A 1 336 ? -2.926 23.439 -0.076 1.00 91.25 336 ASN A N 1
ATOM 2692 C CA . ASN A 1 336 ? -3.168 24.882 -0.127 1.00 91.25 336 ASN A CA 1
ATOM 2693 C C . ASN A 1 336 ? -1.937 25.670 -0.632 1.00 91.25 336 ASN A C 1
ATOM 2695 O O . ASN A 1 336 ? -1.386 26.488 0.103 1.00 91.25 336 ASN A O 1
ATOM 2699 N N . PRO A 1 337 ? -1.460 25.432 -1.867 1.00 85.00 337 PRO A N 1
ATOM 2700 C CA . PRO A 1 337 ? -0.125 25.863 -2.307 1.00 85.00 337 PRO A CA 1
ATOM 2701 C C . PRO A 1 337 ? 0.108 27.378 -2.340 1.00 85.00 337 PRO A C 1
ATOM 2703 O O . PRO A 1 337 ? 1.261 27.801 -2.327 1.00 85.00 337 PRO A O 1
ATOM 2706 N N . ASN A 1 338 ? -0.961 28.177 -2.360 1.00 86.38 338 ASN A N 1
ATOM 2707 C CA . ASN A 1 338 ? -0.906 29.638 -2.430 1.00 86.38 338 ASN A CA 1
ATOM 2708 C C . ASN A 1 338 ? -1.555 30.321 -1.213 1.00 86.38 338 ASN A C 1
ATOM 2710 O O . ASN A 1 338 ? -1.744 31.532 -1.236 1.00 86.38 338 ASN A O 1
ATOM 2714 N N . ASP A 1 339 ? -1.948 29.546 -0.196 1.00 83.75 339 ASP A N 1
ATOM 2715 C CA . ASP A 1 339 ? -2.712 30.029 0.965 1.00 83.75 339 ASP A CA 1
ATOM 2716 C C . ASP A 1 339 ? -3.969 30.848 0.588 1.00 83.75 339 ASP A C 1
ATOM 2718 O O . ASP A 1 339 ? -4.392 31.773 1.271 1.00 83.75 339 ASP A O 1
ATOM 2722 N N . GLU A 1 340 ? -4.568 30.526 -0.563 1.00 82.25 340 GLU A N 1
ATOM 2723 C CA . GLU A 1 340 ? -5.699 31.273 -1.134 1.00 82.25 340 GLU A CA 1
ATOM 2724 C C . GLU A 1 340 ? -7.022 30.981 -0.421 1.00 82.25 340 GLU A C 1
ATOM 2726 O O . GLU A 1 340 ? -8.015 31.684 -0.624 1.00 82.25 340 GLU A O 1
ATOM 2731 N N . LYS A 1 341 ? -7.068 29.900 0.360 1.00 85.88 341 LYS A N 1
ATOM 2732 C CA . LYS A 1 341 ? -8.273 29.425 1.034 1.00 85.88 341 LYS A CA 1
ATOM 2733 C C . LYS A 1 341 ? -7.995 29.202 2.506 1.00 85.88 341 LYS A C 1
ATOM 2735 O O . LYS A 1 341 ? -6.987 28.603 2.865 1.00 85.88 341 LYS A O 1
ATOM 2740 N N . GLU A 1 342 ? -8.972 29.559 3.330 1.00 93.69 342 GLU A N 1
ATOM 2741 C CA . GLU A 1 342 ? -9.045 29.098 4.713 1.00 93.69 342 GLU A CA 1
ATOM 2742 C C . GLU A 1 342 ? -9.000 27.566 4.724 1.00 93.69 342 GLU A C 1
ATOM 2744 O O . GLU A 1 342 ? -9.836 26.914 4.083 1.00 93.69 342 GLU A O 1
ATOM 2749 N N . TRP A 1 343 ? -8.029 26.981 5.429 1.00 94.88 343 TRP A N 1
ATOM 2750 C CA . TRP A 1 343 ? -7.776 25.536 5.413 1.00 94.88 343 TRP A CA 1
ATOM 2751 C C . TRP A 1 343 ? -9.018 24.717 5.794 1.00 94.88 343 TRP A C 1
ATOM 2753 O O . TRP A 1 343 ? -9.208 23.602 5.310 1.00 94.88 343 TRP A O 1
ATOM 2763 N N . GLN A 1 344 ? -9.901 25.296 6.609 1.00 96.56 344 GLN A N 1
ATOM 2764 C CA . GLN A 1 344 ? -11.170 24.726 7.051 1.00 96.56 344 GLN A CA 1
ATOM 2765 C C . GLN A 1 344 ? -12.133 24.465 5.893 1.00 96.56 344 GLN A C 1
ATOM 2767 O O . GLN A 1 344 ? -12.986 23.595 6.007 1.00 96.56 344 GLN A O 1
ATOM 2772 N N . THR A 1 345 ? -12.001 25.204 4.790 1.00 96.38 345 THR A N 1
ATOM 2773 C CA . THR A 1 345 ? -12.862 25.113 3.597 1.00 96.38 345 THR A CA 1
ATOM 2774 C C . THR A 1 345 ? -12.289 24.202 2.516 1.00 96.38 345 THR A C 1
ATOM 2776 O O . THR A 1 345 ? -12.905 23.999 1.466 1.00 96.38 345 THR A O 1
ATOM 2779 N N . ILE A 1 346 ? -11.102 23.639 2.750 1.00 96.06 346 ILE A N 1
ATOM 2780 C CA . ILE A 1 346 ? -10.466 22.728 1.809 1.00 96.06 346 ILE A CA 1
ATOM 2781 C C . ILE A 1 346 ? -11.113 21.348 1.967 1.00 96.06 346 ILE A C 1
ATOM 2783 O O . ILE A 1 346 ? -11.135 20.804 3.074 1.00 96.06 346 ILE A O 1
ATOM 2787 N N . PRO A 1 347 ? -11.664 20.767 0.889 1.00 95.88 347 PRO A N 1
ATOM 2788 C CA . PRO A 1 347 ? -12.255 19.439 0.948 1.00 95.88 347 PRO A CA 1
ATOM 2789 C C . PRO A 1 347 ? -11.176 18.362 1.112 1.00 95.88 347 PRO A C 1
ATOM 2791 O O . PRO A 1 347 ? -10.095 18.434 0.527 1.00 95.88 347 PRO A O 1
ATOM 2794 N N . VAL A 1 348 ? -11.505 17.302 1.848 1.00 94.12 348 VAL A N 1
ATOM 2795 C CA . VAL A 1 348 ? -10.636 16.128 2.045 1.00 94.12 348 VAL A CA 1
ATOM 2796 C C . VAL A 1 348 ? -10.495 15.306 0.750 1.00 94.12 348 VAL A C 1
ATOM 2798 O O . VAL A 1 348 ? -9.534 14.558 0.591 1.00 94.12 348 VAL A O 1
ATOM 2801 N N . HIS A 1 349 ? -11.438 15.447 -0.196 1.00 89.06 349 HIS A N 1
ATOM 2802 C CA . HIS A 1 349 ? -11.527 14.684 -1.458 1.00 89.06 349 HIS A CA 1
ATOM 2803 C C . HIS A 1 349 ? -11.625 13.152 -1.291 1.00 89.06 349 HIS A C 1
ATOM 2805 O O . HIS A 1 349 ? -11.417 12.397 -2.238 1.00 89.06 349 HIS A O 1
ATOM 2811 N N . GLY A 1 350 ? -11.981 12.695 -0.093 1.00 90.44 350 GLY A N 1
ATOM 2812 C CA . GLY A 1 350 ? -12.058 11.293 0.293 1.00 90.44 350 GLY A CA 1
ATOM 2813 C C . GLY A 1 350 ? -12.313 11.206 1.791 1.00 90.44 350 GLY A C 1
ATOM 2814 O O . GLY A 1 350 ? -13.219 11.863 2.308 1.00 90.44 350 GLY A O 1
ATOM 2815 N N . SER A 1 351 ? -11.486 10.443 2.496 1.00 94.31 351 SER A N 1
ATOM 2816 C CA . SER A 1 351 ? -11.524 10.367 3.953 1.00 94.31 351 SER A CA 1
ATOM 2817 C C . SER A 1 351 ? -10.168 10.035 4.548 1.00 94.31 351 SER A C 1
ATO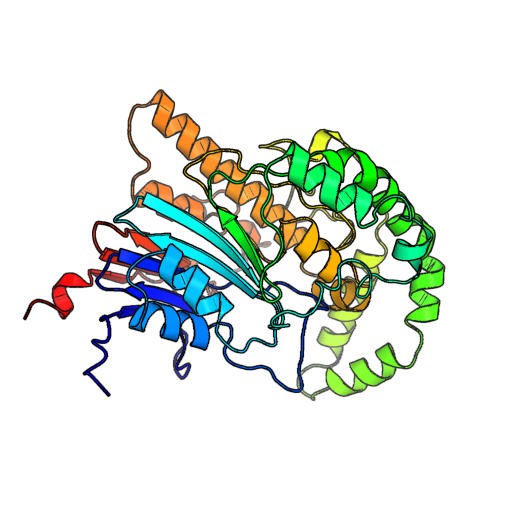M 2819 O O . SER A 1 351 ? -9.340 9.391 3.907 1.00 94.31 351 SER A O 1
ATOM 2821 N N . ILE A 1 352 ? -10.001 10.384 5.816 1.00 96.56 352 ILE A N 1
ATOM 2822 C CA . ILE A 1 352 ? -8.899 9.929 6.662 1.00 96.56 352 ILE A CA 1
ATOM 2823 C C . ILE A 1 352 ? -9.516 9.114 7.790 1.00 96.56 352 ILE A C 1
ATOM 2825 O O . ILE A 1 352 ? -10.371 9.631 8.508 1.00 96.56 352 ILE A O 1
ATOM 2829 N N . SER A 1 353 ? -9.103 7.858 7.949 1.00 97.12 353 SER A N 1
ATOM 2830 C CA . SER A 1 353 ? -9.680 6.946 8.938 1.00 97.12 353 SER A CA 1
ATOM 2831 C C . SER A 1 353 ? -8.590 6.251 9.746 1.00 97.12 353 SER A C 1
ATOM 2833 O O . SER A 1 353 ? -7.694 5.626 9.187 1.00 97.12 353 SER A O 1
ATOM 2835 N N . LEU A 1 354 ? -8.691 6.345 11.070 1.00 97.81 354 LEU A N 1
ATOM 2836 C CA . LEU A 1 354 ? -7.836 5.663 12.036 1.00 97.81 354 LEU A CA 1
ATOM 2837 C C . LEU A 1 354 ? -8.642 4.581 12.747 1.00 97.81 354 LEU A C 1
ATOM 2839 O O . LEU A 1 354 ? -9.679 4.879 13.345 1.00 97.81 354 LEU A O 1
ATOM 2843 N N . PHE A 1 355 ? -8.134 3.354 12.727 1.00 97.94 355 PHE A N 1
ATOM 2844 C CA . PHE A 1 355 ? -8.752 2.204 13.375 1.00 97.94 355 PHE A CA 1
ATOM 2845 C C . PHE A 1 355 ? -7.910 1.757 14.569 1.00 97.94 355 PHE A C 1
ATOM 2847 O O . PHE A 1 355 ? -6.721 1.485 14.440 1.00 97.94 355 PHE A O 1
ATOM 2854 N N . GLU A 1 356 ? -8.542 1.664 15.734 1.00 96.94 356 GLU A N 1
ATOM 2855 C CA . GLU A 1 356 ? -7.968 1.089 16.946 1.00 96.94 356 GLU A CA 1
ATOM 2856 C C . GLU A 1 356 ? -8.626 -0.268 17.190 1.00 96.94 356 GLU A C 1
ATOM 2858 O O . GLU A 1 356 ? -9.744 -0.356 17.700 1.00 96.94 356 GLU A O 1
ATOM 2863 N N . LEU A 1 357 ? -7.939 -1.330 16.775 1.00 97.31 357 LEU A N 1
ATOM 2864 C CA . LEU A 1 357 ? -8.540 -2.653 16.582 1.00 97.31 357 LEU A CA 1
ATOM 2865 C C . LEU A 1 357 ? -8.945 -3.341 17.887 1.00 97.31 357 LEU A C 1
ATOM 2867 O O . LEU A 1 357 ? -10.003 -3.961 17.958 1.00 97.31 357 LEU A O 1
ATOM 2871 N N . LYS A 1 358 ? -8.141 -3.179 18.945 1.00 96.31 358 LYS A N 1
ATOM 2872 C CA . LYS A 1 358 ? -8.422 -3.745 20.277 1.00 96.31 358 LYS A CA 1
ATOM 2873 C C . LYS A 1 358 ? -9.607 -3.053 20.951 1.00 96.31 358 LYS A C 1
ATOM 2875 O O . LYS A 1 358 ? -10.483 -3.719 21.493 1.00 96.31 358 LYS A O 1
ATOM 2880 N N . ALA A 1 359 ? -9.670 -1.724 20.851 1.00 96.25 359 ALA A N 1
ATOM 2881 C CA . ALA A 1 359 ? -10.794 -0.926 21.342 1.00 96.25 359 ALA A CA 1
ATOM 2882 C C . ALA A 1 359 ? -11.994 -0.911 20.377 1.00 96.25 359 ALA A C 1
ATOM 2884 O O . ALA A 1 359 ? -13.016 -0.290 20.675 1.00 96.25 359 ALA A O 1
ATOM 2885 N N . LYS A 1 360 ? -11.858 -1.534 19.199 1.00 97.25 360 LYS A N 1
ATOM 2886 C CA . LYS A 1 360 ? -12.860 -1.586 18.126 1.00 97.25 360 LYS A CA 1
ATOM 2887 C C . LYS A 1 360 ? -13.464 -0.208 17.842 1.00 97.25 360 LYS A C 1
ATOM 2889 O O . LYS A 1 360 ? -14.680 -0.045 17.710 1.00 97.25 360 LYS A O 1
ATOM 2894 N N . THR A 1 361 ? -12.590 0.793 17.764 1.00 97.38 361 THR A N 1
ATOM 2895 C CA . THR A 1 361 ? -12.960 2.191 17.546 1.00 97.38 361 THR A CA 1
ATOM 2896 C C . THR A 1 361 ? -12.418 2.684 16.209 1.00 97.38 361 THR A C 1
ATOM 2898 O O . THR A 1 361 ? -11.260 2.449 15.881 1.00 97.38 361 THR A O 1
ATOM 2901 N N . ILE A 1 362 ? -13.243 3.399 15.447 1.00 97.31 362 ILE A N 1
ATOM 2902 C CA . ILE A 1 362 ? -12.844 4.111 14.229 1.00 97.31 362 ILE A CA 1
ATOM 2903 C C . ILE A 1 362 ? -12.999 5.614 14.463 1.00 97.31 362 ILE A C 1
AT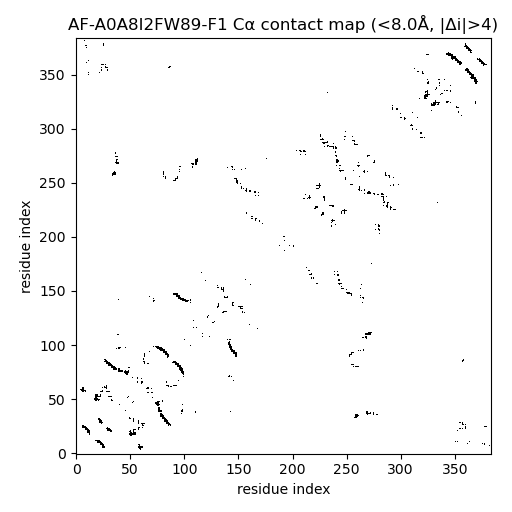OM 2905 O O . ILE A 1 362 ? -14.044 6.067 14.926 1.00 97.31 362 ILE A O 1
ATOM 2909 N N . ARG A 1 363 ? -11.966 6.393 14.139 1.00 97.88 363 ARG A N 1
ATOM 2910 C CA . ARG A 1 363 ? -12.018 7.858 14.040 1.00 97.88 363 ARG A CA 1
ATOM 2911 C C . ARG A 1 363 ? -11.887 8.230 12.572 1.00 97.88 363 ARG A C 1
ATOM 2913 O O . ARG A 1 363 ? -10.942 7.779 11.938 1.00 97.88 363 ARG A O 1
ATOM 2920 N N . SER A 1 364 ? -12.807 9.020 12.033 1.00 97.56 364 SER A N 1
ATOM 2921 C CA . SER A 1 364 ? -12.789 9.416 10.623 1.00 97.56 364 SER A CA 1
ATOM 2922 C C . SER A 1 364 ? -13.007 10.912 10.425 1.00 97.56 364 SER A C 1
ATOM 2924 O O . SER A 1 364 ? -13.741 11.544 11.180 1.00 97.56 364 SER A O 1
ATOM 2926 N N . LEU A 1 365 ? -12.383 11.450 9.380 1.00 97.31 365 LEU A N 1
ATOM 2927 C CA . LEU A 1 365 ? -12.598 12.791 8.844 1.00 97.31 365 LEU A CA 1
ATOM 2928 C C . LEU A 1 365 ? -12.988 12.670 7.369 1.00 97.31 365 LEU A C 1
ATOM 2930 O O . LEU A 1 365 ? -12.335 11.952 6.611 1.00 97.31 365 LEU A O 1
ATOM 2934 N N . PHE A 1 366 ? -14.048 13.361 6.974 1.00 94.88 366 PHE A N 1
ATOM 2935 C CA . PHE A 1 366 ? -14.552 13.464 5.606 1.00 94.88 366 PHE A CA 1
ATOM 2936 C C . PHE A 1 366 ? -15.288 14.801 5.463 1.00 94.88 366 PHE A C 1
ATOM 2938 O O . PHE A 1 366 ? -15.578 15.439 6.467 1.00 94.88 366 PHE A O 1
ATOM 2945 N N . GLY A 1 367 ? -15.591 15.219 4.232 1.00 95.38 367 GLY A N 1
ATOM 2946 C CA . GLY A 1 367 ? -16.103 16.568 3.980 1.00 95.38 367 GLY A CA 1
ATOM 2947 C C . GLY A 1 367 ? -14.946 17.550 3.846 1.00 95.38 367 GLY A C 1
ATOM 2948 O O . GLY A 1 367 ? -14.136 17.410 2.923 1.00 95.38 367 GLY A O 1
ATOM 2949 N N . TYR A 1 368 ? -14.855 18.509 4.758 1.00 97.06 368 TYR A N 1
ATOM 2950 C CA . TYR A 1 368 ? -13.821 19.536 4.793 1.00 97.06 368 TYR A CA 1
ATOM 2951 C C . TYR A 1 368 ? -12.837 19.321 5.942 1.00 97.06 368 TYR A C 1
ATOM 2953 O O . TYR A 1 368 ? -13.165 18.725 6.962 1.00 97.06 368 TYR A O 1
ATOM 2961 N N . TYR A 1 369 ? -11.609 19.826 5.806 1.00 96.81 369 TYR A N 1
ATOM 2962 C CA . TYR A 1 369 ? -10.611 19.693 6.872 1.00 96.81 369 TYR A CA 1
ATOM 2963 C C . TYR A 1 369 ? -11.009 20.405 8.170 1.00 96.81 369 TYR A C 1
ATOM 2965 O O . TYR A 1 369 ? -10.519 20.013 9.228 1.00 96.81 369 TYR A O 1
ATOM 2973 N N . GLY A 1 370 ? -11.874 21.423 8.091 1.00 96.00 370 GLY A N 1
ATOM 2974 C CA . GLY A 1 370 ? -12.422 22.139 9.245 1.00 96.00 370 GLY A CA 1
ATOM 2975 C C . GLY A 1 370 ? -13.548 21.413 9.978 1.00 96.00 370 GLY A C 1
ATOM 2976 O O . GLY A 1 370 ? -13.926 21.860 11.058 1.00 96.00 370 GLY A O 1
ATOM 2977 N N . ASP A 1 371 ? -14.070 20.320 9.418 1.00 97.31 371 ASP A N 1
ATOM 2978 C CA . ASP A 1 371 ? -15.138 19.547 10.043 1.00 97.31 371 ASP A CA 1
ATOM 2979 C C . ASP A 1 371 ? -14.616 18.753 11.252 1.00 97.31 371 ASP A C 1
ATOM 2981 O O . ASP A 1 371 ? -13.445 18.363 11.339 1.00 97.31 371 ASP A O 1
ATOM 2985 N N . GLU A 1 372 ? -15.506 18.482 12.206 1.00 96.88 372 GLU A N 1
ATOM 2986 C CA . GLU A 1 372 ? -15.175 17.646 13.355 1.00 96.88 372 GLU A CA 1
ATOM 2987 C C . GLU A 1 372 ? -14.935 16.188 12.942 1.00 96.88 372 GLU A C 1
ATOM 2989 O O . GLU A 1 372 ? -15.633 15.611 12.105 1.00 96.88 372 GLU A O 1
ATOM 2994 N N . THR A 1 373 ? -13.959 15.542 13.585 1.00 97.19 373 THR A N 1
ATOM 2995 C CA . THR A 1 373 ? -13.729 14.109 13.373 1.00 97.19 373 THR A CA 1
ATOM 2996 C C . THR A 1 373 ? -14.808 13.289 14.070 1.00 97.19 373 THR A C 1
ATOM 2998 O O . THR A 1 373 ? -15.006 13.435 15.277 1.00 97.19 373 THR A O 1
ATOM 3001 N N . ILE A 1 374 ? -15.414 12.341 13.364 1.00 96.69 374 ILE A N 1
ATOM 3002 C CA . ILE A 1 374 ? -16.422 11.436 13.924 1.00 96.69 374 ILE A CA 1
ATOM 3003 C C . ILE A 1 374 ? -15.735 10.202 14.503 1.00 96.69 374 ILE A C 1
ATOM 3005 O O . ILE A 1 374 ? -14.867 9.610 13.861 1.00 96.69 374 ILE A O 1
ATOM 3009 N N . THR A 1 375 ? -16.130 9.789 15.709 1.00 97.31 375 THR A N 1
ATOM 3010 C CA . THR A 1 375 ? -15.646 8.551 16.337 1.00 97.31 375 THR A CA 1
ATOM 3011 C C . THR A 1 375 ? -16.798 7.588 16.600 1.00 97.31 375 THR A C 1
ATOM 3013 O O . THR A 1 375 ? -17.796 7.963 17.207 1.00 97.31 375 THR A O 1
ATOM 3016 N N . ILE A 1 376 ? -16.640 6.335 16.174 1.00 96.62 376 ILE A N 1
ATOM 3017 C CA . ILE A 1 376 ? -17.583 5.242 16.431 1.00 96.62 376 ILE A CA 1
ATOM 3018 C C . ILE A 1 376 ? -16.845 4.135 17.179 1.00 96.62 376 ILE A C 1
ATOM 3020 O O . ILE A 1 376 ? -15.794 3.680 16.732 1.00 96.62 376 ILE A O 1
ATOM 3024 N N . THR A 1 377 ? -17.421 3.671 18.287 1.00 96.88 377 THR A N 1
ATOM 3025 C CA . THR A 1 377 ? -16.962 2.494 19.036 1.00 96.88 377 THR A CA 1
ATOM 3026 C C . THR A 1 377 ? -17.956 1.368 18.800 1.00 96.88 377 THR A C 1
ATOM 3028 O O . THR A 1 377 ? -19.088 1.426 19.276 1.00 96.88 377 THR A O 1
ATOM 3031 N N . LEU A 1 378 ? -17.549 0.371 18.015 1.00 95.19 378 LEU A N 1
ATOM 3032 C CA . LEU A 1 378 ? -18.428 -0.669 17.483 1.00 95.19 378 LEU A CA 1
ATOM 3033 C C . LEU A 1 378 ? -19.183 -1.479 18.568 1.00 95.19 378 LEU A C 1
ATOM 3035 O O . LEU A 1 378 ? -20.380 -1.699 18.380 1.00 95.19 378 LEU A O 1
ATOM 3039 N N . PRO A 1 379 ? -18.579 -1.853 19.718 1.00 95.44 379 PRO A N 1
ATOM 3040 C CA . PRO A 1 379 ? -19.290 -2.524 20.815 1.00 95.44 379 PRO A CA 1
ATOM 3041 C C . PRO A 1 379 ? -20.581 -1.827 21.270 1.00 95.44 379 PRO A C 1
ATOM 3043 O O . PRO A 1 379 ? -21.578 -2.501 21.519 1.00 95.44 379 PRO A O 1
ATOM 3046 N N . ASN A 1 380 ? -20.626 -0.488 21.243 1.00 95.69 380 ASN A N 1
ATOM 3047 C CA . ASN A 1 380 ? -21.801 0.298 21.650 1.00 95.69 380 ASN A CA 1
ATOM 3048 C C . ASN A 1 380 ? -23.045 0.069 20.764 1.00 95.69 380 ASN A C 1
ATOM 3050 O O . ASN A 1 380 ? -24.134 0.536 21.099 1.00 95.69 380 ASN A O 1
ATOM 3054 N N . TYR A 1 381 ? -22.888 -0.612 19.624 1.00 92.88 381 TYR A N 1
ATOM 3055 C CA . TYR A 1 381 ? -23.942 -0.863 18.639 1.00 92.88 381 TYR A CA 1
ATOM 3056 C C . TYR A 1 381 ? -24.304 -2.346 18.494 1.00 92.88 381 TYR A C 1
ATOM 3058 O O . TYR A 1 381 ? -25.266 -2.656 17.796 1.00 92.88 381 TYR A O 1
ATOM 3066 N N . ILE A 1 382 ? -23.547 -3.253 19.121 1.00 89.75 382 ILE A N 1
ATOM 3067 C CA . ILE A 1 382 ? -23.738 -4.708 18.993 1.00 89.75 382 ILE A CA 1
ATOM 3068 C C . ILE A 1 382 ? -24.250 -5.316 20.302 1.00 89.75 382 ILE A C 1
ATOM 3070 O O . ILE A 1 382 ? -25.066 -6.230 20.266 1.00 89.75 382 ILE A O 1
ATOM 3074 N N . GLU A 1 383 ? -23.784 -4.824 21.451 1.00 67.31 383 GLU A N 1
ATOM 3075 C CA . GLU A 1 383 ? -24.015 -5.442 22.766 1.00 67.31 383 GLU A CA 1
ATOM 3076 C C . GLU A 1 383 ? -25.338 -5.001 23.430 1.00 67.31 383 GLU A C 1
ATOM 3078 O O . GLU A 1 383 ? -25.354 -4.663 24.611 1.00 67.31 383 GLU A O 1
ATOM 3083 N N . LYS A 1 384 ? -26.454 -4.977 22.684 1.00 54.56 384 LYS A N 1
ATOM 3084 C CA . LYS A 1 384 ? -27.789 -4.690 23.247 1.00 54.56 384 LYS A CA 1
ATOM 3085 C C . LYS A 1 384 ? -28.596 -5.938 23.563 1.00 54.56 384 LYS A C 1
ATOM 3087 O O . LYS A 1 384 ? -28.671 -6.821 22.680 1.00 54.56 384 LYS A O 1
#

Nearest PDB structures (foldseek):
  8blt-assembly1_A  TM=4.751E-01  e=5.533E-04  Ligilactobacillus salivarius
  8bls-assembly1_E  TM=4.574E-01  e=5.219E-04  Ligilactobacillus salivarius
  8blt-assembly2_E  TM=4.602E-01  e=9.928E-04  Ligilactobacillus salivarius
  8dlc-assembly1_A-2  TM=4.702E-01  e=3.560E+00  Vitis vinifera
  6s1f-assembly2_D  TM=2.679E-01  e=3.560E+00  Homo sapiens

pLDDT: mean 89.76, std 12.69, range [42.94, 98.62]

Sequence (384 aa):
LPEKKWLPIVSQTAPGMVGSVAAMNSEGVAIGVDMSPSKLCNPARPGLNSLALNRDCMIHCDTVEKVVSHVEALPRGVSWLYPVSDGKSDKACIIEAGANIGDAPFPYFDLLSDHYKENLKELNEDYINRMREKYGTPAPQAGMMVRWSDYKYPKDYITDFNKKMWKLYNDDFRKRLKKFGADIITGLISSILNPLNPIKALEGVEKAIADLFTKIKYNPDVFGEKEYINKTWKDHNCPGPFYFVPQREDHENVALVSNHCTTPEMRLTAMNEWVAFVAATSINDIQWRYDELNCEILDAIGFAKESKRPINKDRAWRIINFLSPQPTYKFPEYRNPNDEKEWQTIPVHGSISLFELKAKTIRSLFGYYGDETITITLPNYIEK

Foldseek 3Di:
DPPQQWFAKDADDDPPDPFGQKIATPLLKIKHKAAAQFLLFDPVFQWQDHRRLRRVCRGHPNAPVSSVVVVLPTFHGAWMWMWMAGPPVLKIKIKGAHGQPAPDDQCQQVLADPLCCVQPVVPDPVVVVVLCVVQVADDDGRRIGIGILQGDASCCQQVVPAVVLLVSLQPCLVVLDVVCDDPVVVVVLVVVPPPDDSPVVVVVLVVLNVLSNDRADDDSVQQELLHACAPDLPDRRDSQLRGQHHPNDNDNSDDDDFRHDNHSRSSSRCNYSVNSSVCRVCRSNRRRLRSQLSNLVVVQVVCCVVVVHHCDPVSVQLSQCQCQLPPVHDCVCNQPVPVPDDSQQRFPVGKRWDADSVQRKIWMDGGGSNDDIDMDRSCVPPVD

Secondary structure (DSSP, 8-state):
-----PPPEEEE--TT-SS-SEEEETTSEEEE-EE---S---TT--BS-HHHHHHHHHHH-SSHHHHHHHHHHS-B-S-EEEEEEETTTTEEEEEEE-S--TTSPP-TTTTS-HHHHHH-TTSSHHHHHHHHHHHTPPPPBTTEEEEETT----THHIIIIIHHHHHHHHH-HHHHHHHT-THHHHHHHHHH--TT-HHHHHHHHHHHHHHHHS-----GGGGSTT--SSSSTT-----TT-S--------TT----BSB--SHHHHHHH-SHHHHHHHTTTHHHHHHHHHHHHHHHHHHHHHHHHHT----HHHHHHHHTTT--STTSS-HHHH-TT--S-GGGSEEEEEEEEEETTTTEEEEEEEETTSPPEEEETHHHH--

Mean predicted aligned error: 5.85 Å

Solvent-accessible surface area (backbone atoms only — not comparable to full-atom values): 21165 Å² total; per-residue (Å²): 127,80,85,77,75,67,42,58,69,50,70,46,60,60,92,93,53,91,32,19,48,32,36,34,18,77,59,13,23,35,37,41,58,42,61,23,72,45,64,45,49,34,83,94,52,41,64,59,47,65,32,50,34,44,41,52,38,37,31,73,31,71,42,52,68,46,34,52,55,50,56,53,73,42,58,22,6,52,34,33,32,32,48,32,32,20,45,79,81,72,46,40,28,34,38,44,32,25,20,44,48,56,90,53,81,79,60,54,62,78,48,33,38,69,70,56,53,73,73,39,66,78,71,40,70,69,48,53,52,52,46,27,67,76,43,68,48,80,76,74,48,30,43,26,43,78,42,45,22,70,59,55,76,63,62,61,56,41,73,74,37,33,69,55,35,43,48,47,62,62,68,43,56,72,58,55,55,59,76,55,42,65,62,54,56,56,54,45,53,63,66,66,54,58,91,83,54,63,66,66,53,49,54,52,50,54,46,27,52,51,59,72,63,51,81,54,74,84,60,85,76,32,65,45,62,83,35,42,70,24,85,43,76,85,37,69,44,59,64,60,44,45,54,63,52,68,74,45,76,90,43,65,91,46,66,86,83,54,60,52,55,52,53,64,67,60,25,32,24,18,29,28,69,68,40,29,61,80,40,37,82,43,44,35,43,43,50,19,53,44,40,50,51,49,38,50,50,51,52,46,50,50,49,20,63,76,70,73,42,80,81,44,73,67,59,53,48,50,51,79,45,40,66,36,39,48,86,90,41,88,35,21,44,76,74,34,78,77,67,84,59,65,45,48,74,40,65,57,88,56,71,50,76,49,75,42,35,77,75,36,28,40,39,36,40,52,61,30,64,56,52,80,68,48,73,49,53,52,64,86,79,66,82,123